Protein 2OST (pdb70)

Nearest PDB structures (foldseek):
  2ost-assembly1_D  TM=1.008E+00  e=1.434E-24  Synechocystis sp. PCC 6803
  2ost-assembly1_C  TM=9.772E-01  e=2.841E-21  Synechocystis sp. PCC 6803
  2ost-assembly1_B  TM=9.773E-01  e=2.243E-18  Synechocystis sp. PCC 6803
  4tkk-assembly1_B  TM=5.038E-01  e=1.534E-02  Saccharolobus solfataricus P2
  2wcz-assembly1_B  TM=5.991E-01  e=6.459E-02  Archaeoglobus fulgidus

Sequence (567 aa):
MGSTKLKGDIAQQAAIMRALKMGWGVLKPLGDRLSYDLVFDVEGILLKVQVKSSWKSEKTGNYVVDNRRTRTNRRNIVRSPYRGNDFDFAVAYVEELELFYVFPVDVFISYGSEIHLVETDKRQRKPRSFGYREAWHLILQKGAAQKEGSTKLKGDIAQQAAIMRALKMGWGVLKPLGDRLSYDLVFDVEGILLKVQVKSSWKSEKTGNYVVDNRRTRTNRRNIVRSPYRGNDFDFAVAYVEELELFYVFPVDVFISYGSEIHLVETDKRQRKPRSFGYREAWHLILQKGAAQKETMGSTKLKGDIAQQAAIMRALKMGWGVLKPLGDRLSYDLVFDVEGILLKVQVKSSWKSEKTGNYVVDNRRTRGNDFDFAVAYVEELELFYVFPVDVFISYGSEIHLVETDKRQRKPRSFGYREAWHLILQKGAAQKETSSTKLKGDIAQQAAIMRALKMGWGVLKPLGDRLSYDLVFDVEGILLKVQVKSSWKSEKTGNYVVDNRGNDFDFAVAYVEELELFYVFPVDVFISYGSEIHLVETDKRQRKPRSFGYREAWHLILQKGAAQKETS

Organism: Synechocystis sp. (strain ATCC 27184 / PCC 6803 / Kazusa) (NCBI:txid1111708)

Radius of gyration: 25.61 Å; Cα contacts (8 Å, |Δi|>4): 1031; chains: 4; bounding box: 62×76×73 Å

Solvent-accessible surface area: 29462 Å² total; per-residue (Å²): 232,70,76,111,83,27,85,34,17,15,0,25,2,8,0,0,45,63,0,3,126,75,58,18,4,1,0,55,30,34,20,71,65,46,27,6,39,0,0,0,12,3,164,34,38,27,4,19,0,14,11,43,21,8,112,126,26,158,194,44,41,8,22,0,1,22,4,67,63,65,96,84,72,116,106,101,65,72,118,30,68,20,148,46,123,19,3,29,3,1,1,2,8,2,60,113,91,121,8,0,5,0,1,27,11,98,27,2,66,61,39,68,37,80,1,53,0,25,65,63,133,106,117,184,203,134,35,132,0,102,58,45,115,59,2,17,99,40,1,91,109,82,5,77,72,106,47,210,85,102,113,85,13,69,31,27,12,1,39,5,8,0,0,29,47,0,10,122,73,48,18,10,4,0,54,28,20,24,81,62,46,43,6,36,0,0,2,17,3,149,30,37,27,3,22,2,13,13,43,22,7,111,113,23,165,177,83,37,11,17,1,1,25,2,80,96,69,122,24,68,173,84,109,59,81,119,57,73,12,179,44,118,26,2,43,5,2,4,2,10,2,60,121,71,139,10,0,1,0,0,29,10,99,27,3,56,66,39,74,38,75,0,60,0,31,51,90,146,37,200,121,214,27,55,129,1,93,65,41,114,59,0,20,96,46,4,100,106,85,7,70,56,83,123,98,178,241,54,81,88,70,35,52,29,20,11,1,59,9,5,0,19,21,52,0,4,111,88,36,8,3,9,0,44,27,20,37,134,84,42,35,6,41,0,0,1,10,3,128,31,29,25,1,35,0,22,14,48,21,1,107,106,41,168,193,57,42,25,13,12,0,44,14,147,144,118,236,67,88,105,20,26,6,0,2,2,13,1,53,106,77,93,13,0,0,0,0,23,38,91,24,7,92,64,31,60,81,91,0,88,0,31,12,68,132,88,211,101,230,36,47,126,0,61,61,44,80,64,2,7,100,47,2,78,95,76,2,62,61,75,109,159,120,141,138,114,39,58,33,33,23,14,0,55,10,6,0,10,10,63,0,1,108,75,42,8,1,2,0,40,25,39,30,141,66,56,63,9,36,0,0,0,11,3,121,29,38,29,5,24,0,30,16,52,40,18,170,66,33,187,105,68,62,21,27,17,1,42,35,250,86,131,51,32,20,5,1,1,1,17,1,56,115,80,130,23,0,1,0,0,24,17,81,21,7,116,61,53,79,67,107,4,90,1,14,43,66,106,44,205,89,104,75,58,138,2,73,58,40,89,56,2,16,97,38,1,78,104,77,3,55,59,67,122,143,117,137

CATH classification: 3.40.1350.10

Foldseek 3Di:
DDDDVVQQVVQLVLVVVVLVVVVWDKDADDDPDALAGIWTQAVNDIFGEHEDEWDQPPVQRWTKDWQWPWDDPPVDTDTHGDDLPSGAWYWYAYPVVSWIFIGGSVVSRPDDTMDTDNPDPDDPDHGPSVVRTVVCVVVVVVNVVVPD/DPDVVQQVVQLVLVVVVLVVVVWDKDADDDPPALAGIWTRQVHDIWTEHEDEWDQDDPPGFTKDWQWDKDQDDPGIDIDGDDQVSTAKYWYAYPVPRWIFIGGSCRRSVDDTMDTDDDDPPPPPGDPSPVGTVVVVVVNVVVVVPVDD/DADPVNQQVVQLVLVVVVLVVVVWDKDADDDDPDPAGIWIHLPNDIFGEHEWEWDDDDPDQWIKTFDDCPVPADGFWYWYADPVVSWIFIGGRVRRVVDDTMDIGHDDDDPDDGDPSPVRTNVVVVVNVVRVVVVVVD/DCVVVQVVQVVLVVVVLVVVPWDKDADDDDPDPAGIWIQQVNDIAGEHTWEWDADDPDRWIKTFDPVPHHQKYWYADPVPGWIFIDGPVRVVPDDTIDIADDDPPVPDGDPSVVRTVPCVVVVVVRVVVVVVD

InterPro domains:
  IPR011856 tRNA endonuclease-like domain superfamily [G3DSA:3.40.1350.10] (1-150)
  IPR021671 PD(D/E)XK endonuclease [PF11645] (1-137)

Secondary structure (DSSP, 8-state):
---THHHHHHHHHHHHHHHHHTT-EEEEESSTTSS-SEEEEETTEEEEEEEEE-EEETTTTEEEEE-SEEE-SSSS-EEE---TTS-SEEEEEETTTTEEEEEEHHHHHTSSSEEEE--SSS-SS--TTGGGBT-THHHHHHHHTT--/-TTHHHHHHHHHHHHHHHHHTT-EEEEESSTTSS-SEEEEETTEEEEEEEEE-EE-TTT-SEEEE-EEEEE-SS-EEEEEPPGGG-SEEEEEETTTTEEEEEEHHHHHTS-SEEEE--S---S---GGGGGBT-HHHHHHHHHHHH--/---HHHHHHHHHHHHHHHHHHTT-EEEEESSS-SS-SEEEEETTEEEEEEEEE-B--SSSS-EEE----------SEEEEEETTTTEEEEEEHHHHHTS-S-EEE--TT--SPPPGGGGGBT-THHHHHHHHHHHH--/-THHHHHHHHHHHHHHHHHTT-EEEEESSS-SS-SEEEEETTEEEEEEEEE-EE-SSSS-EEEE----S--EEEEEETTTTEEEEEEHHHHHSS-SEEEE--S---S---GGGGGBT-THHHHHHHHHHTT--

Structure (mmCIF, N/CA/C/O backbone):
data_2OST
#
_entry.id   2OST
#
_cell.length_a   143.777
_cell.length_b   143.777
_cell.length_c   319.179
_cell.angle_alpha   90.00
_cell.angle_beta   90.00
_cell.angle_gamma   90.00
#
_symmetry.space_group_name_H-M   'I 4 2 2'
#
loop_
_entity.id
_entity.type
_entity.pdbx_description
1 polymer 'Synthetic DNA 29 MER'
2 polymer 'Synthetic DNA 29 MER'
3 polymer 'Putative endonuclease'
4 non-polymer 'CALCIUM ION'
5 water water
#
loop_
_atom_site.group_PDB
_atom_site.id
_atom_site.type_symbol
_atom_site.label_atom_id
_atom_site.label_alt_id
_atom_site.label_comp_id
_atom_site.label_asym_id
_atom_site.label_entity_id
_atom_site.label_seq_id
_atom_site.pdbx_PDB_ins_code
_atom_site.Cartn_x
_atom_site.Cartn_y
_atom_site.Cartn_z
_atom_site.occupancy
_atom_site.B_iso_or_equiv
_atom_site.auth_seq_id
_atom_site.auth_comp_id
_atom_site.auth_asym_id
_atom_site.auth_atom_id
_atom_site.pdbx_PDB_model_num
ATOM 1190 N N . MET C 3 1 ? 45.436 6.902 47.632 1.00 94.14 0 MET A N 1
ATOM 1191 C CA . MET C 3 1 ? 44.448 7.247 48.696 1.00 94.16 0 MET A CA 1
ATOM 1192 C C . MET C 3 1 ? 44.464 8.756 48.973 1.00 93.76 0 MET A C 1
ATOM 1193 O O . MET C 3 1 ? 45.540 9.363 49.067 1.00 93.90 0 MET A O 1
ATOM 1198 N N . GLY C 3 2 ? 43.271 9.349 49.095 1.00 93.13 1 GLY A N 1
ATOM 1199 C CA . GLY C 3 2 ? 43.115 10.787 49.373 1.00 92.22 1 GLY A CA 1
ATOM 1200 C C . GLY C 3 2 ? 43.958 11.258 50.548 1.00 91.51 1 GLY A C 1
ATOM 1201 O O . GLY C 3 2 ? 43.843 10.726 51.656 1.00 91.54 1 GLY A O 1
ATOM 1202 N N . SER C 3 3 ? 44.807 12.254 50.305 1.00 90.67 2 SER A N 1
ATOM 1203 C CA . SER C 3 3 ? 45.830 12.633 51.280 1.00 89.79 2 SER A CA 1
ATOM 1204 C C . SER C 3 3 ? 46.030 14.141 51.466 1.00 89.04 2 SER A C 1
ATOM 1205 O O . SER C 3 3 ? 45.165 14.948 51.118 1.00 88.93 2 SER A O 1
ATOM 1208 N N . THR C 3 4 ? 47.189 14.479 52.032 1.00 88.08 3 THR A N 1
ATOM 1209 C CA . THR C 3 4 ? 47.632 15.839 52.372 1.00 87.14 3 THR A CA 1
ATOM 1210 C C . THR C 3 4 ? 46.590 16.782 53.014 1.00 86.55 3 THR A C 1
ATOM 1211 O O . THR C 3 4 ? 46.409 16.749 54.227 1.00 86.60 3 THR A O 1
ATOM 1215 N N . LYS C 3 5 ? 45.909 17.602 52.216 1.00 85.75 4 LYS A N 1
ATOM 1216 C CA . LYS C 3 5 ? 44.992 18.624 52.736 1.00 84.87 4 LYS A CA 1
ATOM 1217 C C . LYS C 3 5 ? 43.906 18.084 53.664 1.00 84.49 4 LYS A C 1
ATOM 1218 O O . LYS C 3 5 ? 43.456 18.784 54.575 1.00 84.47 4 LYS A O 1
ATOM 1224 N N . LEU C 3 6 ? 43.488 16.845 53.420 1.00 83.88 5 LEU A N 1
ATOM 1225 C CA . LEU C 3 6 ? 42.517 16.168 54.270 1.00 83.17 5 LEU A CA 1
ATOM 1226 C C . LEU C 3 6 ? 43.068 16.057 55.689 1.00 82.81 5 LEU A C 1
ATOM 1227 O O . LEU C 3 6 ? 42.406 16.460 56.644 1.00 82.86 5 LEU A O 1
ATOM 1232 N N . LYS C 3 7 ? 44.287 15.532 55.811 1.00 82.20 6 LYS A N 1
ATOM 1233 C CA . LYS C 3 7 ? 44.962 15.394 57.100 1.00 81.52 6 LYS A CA 1
ATOM 1234 C C . LYS C 3 7 ? 45.086 16.746 57.803 1.00 81.20 6 LYS A C 1
ATOM 1235 O O . LYS C 3 7 ? 44.825 16.855 59.003 1.00 81.33 6 LYS A O 1
ATOM 1241 N N . GLY C 3 8 ? 45.473 17.770 57.047 1.00 80.64 7 GLY A N 1
ATOM 1242 C CA . GLY C 3 8 ? 45.581 19.128 57.570 1.00 80.01 7 GLY A CA 1
ATOM 1243 C C . GLY C 3 8 ? 44.251 19.684 58.046 1.00 79.54 7 GLY A C 1
ATOM 1244 O O . GLY C 3 8 ? 44.193 20.402 59.047 1.00 79.60 7 GLY A O 1
ATOM 1245 N N . ASP C 3 9 ? 43.183 19.350 57.328 1.00 79.01 8 ASP A N 1
ATOM 1246 C CA . ASP C 3 9 ? 41.840 19.801 57.688 1.00 78.44 8 ASP A CA 1
ATOM 1247 C C . ASP C 3 9 ? 41.269 19.063 58.901 1.00 77.67 8 ASP A C 1
ATOM 1248 O O . ASP C 3 9 ? 40.391 19.585 59.582 1.00 77.60 8 ASP A O 1
ATOM 1253 N N . ILE C 3 10 ? 41.768 17.857 59.163 1.00 76.82 9 ILE A N 1
ATOM 1254 C CA . ILE C 3 10 ? 41.372 17.095 60.349 1.00 76.04 9 ILE A CA 1
ATOM 1255 C C . ILE C 3 10 ? 42.030 17.693 61.593 1.00 75.50 9 ILE A C 1
ATOM 1256 O O . ILE C 3 10 ? 41.360 17.944 62.595 1.00 75.52 9 ILE A O 1
ATOM 1261 N N . ALA C 3 11 ? 43.339 17.927 61.514 1.00 74.75 10 ALA A N 1
ATOM 1262 C CA . ALA C 3 11 ? 44.090 18.566 62.594 1.00 73.89 10 ALA A CA 1
ATOM 1263 C C . ALA C 3 11 ? 43.517 19.938 62.923 1.00 73.31 10 ALA A C 1
ATOM 1264 O O . ALA C 3 11 ? 43.402 20.307 64.085 1.00 73.33 10 ALA A O 1
ATOM 1266 N N . GLN C 3 12 ? 43.154 20.685 61.887 1.00 72.65 11 GLN A N 1
ATOM 1267 C CA . GLN C 3 12 ? 42.500 21.976 62.045 1.00 72.05 11 GLN A CA 1
ATOM 1268 C C . GLN C 3 12 ? 41.181 21.805 62.801 1.00 71.28 11 GLN A C 1
ATOM 1269 O O . GLN C 3 12 ? 40.856 22.592 63.687 1.00 71.16 11 GLN A O 1
ATOM 1275 N N . GLN C 3 13 ? 40.443 20.756 62.451 1.00 70.43 12 GLN A N 1
ATOM 1276 C CA . GLN C 3 13 ? 39.147 20.477 63.045 1.00 69.63 12 GLN A CA 1
ATOM 1277 C C . GLN C 3 13 ? 39.285 20.054 64.509 1.00 69.35 12 GLN A C 1
ATOM 1278 O O . GLN C 3 13 ? 38.413 20.348 65.332 1.00 69.36 12 GLN A O 1
ATOM 1284 N N . ALA C 3 14 ? 40.383 19.371 64.826 1.00 68.79 13 ALA A N 1
ATOM 1285 C CA . ALA C 3 14 ? 40.678 18.982 66.199 1.00 68.29 13 ALA A CA 1
ATOM 1286 C C . ALA C 3 14 ? 40.918 20.221 67.059 1.00 68.07 13 ALA A C 1
ATOM 1287 O O . ALA C 3 14 ? 40.378 20.334 68.161 1.00 68.22 13 ALA A O 1
ATOM 1289 N N . ALA C 3 15 ? 41.707 21.154 66.532 1.00 67.66 14 ALA A N 1
ATOM 1290 C CA . ALA C 3 15 ? 41.970 22.427 67.190 1.00 67.25 14 ALA A CA 1
ATOM 1291 C C . ALA C 3 15 ? 40.697 23.241 67.375 1.00 67.13 14 ALA A C 1
ATOM 1292 O O . ALA C 3 15 ? 40.576 23.986 68.346 1.00 67.26 14 ALA A O 1
ATOM 1294 N N . ILE C 3 16 ? 39.756 23.098 66.443 1.00 66.98 15 ILE A N 1
ATOM 1295 C CA . ILE C 3 16 ? 38.464 23.776 66.538 1.00 66.86 15 ILE A CA 1
ATOM 1296 C C . ILE C 3 16 ? 37.761 23.329 67.807 1.00 66.82 15 ILE A C 1
ATOM 1297 O O . ILE C 3 16 ? 37.241 24.153 68.558 1.00 66.82 15 ILE A O 1
ATOM 1302 N N . MET C 3 17 ? 37.759 22.018 68.039 1.00 66.84 16 MET A N 1
ATOM 1303 C CA . MET C 3 17 ? 37.026 21.431 69.158 1.00 67.03 16 MET A CA 1
ATOM 1304 C C . MET C 3 17 ? 37.695 21.686 70.502 1.00 66.76 16 MET A C 1
ATOM 1305 O O . MET C 3 17 ? 37.010 21.951 71.491 1.00 66.88 16 MET A O 1
ATOM 1310 N N . ARG C 3 18 ? 39.024 21.620 70.530 1.00 66.55 17 ARG A N 1
ATOM 1311 C CA . ARG C 3 18 ? 39.790 21.977 71.721 1.00 66.36 17 ARG A CA 1
ATOM 1312 C C . ARG C 3 18 ? 39.433 23.381 72.199 1.00 66.34 17 ARG A C 1
ATOM 1313 O O . ARG C 3 18 ? 39.013 23.570 73.344 1.00 66.37 17 ARG A O 1
ATOM 1321 N N . ALA C 3 19 ? 39.581 24.351 71.300 1.00 66.21 18 ALA A N 1
ATOM 1322 C CA . ALA C 3 19 ? 39.287 25.750 71.586 1.00 66.20 18 ALA A CA 1
ATOM 1323 C C . ALA C 3 19 ? 37.877 25.955 72.131 1.00 66.21 18 ALA A C 1
ATOM 1324 O O . ALA C 3 19 ? 37.684 26.688 73.106 1.00 66.15 18 ALA A O 1
ATOM 1326 N N . LEU C 3 20 ? 36.905 25.303 71.492 1.00 66.20 19 LEU A N 1
ATOM 1327 C CA . LEU C 3 20 ? 35.506 25.378 71.897 1.00 66.17 19 LEU A CA 1
ATOM 1328 C C . LEU C 3 20 ? 35.293 24.800 73.288 1.00 66.31 19 LEU A C 1
ATOM 1329 O O . LEU C 3 20 ? 34.545 25.361 74.089 1.00 66.35 19 LEU A O 1
ATOM 1334 N N . LYS C 3 21 ? 35.963 23.685 73.574 1.00 66.41 20 LYS A N 1
ATOM 1335 C CA . LYS C 3 21 ? 35.810 23.006 74.859 1.00 66.60 20 LYS A CA 1
ATOM 1336 C C . LYS C 3 21 ? 36.515 23.723 76.008 1.00 66.47 20 LYS A C 1
ATOM 1337 O O . LYS C 3 21 ? 36.316 23.384 77.175 1.00 66.48 20 LYS A O 1
ATOM 1343 N N . MET C 3 22 ? 37.323 24.722 75.659 1.00 66.30 21 MET A N 1
ATOM 1344 C CA . MET C 3 22 ? 37.944 25.615 76.631 1.00 65.78 21 MET A CA 1
ATOM 1345 C C . MET C 3 22 ? 37.177 26.932 76.701 1.00 65.94 21 MET A C 1
ATOM 1346 O O . MET C 3 22 ? 37.625 27.890 77.330 1.00 66.05 21 MET A O 1
ATOM 1351 N N . GLY C 3 23 ? 36.021 26.971 76.046 1.00 65.84 22 GLY A N 1
ATOM 1352 C CA . GLY C 3 23 ? 35.135 28.125 76.106 1.00 65.90 22 GLY A CA 1
ATOM 1353 C C . GLY C 3 23 ? 35.587 29.329 75.308 1.00 65.91 22 GLY A C 1
ATOM 1354 O O . GLY C 3 23 ? 35.091 30.434 75.516 1.00 65.93 22 GLY A O 1
ATOM 1355 N N . TRP C 3 24 ? 36.528 29.120 74.391 1.00 65.96 23 TRP A N 1
ATOM 1356 C CA . TRP C 3 24 ? 36.987 30.193 73.518 1.00 65.96 23 TRP A CA 1
ATOM 1357 C C . TRP C 3 24 ? 36.122 30.327 72.273 1.00 66.12 23 TRP A C 1
ATOM 1358 O O . TRP C 3 24 ? 35.421 29.388 71.883 1.00 66.12 23 TRP A O 1
ATOM 1369 N N . GLY C 3 25 ? 36.176 31.507 71.659 1.00 66.25 24 GLY A N 1
ATOM 1370 C CA . GLY C 3 25 ? 35.570 31.737 70.353 1.00 66.33 24 GLY A CA 1
ATOM 1371 C C . GLY C 3 25 ? 36.477 31.213 69.255 1.00 66.37 24 GLY A C 1
ATOM 1372 O O . GLY C 3 25 ? 37.702 31.188 69.411 1.00 66.33 24 GLY A O 1
ATOM 1373 N N . VAL C 3 26 ? 35.874 30.780 68.151 1.00 66.40 25 VAL A N 1
ATOM 1374 C CA . VAL C 3 26 ? 36.622 30.236 67.019 1.00 66.48 25 VAL A CA 1
ATOM 1375 C C . VAL C 3 26 ? 36.224 30.960 65.739 1.00 66.71 25 VAL A C 1
ATOM 1376 O O . VAL C 3 26 ? 35.039 31.034 65.399 1.00 66.85 25 VAL A O 1
ATOM 1380 N N . LEU C 3 27 ? 37.219 31.492 65.036 1.00 66.82 26 LEU A N 1
ATOM 1381 C CA . LEU C 3 27 ? 36.978 32.206 63.787 1.00 66.94 26 LEU A CA 1
ATOM 1382 C C . LEU C 3 27 ? 37.668 31.499 62.624 1.00 67.15 26 LEU A C 1
ATOM 1383 O O . LEU C 3 27 ? 38.874 31.255 62.669 1.00 67.28 26 LEU A O 1
ATOM 1388 N N . LYS C 3 28 ? 36.896 31.160 61.594 1.00 67.42 27 LYS A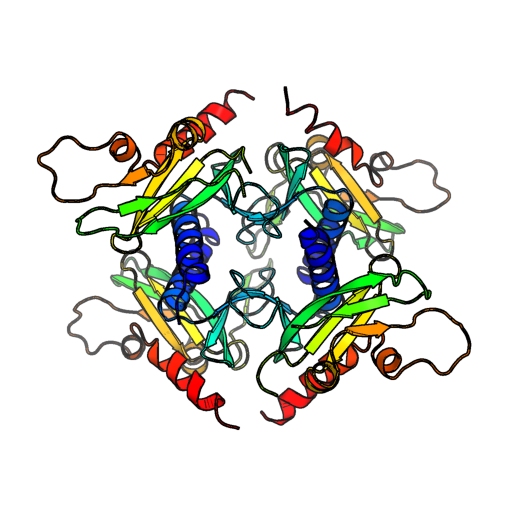 N 1
ATOM 1389 C CA . LYS C 3 28 ? 37.439 30.554 60.374 1.00 67.75 27 LYS A CA 1
ATOM 1390 C C . LYS C 3 28 ? 37.540 31.582 59.249 1.00 67.99 27 LYS A C 1
ATOM 1391 O O . LYS C 3 28 ? 36.612 32.369 59.049 1.00 68.04 27 LYS A O 1
ATOM 1397 N N . PRO C 3 29 ? 38.667 31.579 58.511 1.00 68.24 28 PRO A N 1
ATOM 1398 C CA . PRO C 3 29 ? 38.914 32.548 57.444 1.00 68.57 28 PRO A CA 1
ATOM 1399 C C . PRO C 3 29 ? 38.376 32.176 56.052 1.00 68.94 28 PRO A C 1
ATOM 1400 O O . PRO C 3 29 ? 38.060 31.018 55.786 1.00 68.96 28 PRO A O 1
ATOM 1404 N N . LEU C 3 30 ? 38.270 33.194 55.201 1.00 69.49 29 LEU A N 1
ATOM 1405 C CA . LEU C 3 30 ? 38.060 33.095 53.743 1.00 70.11 29 LEU A CA 1
ATOM 1406 C C . LEU C 3 30 ? 38.440 31.787 53.044 1.00 70.37 29 LEU A C 1
ATOM 1407 O O . LEU C 3 30 ? 37.599 30.912 52.852 1.00 70.55 29 LEU A O 1
ATOM 1412 N N . GLY C 3 31 ? 39.695 31.690 52.627 1.00 70.53 30 GLY A N 1
ATOM 1413 C CA . GLY C 3 31 ? 40.222 30.496 51.988 1.00 71.12 30 GLY A CA 1
ATOM 1414 C C . GLY C 3 31 ? 41.692 30.409 52.310 1.00 71.50 30 GLY A C 1
ATOM 1415 O O . GLY C 3 31 ? 42.185 31.160 53.151 1.00 71.82 30 GLY A O 1
ATOM 1416 N N . ASP C 3 32 ? 42.404 29.516 51.633 1.00 71.72 31 ASP A N 1
ATOM 1417 C CA . ASP C 3 32 ? 43.800 29.246 51.966 1.00 72.16 31 ASP A CA 1
ATOM 1418 C C . ASP C 3 32 ? 44.778 30.279 51.404 1.00 72.11 31 ASP A C 1
ATOM 1419 O O . ASP C 3 32 ? 45.620 29.952 50.568 1.00 72.42 31 ASP A O 1
ATOM 1424 N N . ARG C 3 33 ? 44.688 31.517 51.875 1.00 71.88 32 ARG A N 1
ATOM 1425 C CA . ARG C 3 33 ? 45.621 32.550 51.432 1.00 71.43 32 ARG A CA 1
ATOM 1426 C C . ARG C 3 33 ? 46.283 33.313 52.585 1.00 71.47 32 ARG A C 1
ATOM 1427 O O . ARG C 3 33 ? 47.232 34.067 52.366 1.00 71.59 32 ARG A O 1
ATOM 1435 N N . LEU C 3 34 ? 45.789 33.110 53.805 1.00 71.19 33 LEU A N 1
ATOM 1436 C CA . LEU C 3 34 ? 46.358 33.777 54.980 1.00 70.90 33 LEU A CA 1
ATOM 1437 C C . LEU C 3 34 ? 47.397 32.918 55.696 1.00 70.76 33 LEU A C 1
ATOM 1438 O O . LEU C 3 34 ? 47.411 31.691 55.555 1.00 70.91 33 LEU A O 1
ATOM 1443 N N . SER C 3 35 ? 48.260 33.567 56.470 1.00 70.31 34 SER A N 1
ATOM 1444 C CA . SER C 3 35 ? 49.357 32.875 57.134 1.00 70.02 34 SER A CA 1
ATOM 1445 C C . SER C 3 35 ? 48.936 32.146 58.413 1.00 69.59 34 SER A C 1
ATOM 1446 O O . SER C 3 35 ? 49.783 31.660 59.164 1.00 69.72 34 SER A O 1
ATOM 1449 N N . TYR C 3 36 ? 47.632 32.066 58.654 1.00 68.87 35 TYR A N 1
ATOM 1450 C CA . TYR C 3 36 ? 47.103 31.381 59.829 1.00 68.07 35 TYR A CA 1
ATOM 1451 C C . TYR C 3 36 ? 45.820 30.629 59.490 1.00 68.01 35 TYR A C 1
ATOM 1452 O O . TYR C 3 36 ? 45.070 31.035 58.605 1.00 68.10 35 TYR A O 1
ATOM 1461 N N . ASP C 3 37 ? 45.570 29.536 60.201 1.00 67.85 36 ASP A N 1
ATOM 1462 C CA . ASP C 3 37 ? 44.432 28.668 59.896 1.00 67.61 36 ASP A CA 1
ATOM 1463 C C . ASP C 3 37 ? 43.173 29.007 60.695 1.00 67.58 36 ASP A C 1
ATOM 1464 O O . ASP C 3 37 ? 42.069 28.956 60.158 1.00 67.68 36 ASP A O 1
ATOM 1469 N N . LEU C 3 38 ? 43.351 29.359 61.966 1.00 67.38 37 LEU A N 1
ATOM 1470 C CA . LEU C 3 38 ? 42.249 29.679 62.873 1.00 67.07 37 LEU A CA 1
ATOM 1471 C C . LEU C 3 38 ? 42.575 30.912 63.712 1.00 67.07 37 LEU A C 1
ATOM 1472 O O . LEU C 3 38 ? 43.745 31.260 63.877 1.00 67.17 37 LEU A O 1
ATOM 1477 N N . VAL C 3 39 ? 41.543 31.569 64.239 1.00 67.02 38 VAL A N 1
ATOM 1478 C CA . VAL C 3 39 ? 41.727 32.649 65.215 1.00 67.05 38 VAL A CA 1
ATOM 1479 C C . VAL C 3 39 ? 40.848 32.406 66.433 1.00 67.14 38 VAL A C 1
ATOM 1480 O O . VAL C 3 39 ? 39.622 32.296 66.315 1.00 67.23 38 VAL A O 1
ATOM 1484 N N . PHE C 3 40 ? 41.482 32.316 67.599 1.00 67.09 39 PHE A N 1
ATOM 1485 C CA . PHE C 3 40 ? 40.767 32.090 68.845 1.00 67.01 39 PHE A CA 1
ATOM 1486 C C . PHE C 3 40 ? 40.438 33.413 69.504 1.00 67.28 39 PHE A C 1
ATOM 1487 O O . PHE C 3 40 ? 41.317 34.251 69.686 1.00 67.43 39 PHE A O 1
ATOM 1495 N N . ASP C 3 41 ? 39.172 33.603 69.856 1.00 67.65 40 ASP A N 1
ATOM 1496 C CA . ASP C 3 41 ? 38.787 34.704 70.727 1.00 67.98 40 ASP A CA 1
ATOM 1497 C C . ASP C 3 41 ? 38.955 34.231 72.163 1.00 68.37 40 ASP A C 1
ATOM 1498 O O . ASP C 3 41 ? 38.173 33.414 72.655 1.00 68.48 40 ASP A O 1
ATOM 1503 N N . VAL C 3 42 ? 39.987 34.744 72.823 1.00 68.78 41 VAL A N 1
ATOM 1504 C CA . VAL C 3 42 ? 40.286 34.386 74.202 1.00 69.20 41 VAL A CA 1
ATOM 1505 C C . VAL C 3 42 ? 39.986 35.582 75.095 1.00 69.65 41 VAL A C 1
ATOM 1506 O O . VAL C 3 42 ? 40.671 36.605 75.020 1.00 69.79 41 VAL A O 1
ATOM 1510 N N . GLU C 3 43 ? 38.958 35.449 75.933 1.00 70.18 42 GLU A N 1
ATOM 1511 C CA . GLU C 3 43 ? 38.516 36.531 76.819 1.00 70.74 42 GLU A CA 1
ATOM 1512 C C . GLU C 3 43 ? 38.456 37.890 76.103 1.00 70.57 42 GLU A C 1
ATOM 1513 O O . GLU C 3 43 ? 38.925 38.905 76.633 1.00 70.66 42 GLU A O 1
ATOM 1519 N N . GLY C 3 44 ? 37.891 37.896 74.896 1.00 70.33 43 GLY A N 1
ATOM 1520 C CA . GLY C 3 44 ? 37.712 39.128 74.125 1.00 70.21 43 GLY A CA 1
ATOM 1521 C C . GLY C 3 44 ? 38.838 39.485 73.166 1.00 70.08 43 GLY A C 1
ATOM 1522 O O . GLY C 3 44 ? 38.627 40.228 72.203 1.00 70.07 43 GLY A O 1
ATOM 1523 N N . ILE C 3 45 ? 40.034 38.966 73.431 1.00 69.88 44 ILE A N 1
ATOM 1524 C CA . ILE C 3 45 ? 41.206 39.236 72.600 1.00 69.62 44 ILE A CA 1
ATOM 1525 C C . ILE C 3 45 ? 41.345 38.153 71.526 1.00 69.76 44 ILE A C 1
ATOM 1526 O O . ILE C 3 45 ? 41.156 36.966 71.812 1.00 69.86 44 ILE A O 1
ATOM 1531 N N . LEU C 3 46 ? 41.646 38.568 70.293 1.00 69.69 45 LEU A N 1
ATOM 1532 C CA . LEU C 3 46 ? 41.777 37.639 69.170 1.00 69.54 45 LEU A CA 1
ATOM 1533 C C . LEU C 3 46 ? 43.233 37.255 68.943 1.00 69.61 45 LEU A C 1
ATOM 1534 O O . LEU C 3 46 ? 44.091 38.120 68.787 1.00 69.72 45 LEU A O 1
ATOM 1539 N N . LEU C 3 47 ? 43.507 35.955 68.927 1.00 69.72 46 LEU A N 1
ATOM 1540 C CA . LEU C 3 47 ? 44.854 35.459 68.663 1.00 69.89 46 LEU A CA 1
ATOM 1541 C C . LEU C 3 47 ? 44.868 34.466 67.509 1.00 70.03 46 LEU A C 1
ATOM 1542 O O . LEU C 3 47 ? 43.957 33.650 67.372 1.00 70.07 46 LEU A O 1
ATOM 1547 N N . LYS C 3 48 ? 45.915 34.537 66.694 1.00 70.22 47 LYS A N 1
ATOM 1548 C CA . LYS C 3 48 ? 46.012 33.759 65.463 1.00 70.49 47 LYS A CA 1
ATOM 1549 C C . LYS C 3 48 ? 46.779 32.468 65.679 1.00 70.86 47 LYS A C 1
ATOM 1550 O O . LYS C 3 48 ? 47.876 32.476 66.229 1.00 70.84 47 LYS A O 1
ATOM 1556 N N . VAL C 3 49 ? 46.209 31.357 65.232 1.00 71.39 48 VAL A N 1
ATOM 1557 C CA . VAL C 3 49 ? 46.899 30.080 65.342 1.00 72.01 48 VAL A CA 1
ATOM 1558 C C . VAL C 3 49 ? 47.179 29.422 63.992 1.00 72.47 48 VAL A C 1
ATOM 1559 O O . VAL C 3 49 ? 46.364 29.477 63.073 1.00 72.48 48 VAL A O 1
ATOM 1563 N N . GLN C 3 50 ? 48.355 28.815 63.892 1.00 73.11 49 GLN A N 1
ATOM 1564 C CA . GLN C 3 50 ? 48.781 28.106 62.703 1.00 73.82 49 GLN A CA 1
ATOM 1565 C C . GLN C 3 50 ? 48.804 26.623 63.027 1.00 74.56 49 GLN A C 1
ATOM 1566 O O . GLN C 3 50 ? 49.602 26.179 63.850 1.00 74.77 49 GLN A O 1
ATOM 1572 N N . VAL C 3 51 ? 47.925 25.864 62.380 1.00 75.40 50 VAL A N 1
ATOM 1573 C CA . VAL C 3 51 ? 47.765 24.441 62.666 1.00 76.20 50 VAL A CA 1
ATOM 1574 C C . VAL C 3 51 ? 48.644 23.594 61.755 1.00 77.13 50 VAL A C 1
ATOM 1575 O O . VAL C 3 51 ? 48.695 23.823 60.548 1.00 77.44 50 VAL A O 1
ATOM 1579 N N . LYS C 3 52 ? 49.334 22.617 62.336 1.00 78.22 51 LYS A N 1
ATOM 1580 C CA . LYS C 3 52 ? 50.131 21.664 61.566 1.00 79.27 51 LYS A CA 1
ATOM 1581 C C . LYS C 3 52 ? 49.993 20.243 62.107 1.00 80.12 51 LYS A C 1
ATOM 1582 O O . LYS C 3 52 ? 50.136 20.012 63.304 1.00 80.08 51 LYS A O 1
ATOM 1588 N N . SER C 3 53 ? 49.706 19.301 61.211 1.00 81.33 52 SER A N 1
ATOM 1589 C CA . SER C 3 53 ? 49.547 17.897 61.575 1.00 82.54 52 SER A CA 1
ATOM 1590 C C . SER C 3 53 ? 50.853 17.153 61.364 1.00 83.47 52 SER A C 1
ATOM 1591 O O . SER C 3 53 ? 51.431 17.195 60.279 1.00 83.67 52 SER A O 1
ATOM 1594 N N . SER C 3 54 ? 51.307 16.471 62.409 1.00 84.68 53 SER A N 1
ATOM 1595 C CA . SER C 3 54 ? 52.601 15.797 62.404 1.00 85.86 53 SER A CA 1
ATOM 1596 C C . SER C 3 54 ? 52.552 14.423 61.745 1.00 86.75 53 SER A C 1
ATOM 1597 O O . SER C 3 54 ? 51.475 13.900 61.460 1.00 86.92 53 SER A O 1
ATOM 1600 N N . TRP C 3 55 ? 53.729 13.850 61.507 1.00 87.82 54 TRP A N 1
ATOM 1601 C CA . TRP C 3 55 ? 53.836 12.505 60.958 1.00 88.94 54 TRP A CA 1
ATOM 1602 C C . TRP C 3 55 ? 54.811 11.640 61.745 1.00 90.01 54 TRP A C 1
ATOM 1603 O O . TRP C 3 55 ? 55.814 12.131 62.261 1.00 90.18 54 TRP A O 1
ATOM 1614 N N . LYS C 3 56 ? 54.501 10.349 61.831 1.00 91.37 55 LYS A N 1
ATOM 1615 C CA . LYS C 3 56 ? 55.345 9.386 62.528 1.00 92.60 55 LYS A CA 1
ATOM 1616 C C . LYS C 3 56 ? 56.618 9.141 61.723 1.00 93.36 55 LYS A C 1
ATOM 1617 O O . LYS C 3 56 ? 56.594 8.500 60.670 1.00 93.47 55 LYS A O 1
ATOM 1623 N N . SER C 3 57 ? 57.724 9.677 62.223 1.00 94.33 56 SER A N 1
ATOM 1624 C CA . SER C 3 57 ? 59.021 9.512 61.594 1.00 95.31 56 SER A CA 1
ATOM 1625 C C . SER C 3 57 ? 59.569 8.126 61.924 1.00 96.09 56 SER A C 1
ATOM 1626 O O . SER C 3 57 ? 60.143 7.907 62.993 1.00 96.17 56 SER A O 1
ATOM 1629 N N . GLU C 3 58 ? 59.384 7.201 60.983 1.00 97.05 57 GLU A N 1
ATOM 1630 C CA . GLU C 3 58 ? 59.626 5.768 61.191 1.00 97.89 57 GLU A CA 1
ATOM 1631 C C . GLU C 3 58 ? 61.039 5.414 61.669 1.00 98.33 57 GLU A C 1
ATOM 1632 O O . GLU C 3 58 ? 61.204 4.528 62.509 1.00 98.43 57 GLU A O 1
ATOM 1638 N N . LYS C 3 59 ? 62.045 6.107 61.140 1.00 98.87 58 LYS A N 1
ATOM 1639 C CA . LYS C 3 59 ? 63.437 5.867 61.523 1.00 99.40 58 LYS A CA 1
ATOM 1640 C C . LYS C 3 59 ? 63.698 6.260 62.983 1.00 99.66 58 LYS A C 1
ATOM 1641 O O . LYS C 3 59 ? 64.295 5.487 63.735 1.00 99.77 58 LYS A O 1
ATOM 1647 N N . THR C 3 60 ? 63.233 7.448 63.376 1.00 99.94 59 THR A N 1
ATOM 1648 C CA . THR C 3 60 ? 63.520 8.012 64.706 1.00 100.13 59 THR A CA 1
ATOM 1649 C C . THR C 3 60 ? 62.471 7.710 65.792 1.00 100.23 59 THR A C 1
ATOM 1650 O O . THR C 3 60 ? 62.743 7.878 66.982 1.00 100.20 59 THR A O 1
ATOM 1654 N N . GLY C 3 61 ? 61.284 7.270 65.377 1.00 100.38 60 GLY A N 1
ATOM 1655 C CA . GLY C 3 61 ? 60.203 6.938 66.308 1.00 100.51 60 GLY A CA 1
ATOM 1656 C C . GLY C 3 61 ? 59.566 8.152 66.956 1.00 100.56 60 GLY A C 1
ATOM 1657 O O . GLY C 3 61 ? 58.970 8.053 68.029 1.00 100.59 60 GLY A O 1
ATOM 1658 N N . ASN C 3 62 ? 59.697 9.300 66.298 1.00 100.59 61 ASN A N 1
ATOM 1659 C CA . ASN C 3 62 ? 59.144 10.555 66.790 1.00 100.62 61 ASN A CA 1
ATOM 1660 C C . ASN C 3 62 ? 58.054 11.080 65.873 1.00 100.61 61 ASN A C 1
ATOM 1661 O O . ASN C 3 62 ? 57.892 10.604 64.751 1.00 100.72 61 ASN A O 1
ATOM 1666 N N . TYR C 3 63 ? 57.302 12.058 66.365 1.00 100.54 62 TYR A N 1
ATOM 1667 C CA . TYR C 3 63 ? 56.346 12.786 65.548 1.00 100.47 62 TYR A CA 1
ATOM 1668 C C . TYR C 3 63 ? 56.949 14.146 65.241 1.00 100.47 62 TYR A C 1
ATOM 1669 O O . TYR C 3 63 ? 57.462 14.816 66.140 1.00 100.47 62 TYR A O 1
ATOM 1678 N N . VAL C 3 64 ? 56.909 14.546 63.973 1.00 100.43 63 VAL A N 1
ATOM 1679 C CA . VAL C 3 64 ? 57.647 15.733 63.537 1.00 100.33 63 VAL A CA 1
ATOM 1680 C C . VAL C 3 64 ? 56.831 16.680 62.650 1.00 100.31 63 VAL A C 1
ATOM 1681 O O . VAL C 3 64 ? 55.896 16.258 61.970 1.00 100.31 63 VAL A O 1
ATOM 1685 N N . VAL C 3 65 ? 57.188 17.962 62.688 1.00 100.30 64 VAL A N 1
ATOM 1686 C CA . VAL C 3 65 ? 56.620 18.971 61.789 1.00 100.30 64 VAL A CA 1
ATOM 1687 C C . VAL C 3 65 ? 57.701 19.905 61.246 1.00 100.40 64 VAL A C 1
ATOM 1688 O O . VAL C 3 65 ? 58.729 20.120 61.891 1.00 100.46 64 VAL A O 1
ATOM 1692 N N . ASP C 3 66 ? 57.456 20.451 60.058 1.00 100.45 65 ASP A N 1
ATOM 1693 C CA . ASP C 3 66 ? 58.365 21.404 59.430 1.00 100.43 65 ASP A CA 1
ATOM 1694 C C . ASP C 3 66 ? 57.848 22.812 59.704 1.00 100.40 65 ASP A C 1
ATOM 1695 O O . ASP C 3 66 ? 56.647 23.060 59.597 1.00 100.44 65 ASP A O 1
ATOM 1700 N N . ASN C 3 67 ? 58.749 23.725 60.062 1.00 100.27 66 ASN A N 1
ATOM 1701 C CA . ASN C 3 67 ? 58.355 25.072 60.486 1.00 100.13 66 ASN A CA 1
ATOM 1702 C C . ASN C 3 67 ? 58.492 26.123 59.394 1.00 100.08 66 ASN A C 1
ATOM 1703 O O . ASN C 3 67 ? 58.421 27.323 59.656 1.00 100.25 66 ASN A O 1
ATOM 1708 N N . ARG C 3 68 ? 58.678 25.658 58.168 1.00 99.86 67 ARG A N 1
ATOM 1709 C CA . ARG C 3 68 ? 58.949 26.526 57.037 1.00 99.43 67 ARG A CA 1
ATOM 1710 C C . ARG C 3 68 ? 57.946 26.236 55.939 1.00 99.33 67 ARG A C 1
ATOM 1711 O O . ARG C 3 68 ? 57.829 25.092 55.494 1.00 99.47 67 ARG A O 1
ATOM 1719 N N . ARG C 3 69 ? 57.205 27.260 55.516 1.00 98.78 68 ARG A N 1
ATOM 1720 C CA . ARG C 3 69 ? 56.274 27.080 54.407 1.00 98.28 68 ARG A CA 1
ATOM 1721 C C . ARG C 3 69 ? 57.075 26.839 53.127 1.00 98.14 68 ARG A C 1
ATOM 1722 O O . ARG C 3 69 ? 57.581 27.768 52.497 1.00 98.13 68 ARG A O 1
ATOM 1730 N N . THR C 3 70 ? 57.235 25.562 52.797 1.00 97.98 69 THR A N 1
ATOM 1731 C CA . THR C 3 70 ? 57.948 25.144 51.600 1.00 97.82 69 THR A CA 1
ATOM 1732 C C . THR C 3 70 ? 56.979 25.154 50.425 1.00 97.66 69 THR A C 1
ATOM 1733 O O . THR C 3 70 ? 55.990 24.420 50.410 1.00 97.71 69 THR A O 1
ATOM 1737 N N . ARG C 3 71 ? 57.266 26.009 49.452 1.00 97.47 70 ARG A N 1
ATOM 1738 C CA . ARG C 3 71 ? 56.334 26.283 48.363 1.00 97.32 70 ARG A CA 1
ATOM 1739 C C . ARG C 3 71 ? 56.842 25.752 47.022 1.00 97.16 70 ARG A C 1
ATOM 1740 O O . ARG C 3 71 ? 57.868 26.205 46.502 1.00 97.14 70 ARG A O 1
ATOM 1748 N N . THR C 3 72 ? 56.113 24.777 46.480 1.00 96.92 71 THR A N 1
ATOM 1749 C CA . THR C 3 72 ? 56.465 24.138 45.213 1.00 96.70 71 THR A CA 1
ATOM 1750 C C . THR C 3 72 ? 55.351 24.300 44.178 1.00 96.48 71 THR A C 1
ATOM 1751 O O . THR C 3 72 ? 54.452 25.124 44.360 1.00 96.48 71 THR A O 1
ATOM 1755 N N . ASN C 3 73 ? 55.405 23.492 43.117 1.00 96.17 72 ASN A N 1
ATOM 1756 C CA . ASN C 3 73 ? 54.652 23.739 41.885 1.00 95.88 72 ASN A CA 1
ATOM 1757 C C . ASN C 3 73 ? 55.211 25.010 41.224 1.00 95.68 72 ASN A C 1
ATOM 1758 O O . ASN C 3 73 ? 54.480 25.971 40.959 1.00 95.65 72 ASN A O 1
ATOM 1763 N N . ARG C 3 74 ? 56.521 24.996 40.968 1.00 95.31 73 ARG A N 1
ATOM 1764 C CA . ARG C 3 74 ? 57.261 26.193 40.561 1.00 95.05 73 ARG A CA 1
ATOM 1765 C C . ARG C 3 74 ? 58.540 25.856 39.774 1.00 94.52 73 ARG A C 1
ATOM 1766 O O . ARG C 3 74 ? 59.172 26.743 39.189 1.00 94.47 73 ARG A O 1
ATOM 1774 N N . ARG C 3 75 ? 58.920 24.577 39.770 1.00 93.93 74 ARG A N 1
ATOM 1775 C CA . ARG C 3 75 ? 60.141 24.101 39.097 1.00 93.36 74 ARG A CA 1
ATOM 1776 C C . ARG C 3 75 ? 61.406 24.683 39.734 1.00 92.69 74 ARG A C 1
ATOM 1777 O O . ARG C 3 75 ? 62.521 24.430 39.272 1.00 92.74 74 ARG A O 1
ATOM 1785 N N . ASN C 3 76 ? 61.207 25.471 40.789 1.00 91.86 75 ASN A N 1
ATOM 1786 C CA . ASN C 3 76 ? 62.277 25.991 41.637 1.00 91.03 75 ASN A CA 1
ATOM 1787 C C . ASN C 3 76 ? 61.819 26.056 43.091 1.00 90.40 75 ASN A C 1
ATOM 1788 O O . ASN C 3 76 ? 60.896 26.811 43.429 1.00 90.35 75 ASN A O 1
ATOM 1793 N N . ILE C 3 77 ? 62.463 25.259 43.942 1.00 89.49 76 ILE A N 1
ATOM 1794 C CA . ILE C 3 77 ? 62.112 25.191 45.365 1.00 88.48 76 ILE A CA 1
ATOM 1795 C C . ILE C 3 77 ? 62.571 26.425 46.146 1.00 87.66 76 ILE A C 1
ATOM 1796 O O . ILE C 3 77 ? 63.771 26.697 46.262 1.00 87.59 76 ILE A O 1
ATOM 1801 N N . VAL C 3 78 ? 61.604 27.175 46.665 1.00 86.55 77 VAL A N 1
ATOM 1802 C CA . VAL C 3 78 ? 61.907 28.280 47.572 1.00 85.59 77 VAL A CA 1
ATOM 1803 C C . VAL C 3 78 ? 61.344 28.014 48.966 1.00 84.87 77 VAL A C 1
ATOM 1804 O O . VAL C 3 78 ? 60.183 27.626 49.121 1.00 84.78 77 VAL A O 1
ATOM 1808 N N . ARG C 3 79 ? 62.190 28.202 49.972 1.00 83.86 78 ARG A N 1
ATOM 1809 C CA . ARG C 3 79 ? 61.827 27.902 51.345 1.00 82.87 78 ARG A CA 1
ATOM 1810 C C . ARG C 3 79 ? 61.695 29.196 52.128 1.00 82.28 78 ARG A C 1
ATOM 1811 O O . ARG C 3 79 ? 62.694 29.786 52.547 1.00 82.33 78 ARG A O 1
ATOM 1819 N N . SER C 3 80 ? 60.458 29.645 52.305 1.00 81.34 79 SER A N 1
ATOM 1820 C CA . SER C 3 80 ? 60.189 30.840 53.096 1.00 80.45 79 SER A CA 1
ATOM 1821 C C . SER C 3 80 ? 59.718 30.464 54.501 1.00 79.77 79 SER A C 1
ATOM 1822 O O . SER C 3 80 ? 58.696 29.795 54.658 1.00 79.83 79 SER A O 1
ATOM 1825 N N . PRO C 3 81 ? 60.479 30.870 55.532 1.00 78.91 80 PRO A N 1
ATOM 1826 C CA . PRO C 3 81 ? 60.048 30.640 56.908 1.00 78.17 80 PRO A CA 1
ATOM 1827 C C . PRO C 3 81 ? 58.859 31.536 57.269 1.00 77.37 80 PRO A C 1
ATOM 1828 O O . PRO C 3 81 ? 58.300 32.196 56.390 1.00 77.31 80 PRO A O 1
ATOM 1832 N N . TYR C 3 82 ? 58.474 31.549 58.542 1.00 76.37 81 TYR A N 1
ATOM 1833 C CA . TYR C 3 82 ? 57.411 32.430 59.005 1.00 75.53 81 TYR A CA 1
ATOM 1834 C C . TYR C 3 82 ? 57.983 33.667 59.680 1.00 75.57 81 TYR A C 1
ATOM 1835 O O . TYR C 3 82 ? 59.071 33.625 60.246 1.00 75.43 81 TYR A O 1
ATOM 1844 N N . ARG C 3 83 ? 57.239 34.767 59.606 1.00 75.78 82 ARG A N 1
ATOM 1845 C CA . ARG C 3 83 ? 57.577 36.006 60.301 1.00 75.99 82 ARG A CA 1
ATOM 1846 C C . ARG C 3 83 ? 57.022 35.929 61.720 1.00 75.98 82 ARG A C 1
ATOM 1847 O O . ARG C 3 83 ? 56.152 35.105 62.015 1.00 75.95 82 ARG A O 1
ATOM 1855 N N . GLY C 3 84 ? 57.514 36.800 62.596 1.00 75.92 83 GLY A N 1
ATOM 1856 C CA . GLY C 3 84 ? 57.015 36.871 63.961 1.00 75.82 83 GLY A CA 1
ATOM 1857 C C . GLY C 3 84 ? 55.583 37.366 64.017 1.00 75.87 83 GLY A C 1
ATOM 1858 O O . GLY C 3 84 ? 54.877 37.127 64.995 1.00 76.05 83 GLY A O 1
ATOM 1859 N N . ASN C 3 85 ? 55.152 38.051 62.962 1.00 75.87 84 ASN A N 1
ATOM 1860 C CA . ASN C 3 85 ? 53.822 38.654 62.918 1.00 75.91 84 ASN A CA 1
ATOM 1861 C C . ASN C 3 85 ? 52.843 37.945 61.981 1.00 75.84 84 ASN A C 1
ATOM 1862 O O . ASN C 3 85 ? 51.760 38.462 61.701 1.00 75.83 84 ASN A O 1
ATOM 1867 N N . ASP C 3 86 ? 53.223 36.762 61.505 1.00 75.91 85 ASP A N 1
ATOM 1868 C CA . ASP C 3 86 ? 52.350 35.957 60.648 1.00 76.02 85 ASP A CA 1
ATOM 1869 C C . ASP C 3 86 ? 51.222 35.315 61.450 1.00 76.11 85 ASP A C 1
ATOM 1870 O O . ASP C 3 86 ? 50.109 35.158 60.950 1.00 76.07 85 ASP A O 1
ATOM 1875 N N . PHE C 3 87 ? 51.531 34.940 62.689 1.00 76.32 86 PHE A N 1
ATOM 1876 C CA . PHE C 3 87 ? 50.540 34.438 63.640 1.00 76.53 86 PHE A CA 1
ATOM 1877 C C . PHE C 3 87 ? 51.018 34.622 65.084 1.00 76.96 86 PHE A C 1
ATOM 1878 O O . PHE C 3 87 ? 52.046 35.258 65.322 1.00 76.98 86 PHE A O 1
ATOM 1886 N N . ASP C 3 88 ? 50.263 34.078 66.038 1.00 77.63 87 ASP A N 1
ATOM 1887 C CA . ASP C 3 88 ? 50.603 34.176 67.457 1.00 77.73 87 ASP A CA 1
ATOM 1888 C C . ASP C 3 88 ? 51.058 32.837 68.031 1.00 77.96 87 ASP A C 1
ATOM 1889 O O . ASP C 3 88 ? 51.995 32.791 68.827 1.00 78.23 87 ASP A O 1
ATOM 1894 N N . PHE C 3 89 ? 50.389 31.754 67.632 1.00 77.93 88 PHE A N 1
ATOM 1895 C CA . PHE C 3 89 ? 50.698 30.412 68.132 1.00 77.74 88 PHE A CA 1
ATOM 1896 C C . PHE C 3 89 ? 50.598 29.344 67.058 1.00 77.84 88 PHE A C 1
ATOM 1897 O O . PHE C 3 89 ? 49.642 29.317 66.292 1.00 78.03 88 PHE A O 1
ATOM 1905 N N . ALA C 3 90 ? 51.587 28.459 67.013 1.00 77.77 89 ALA A N 1
ATOM 1906 C CA . ALA C 3 90 ? 51.549 27.320 66.111 1.00 77.72 89 ALA A CA 1
ATOM 1907 C C . ALA C 3 90 ? 51.208 26.074 66.898 1.00 77.73 89 ALA A C 1
ATOM 1908 O O . ALA C 3 90 ? 51.887 25.747 67.872 1.00 77.86 89 ALA A O 1
ATOM 1910 N N . VAL C 3 91 ? 50.155 25.382 66.480 1.00 77.63 90 VAL A N 1
ATOM 1911 C CA . VAL C 3 91 ? 49.706 24.190 67.192 1.00 77.53 90 VAL A CA 1
ATOM 1912 C C . VAL C 3 91 ? 49.964 22.911 66.410 1.00 77.55 90 VAL A C 1
ATOM 1913 O O . VAL C 3 91 ? 49.271 22.609 65.443 1.00 77.56 90 VAL A O 1
ATOM 1917 N N . ALA C 3 92 ? 50.980 22.170 66.841 1.00 77.65 91 ALA A N 1
ATOM 1918 C CA . ALA C 3 92 ? 51.299 20.868 66.267 1.00 77.74 91 ALA A CA 1
ATOM 1919 C C . ALA C 3 92 ? 50.362 19.810 66.826 1.00 77.87 91 ALA A C 1
ATOM 1920 O O . ALA C 3 92 ? 50.033 19.826 68.010 1.00 77.94 91 ALA A O 1
ATOM 1922 N N . TYR C 3 93 ? 49.940 18.891 65.967 1.00 78.08 92 TYR A N 1
ATOM 1923 C CA . TYR C 3 93 ? 48.944 17.897 66.332 1.00 78.15 92 TYR A CA 1
ATOM 1924 C C . TYR C 3 93 ? 49.436 16.480 66.101 1.00 78.34 92 TYR A C 1
ATOM 1925 O O . TYR C 3 93 ? 50.043 16.181 65.073 1.00 78.37 92 TYR A O 1
ATOM 1934 N N . VAL C 3 94 ? 49.177 15.618 67.077 1.00 78.57 93 VAL A N 1
ATOM 1935 C CA . VAL C 3 94 ? 49.367 14.186 66.914 1.00 78.72 93 VAL A CA 1
ATOM 1936 C C . VAL C 3 94 ? 48.000 13.511 66.981 1.00 79.11 93 VAL A C 1
ATOM 1937 O O . VAL C 3 94 ? 47.473 13.268 68.066 1.00 79.17 93 VAL A O 1
ATOM 1941 N N . GLU C 3 95 ? 47.418 13.245 65.814 1.00 79.53 94 GLU A N 1
ATOM 1942 C CA . GLU C 3 95 ? 46.255 12.374 65.707 1.00 79.98 94 GLU A CA 1
ATOM 1943 C C . GLU C 3 95 ? 46.724 10.988 66.125 1.00 80.20 94 GLU A C 1
ATOM 1944 O O . GLU C 3 95 ? 47.926 10.721 66.110 1.00 80.40 94 GLU A O 1
ATOM 1950 N N . GLU C 3 96 ? 45.799 10.109 66.504 1.00 80.37 95 GLU A N 1
ATOM 1951 C CA . GLU C 3 96 ? 46.163 8.774 67.010 1.00 80.59 95 GLU A CA 1
ATOM 1952 C C . GLU C 3 96 ? 46.467 8.814 68.512 1.00 80.57 95 GLU A C 1
ATOM 1953 O O . GLU C 3 96 ? 46.151 7.869 69.242 1.00 80.70 95 GLU A O 1
ATOM 1959 N N . LEU C 3 97 ? 47.075 9.909 68.961 1.00 80.41 96 LEU A N 1
ATOM 1960 C CA . LEU C 3 97 ? 47.233 10.178 70.384 1.00 80.27 96 LEU A CA 1
ATOM 1961 C C . LEU C 3 97 ? 46.393 11.379 70.820 1.00 80.22 96 LEU A C 1
ATOM 1962 O O . LEU C 3 97 ? 46.452 11.792 71.975 1.00 80.37 96 LEU A O 1
ATOM 1967 N N . GLU C 3 98 ? 45.609 11.928 69.893 1.00 80.15 97 GLU A N 1
ATOM 1968 C CA . GLU C 3 98 ? 44.790 13.129 70.131 1.00 80.19 97 GLU A CA 1
ATOM 1969 C C . GLU C 3 98 ? 45.546 14.216 70.903 1.00 79.89 97 GLU A C 1
ATOM 1970 O O . GLU C 3 98 ? 44.979 14.911 71.747 1.00 79.90 97 GLU A O 1
ATOM 1976 N N . LEU C 3 99 ? 46.827 14.362 70.573 1.00 79.63 98 LEU A N 1
ATOM 1977 C CA . LEU C 3 99 ? 47.768 15.178 71.332 1.00 79.33 98 LEU A CA 1
ATOM 1978 C C . LEU C 3 99 ? 48.017 16.523 70.658 1.00 79.25 98 LEU A C 1
ATOM 1979 O O . LEU C 3 99 ? 48.209 16.588 69.446 1.00 79.36 98 LEU A O 1
ATOM 1984 N N . PHE C 3 100 ? 48.030 17.591 71.446 1.00 79.03 99 PHE A N 1
ATOM 1985 C CA . PHE C 3 100 ? 48.392 18.903 70.935 1.00 78.86 99 PHE A CA 1
ATOM 1986 C C . PHE C 3 100 ? 49.611 19.464 71.639 1.00 78.85 99 PHE A C 1
ATOM 1987 O O . PHE C 3 100 ? 49.729 19.374 72.854 1.00 79.03 99 PHE A O 1
ATOM 1995 N N . TYR C 3 101 ? 50.523 20.025 70.856 1.00 78.82 100 TYR A N 1
ATOM 1996 C CA . TYR C 3 101 ? 51.585 20.872 71.371 1.00 78.81 100 TYR A CA 1
ATOM 1997 C C . TYR C 3 101 ? 51.255 22.297 70.960 1.00 78.85 100 TYR A C 1
ATOM 1998 O O . TYR C 3 101 ? 50.861 22.533 69.819 1.00 78.98 100 TYR A O 1
ATOM 2007 N N . VAL C 3 102 ? 51.395 23.249 71.873 1.00 78.79 101 VAL A N 1
ATOM 2008 C CA . VAL C 3 102 ? 51.200 24.640 71.489 1.00 78.76 101 VAL A CA 1
ATOM 2009 C C . VAL C 3 102 ? 52.513 25.403 71.620 1.00 78.94 101 VAL A C 1
ATOM 2010 O O . VAL C 3 102 ? 53.113 25.452 72.694 1.00 79.03 101 VAL A O 1
ATOM 2014 N N . PHE C 3 103 ? 52.969 25.956 70.501 1.00 79.09 102 PHE A N 1
ATOM 2015 C CA . PHE C 3 103 ? 54.178 26.763 70.464 1.00 79.13 102 PHE A CA 1
ATOM 2016 C C . PHE C 3 103 ? 53.823 28.208 70.175 1.00 79.54 102 PHE A C 1
ATOM 2017 O O . PHE C 3 103 ? 52.990 28.474 69.309 1.00 79.64 102 PHE A O 1
ATOM 2025 N N . PRO C 3 104 ? 54.437 29.150 70.911 1.00 79.86 103 PRO A N 1
ATOM 2026 C CA . PRO C 3 104 ? 54.413 30.554 70.512 1.00 80.17 103 PRO A CA 1
ATOM 2027 C C . PRO C 3 104 ? 55.239 30.779 69.245 1.00 80.49 103 PRO A C 1
ATOM 2028 O O . PRO C 3 104 ? 56.171 30.016 68.975 1.00 80.44 103 PRO A O 1
ATOM 2032 N N . VAL C 3 105 ? 54.891 31.813 68.479 1.00 80.91 104 VAL A N 1
ATOM 2033 C CA . VAL C 3 105 ? 55.593 32.145 67.233 1.00 81.36 104 VAL A CA 1
ATOM 2034 C C . VAL C 3 105 ? 57.104 32.136 67.373 1.00 81.84 104 VAL A C 1
ATOM 2035 O O . VAL C 3 105 ? 57.791 31.419 66.648 1.00 81.97 104 VAL A O 1
ATOM 2039 N N . ASP C 3 106 ? 57.607 32.929 68.316 1.00 82.36 105 ASP A N 1
ATOM 2040 C CA . ASP C 3 106 ? 59.035 33.204 68.442 1.00 82.87 105 ASP A CA 1
ATOM 2041 C C . ASP C 3 106 ? 59.851 31.936 68.643 1.00 83.03 105 ASP A C 1
ATOM 2042 O O . ASP C 3 106 ? 60.943 31.807 68.092 1.00 83.13 105 ASP A O 1
ATOM 2047 N N . VAL C 3 107 ? 59.308 31.003 69.421 1.00 83.25 106 VAL A N 1
ATOM 2048 C CA . VAL C 3 107 ? 59.949 29.709 69.648 1.00 83.42 106 VAL A CA 1
ATOM 2049 C C . VAL C 3 107 ? 59.719 28.742 68.479 1.00 83.77 106 VAL A C 1
ATOM 2050 O O . VAL C 3 107 ? 60.541 27.862 68.228 1.00 83.80 106 VAL A O 1
ATOM 2054 N N . PHE C 3 108 ? 58.618 28.927 67.753 1.00 84.19 107 PHE A N 1
ATOM 2055 C CA . PHE C 3 108 ? 58.331 28.118 66.565 1.00 84.54 107 PHE A CA 1
ATOM 2056 C C . PHE C 3 108 ? 59.262 28.458 65.395 1.00 84.94 107 PHE A C 1
ATOM 2057 O O . PHE C 3 108 ? 59.814 27.561 64.757 1.00 85.01 107 PHE A O 1
ATOM 2065 N N . ILE C 3 109 ? 59.434 29.752 65.127 1.00 85.39 108 ILE A N 1
ATOM 2066 C CA . ILE C 3 109 ? 60.281 30.220 64.024 1.00 85.84 108 ILE A CA 1
ATOM 2067 C C . ILE C 3 109 ? 61.776 30.023 64.293 1.00 86.23 108 ILE A C 1
ATOM 2068 O O . ILE C 3 109 ? 62.578 29.995 63.360 1.00 86.36 108 ILE A O 1
ATOM 2073 N N . SER C 3 110 ? 62.135 29.886 65.569 1.00 86.76 109 SER A N 1
ATOM 2074 C CA . SER C 3 110 ? 63.531 29.806 66.008 1.00 87.13 109 SER A CA 1
ATOM 2075 C C . SER C 3 110 ? 64.207 28.493 65.630 1.00 87.47 109 SER A C 1
ATOM 2076 O O . SER C 3 110 ? 65.430 28.379 65.696 1.00 87.52 109 SER A O 1
ATOM 2079 N N . TYR C 3 111 ? 63.405 27.505 65.251 1.00 87.92 110 TYR A N 1
ATOM 2080 C CA . TYR C 3 111 ? 63.918 26.234 64.767 1.00 88.34 110 TYR A CA 1
ATOM 2081 C C . TYR C 3 111 ? 64.421 26.368 63.339 1.00 88.83 110 TYR A C 1
ATOM 2082 O O . TYR C 3 111 ? 63.848 27.101 62.532 1.00 88.96 110 TYR A O 1
ATOM 2091 N N . GLY C 3 112 ? 65.494 25.653 63.031 1.00 89.33 111 GLY A N 1
ATOM 2092 C CA . GLY C 3 112 ? 65.885 25.444 61.651 1.00 90.02 111 GLY A CA 1
ATOM 2093 C C . GLY C 3 112 ? 65.132 24.220 61.177 1.00 90.52 111 GLY A C 1
ATOM 2094 O O . GLY C 3 112 ? 65.375 23.117 61.667 1.00 90.73 111 GLY A O 1
ATOM 2095 N N . SER C 3 113 ? 64.195 24.422 60.252 1.00 90.84 112 SER A N 1
ATOM 2096 C CA . SER C 3 113 ? 63.397 23.337 59.648 1.00 91.19 112 SER A CA 1
ATOM 2097 C C . SER C 3 113 ? 62.571 22.487 60.628 1.00 91.37 112 SER A C 1
ATOM 2098 O O . SER C 3 113 ? 61.631 22.986 61.244 1.00 91.37 112 SER A O 1
ATOM 2101 N N . GLU C 3 114 ? 62.924 21.209 60.753 1.00 91.67 113 GLU A N 1
ATOM 2102 C CA . GLU C 3 114 ? 62.146 20.239 61.522 1.00 92.01 113 GLU A CA 1
ATOM 2103 C C . GLU C 3 114 ? 62.165 20.475 63.023 1.00 92.40 113 GLU A C 1
ATOM 2104 O O . GLU C 3 114 ? 63.196 20.842 63.592 1.00 92.55 113 GLU A O 1
ATOM 2110 N N . ILE C 3 115 ? 61.008 20.264 63.649 1.00 92.79 114 ILE A N 1
ATOM 2111 C CA . ILE C 3 115 ? 60.880 20.247 65.107 1.00 93.04 114 ILE A CA 1
ATOM 2112 C C . ILE C 3 115 ? 60.322 18.877 65.516 1.00 93.42 114 ILE A C 1
ATOM 2113 O O . ILE C 3 115 ? 59.315 18.421 64.965 1.00 93.54 114 ILE A O 1
ATOM 2118 N N . HIS C 3 116 ? 60.978 18.224 66.472 1.00 93.80 115 HIS A N 1
ATOM 2119 C CA . HIS C 3 116 ? 60.603 16.866 66.868 1.00 94.11 115 HIS A CA 1
ATOM 2120 C C . HIS C 3 116 ? 59.855 16.790 68.190 1.00 94.54 115 HIS A C 1
ATOM 2121 O O . HIS C 3 116 ? 60.132 17.549 69.120 1.00 94.59 115 HIS A O 1
ATOM 2128 N N . LEU C 3 117 ? 58.905 15.859 68.252 1.00 95.05 116 LEU A N 1
ATOM 2129 C CA . LEU C 3 117 ? 58.163 15.554 69.470 1.00 95.52 116 LEU A CA 1
ATOM 2130 C C . LEU C 3 117 ? 58.453 14.105 69.855 1.00 96.01 116 LEU A C 1
ATOM 2131 O O . LEU C 3 117 ? 58.064 13.177 69.144 1.00 96.07 116 LEU A O 1
ATOM 2136 N N . VAL C 3 118 ? 59.148 13.924 70.977 1.00 96.63 117 VAL A N 1
ATOM 2137 C CA . VAL C 3 118 ? 59.635 12.605 71.400 1.00 97.15 117 VAL A CA 1
ATOM 2138 C C . VAL C 3 118 ? 58.508 11.640 71.792 1.00 97.54 117 VAL A C 1
ATOM 2139 O O . VAL C 3 118 ? 58.378 10.570 71.195 1.00 97.62 117 VAL A O 1
ATOM 2143 N N . GLU C 3 119 ? 57.707 12.025 72.786 1.00 97.99 118 GLU A N 1
ATOM 2144 C CA . GLU C 3 119 ? 56.510 11.275 73.208 1.00 98.44 118 GLU A CA 1
ATOM 2145 C C . GLU C 3 119 ? 56.709 9.767 73.450 1.00 98.84 118 GLU A C 1
ATOM 2146 O O . GLU C 3 119 ? 55.743 8.998 73.475 1.00 98.90 118 GLU A O 1
ATOM 2152 N N . THR C 3 120 ? 57.958 9.353 73.638 1.00 99.34 119 THR A N 1
ATOM 2153 C CA . THR C 3 120 ? 58.270 7.960 73.952 1.00 99.80 119 THR A CA 1
ATOM 2154 C C . THR C 3 120 ? 58.981 7.831 75.303 1.00 100.15 119 THR A C 1
ATOM 2155 O O . THR C 3 120 ? 59.519 8.809 75.832 1.00 100.21 119 THR A O 1
ATOM 2159 N N . ASP C 3 121 ? 58.967 6.622 75.855 1.00 100.60 120 ASP A N 1
ATOM 2160 C CA . ASP C 3 121 ? 59.581 6.353 77.153 1.00 100.96 120 ASP A CA 1
ATOM 2161 C C . ASP C 3 121 ? 61.098 6.213 77.033 1.00 101.03 120 ASP A C 1
ATOM 2162 O O . ASP C 3 121 ? 61.617 5.956 75.947 1.00 101.03 120 ASP A O 1
ATOM 2167 N N . LYS C 3 122 ? 61.789 6.403 78.155 1.00 101.15 121 LYS A N 1
ATOM 2168 C CA . LYS C 3 122 ? 63.235 6.157 78.292 1.00 101.24 121 LYS A CA 1
ATOM 2169 C C . LYS C 3 122 ? 64.122 6.756 77.196 1.00 101.25 121 LYS A C 1
ATOM 2170 O O . LYS C 3 122 ? 64.483 6.083 76.228 1.00 101.29 121 LYS A O 1
ATOM 2172 N N . ARG C 3 123 ? 64.474 8.026 77.366 1.00 101.22 122 ARG A N 1
ATOM 2173 C CA . ARG C 3 123 ? 65.400 8.704 76.464 1.00 101.12 122 ARG A CA 1
ATOM 2174 C C . ARG C 3 123 ? 66.421 9.507 77.261 1.00 101.03 122 ARG A C 1
ATOM 2175 O O . ARG C 3 123 ? 66.125 9.965 78.365 1.00 101.11 122 ARG A O 1
ATOM 2183 N N . GLN C 3 124 ? 67.618 9.674 76.697 1.00 100.81 123 GLN A N 1
ATOM 2184 C CA . GLN C 3 124 ? 68.698 10.414 77.361 1.00 100.56 123 GLN A CA 1
ATOM 2185 C C . GLN C 3 124 ? 68.294 11.843 77.721 1.00 100.23 123 GLN A C 1
ATOM 2186 O O . GLN C 3 124 ? 68.391 12.250 78.881 1.00 100.36 123 GLN A O 1
ATOM 2192 N N . ARG C 3 125 ? 67.842 12.597 76.724 1.00 99.67 124 ARG A N 1
ATOM 2193 C CA . ARG C 3 125 ? 67.421 13.976 76.936 1.00 99.14 124 ARG A CA 1
ATOM 2194 C C . ARG C 3 125 ? 65.976 14.164 76.500 1.00 98.71 124 ARG A C 1
ATOM 2195 O O . ARG C 3 125 ? 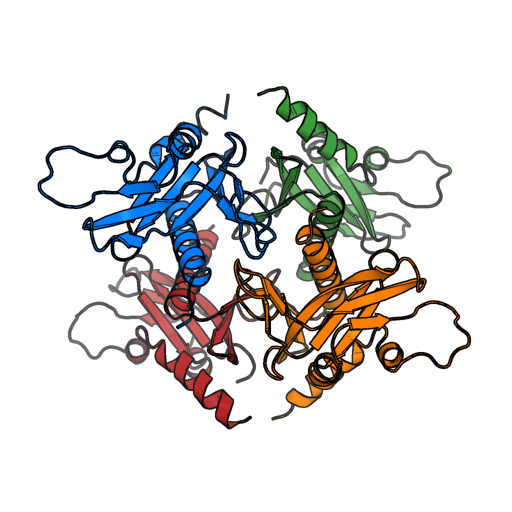65.396 13.303 75.834 1.00 98.74 124 ARG A O 1
ATOM 2203 N N . LYS C 3 126 ? 65.400 15.294 76.889 1.00 98.08 125 LYS A N 1
ATOM 2204 C CA . LYS C 3 126 ? 64.107 15.724 76.374 1.00 97.49 125 LYS A CA 1
ATOM 2205 C C . LYS C 3 126 ? 64.318 16.827 75.333 1.00 96.93 125 LYS A C 1
ATOM 2206 O O . LYS C 3 126 ? 65.214 17.659 75.493 1.00 96.92 125 LYS A O 1
ATOM 2212 N N . PRO C 3 127 ? 63.504 16.832 74.258 1.00 96.33 126 PRO A N 1
ATOM 2213 C CA . PRO C 3 127 ? 63.671 17.820 73.195 1.00 95.80 126 PRO A CA 1
ATOM 2214 C C . PRO C 3 127 ? 63.240 19.200 73.660 1.00 95.23 126 PRO A C 1
ATOM 2215 O O . PRO C 3 127 ? 62.408 19.312 74.555 1.00 95.25 126 PRO A O 1
ATOM 2219 N N . ARG C 3 128 ? 63.794 20.238 73.044 1.00 94.57 127 ARG A N 1
ATOM 2220 C CA . ARG C 3 128 ? 63.476 21.618 73.404 1.00 93.87 127 ARG A CA 1
ATOM 2221 C C . ARG C 3 128 ? 61.976 21.901 73.285 1.00 93.36 127 ARG A C 1
ATOM 2222 O O . ARG C 3 128 ? 61.495 22.942 73.732 1.00 93.35 127 ARG A O 1
ATOM 2230 N N . SER C 3 129 ? 61.250 20.951 72.701 1.00 92.73 128 SER A N 1
ATOM 2231 C CA . SER C 3 129 ? 59.803 21.048 72.530 1.00 92.09 128 SER A CA 1
ATOM 2232 C C . SER C 3 129 ? 59.035 20.525 73.740 1.00 91.59 128 SER A C 1
ATOM 2233 O O . SER C 3 129 ? 57.848 20.811 73.890 1.00 91.56 128 SER A O 1
ATOM 2236 N N . PHE C 3 130 ? 59.723 19.768 74.594 1.00 90.99 129 PHE A N 1
ATOM 2237 C CA . PHE C 3 130 ? 59.111 19.049 75.720 1.00 90.39 129 PHE A CA 1
ATOM 2238 C C . PHE C 3 130 ? 58.149 19.873 76.573 1.00 89.86 129 PHE A C 1
ATOM 2239 O O . PHE C 3 130 ? 57.019 19.451 76.820 1.00 89.87 129 PHE A O 1
ATOM 2247 N N . GLY C 3 131 ? 58.602 21.041 77.020 1.00 89.18 130 GLY A N 1
ATOM 2248 C CA . GLY C 3 131 ? 57.806 21.884 77.910 1.00 88.32 130 GLY A CA 1
ATOM 2249 C C . GLY C 3 131 ? 56.652 22.604 77.238 1.00 87.70 130 GLY A C 1
ATOM 2250 O O . GLY C 3 131 ? 56.146 23.595 77.764 1.00 87.64 130 GLY A O 1
ATOM 2251 N N . TYR C 3 132 ? 56.231 22.102 76.078 1.00 87.08 131 TYR A N 1
ATOM 2252 C CA . TYR C 3 132 ? 55.174 22.733 75.295 1.00 86.35 131 TYR A CA 1
ATOM 2253 C C . TYR C 3 132 ? 53.993 21.804 75.048 1.00 86.11 131 TYR A C 1
ATOM 2254 O O . TYR C 3 132 ? 53.004 22.208 74.437 1.00 86.21 131 TYR A O 1
ATOM 2263 N N . ARG C 3 133 ? 54.102 20.566 75.524 1.00 85.68 132 ARG A N 1
ATOM 2264 C CA . ARG C 3 133 ? 52.981 19.632 75.514 1.00 85.20 132 ARG A CA 1
ATOM 2265 C C . ARG C 3 133 ? 51.741 20.282 76.114 1.00 84.97 132 ARG A C 1
ATOM 2266 O O . ARG C 3 133 ? 51.762 20.735 77.259 1.00 84.99 132 ARG A O 1
ATOM 2274 N N . GLU C 3 134 ? 50.679 20.350 75.315 1.00 84.57 133 GLU A N 1
ATOM 2275 C CA . GLU C 3 134 ? 49.367 20.841 75.749 1.00 84.16 133 GLU A CA 1
ATOM 2276 C C . GLU C 3 134 ? 49.434 22.170 76.513 1.00 83.84 133 GLU A C 1
ATOM 2277 O O . GLU C 3 134 ? 48.648 22.420 77.431 1.00 83.83 133 GLU A O 1
ATOM 2283 N N . ALA C 3 135 ? 50.370 23.024 76.104 1.00 83.34 134 ALA A N 1
ATOM 2284 C CA . ALA C 3 135 ? 50.677 24.262 76.809 1.00 82.82 134 ALA A CA 1
ATOM 2285 C C . ALA C 3 135 ? 49.693 25.398 76.517 1.00 82.50 134 ALA A C 1
ATOM 2286 O O . ALA C 3 135 ? 50.100 26.533 76.287 1.00 82.43 134 ALA A O 1
ATOM 2288 N N . TRP C 3 136 ? 48.400 25.093 76.563 1.00 82.20 135 TRP A N 1
ATOM 2289 C CA . TRP C 3 136 ? 47.347 26.064 76.245 1.00 82.02 135 TRP A CA 1
ATOM 2290 C C . TRP C 3 136 ? 47.356 27.308 77.124 1.00 82.03 135 TRP A C 1
ATOM 2291 O O . TRP C 3 136 ? 46.791 28.338 76.752 1.00 81.97 135 TRP A O 1
ATOM 2302 N N . HIS C 3 137 ? 47.994 27.203 78.288 1.00 82.10 136 HIS A N 1
ATOM 2303 C CA . HIS C 3 137 ? 48.094 28.316 79.230 1.00 81.98 136 HIS A CA 1
ATOM 2304 C C . HIS C 3 137 ? 48.908 29.475 78.673 1.00 82.25 136 HIS A C 1
ATOM 2305 O O . HIS C 3 137 ? 48.662 30.631 79.017 1.00 82.21 136 HIS A O 1
ATOM 2312 N N . LEU C 3 138 ? 49.865 29.152 77.805 1.00 82.53 137 LEU A N 1
ATOM 2313 C CA . LEU C 3 138 ? 50.717 30.146 77.160 1.00 82.66 137 LEU A CA 1
ATOM 2314 C C . LEU C 3 138 ? 49.909 31.091 76.281 1.00 83.00 137 LEU A C 1
ATOM 2315 O O . LEU C 3 138 ? 50.303 32.241 76.075 1.00 83.13 137 LEU A O 1
ATOM 2320 N N . ILE C 3 139 ? 48.781 30.610 75.768 1.00 83.31 138 ILE A N 1
ATOM 2321 C CA . ILE C 3 139 ? 47.916 31.455 74.956 1.00 83.68 138 ILE A CA 1
ATOM 2322 C C . ILE C 3 139 ? 46.884 32.189 75.814 1.00 84.00 138 ILE A C 1
ATOM 2323 O O . ILE C 3 139 ? 46.263 33.150 75.364 1.00 83.97 138 ILE A O 1
ATOM 2328 N N . LEU C 3 140 ? 46.714 31.732 77.051 1.00 84.53 139 LEU A N 1
ATOM 2329 C CA . LEU C 3 140 ? 45.939 32.473 78.042 1.00 84.93 139 LEU A CA 1
ATOM 2330 C C . LEU C 3 140 ? 46.742 33.667 78.528 1.00 85.37 139 LEU A C 1
ATOM 2331 O O . LEU C 3 140 ? 46.198 34.758 78.696 1.00 85.43 139 LEU A O 1
ATOM 2336 N N . GLN C 3 141 ? 48.036 33.441 78.756 1.00 85.88 140 GLN A N 1
ATOM 2337 C CA . GLN C 3 141 ? 48.946 34.470 79.248 1.00 86.34 140 GLN A CA 1
ATOM 2338 C C . GLN C 3 141 ? 48.991 35.650 78.286 1.00 86.94 140 GLN A C 1
ATOM 2339 O O . GLN C 3 141 ? 48.577 36.754 78.643 1.00 87.06 140 GLN A O 1
ATOM 2345 N N . LYS C 3 142 ? 49.479 35.413 77.069 1.00 87.62 141 LYS A N 1
ATOM 2346 C CA . LYS C 3 142 ? 49.350 36.391 75.998 1.00 88.23 141 LYS A CA 1
ATOM 2347 C C . LYS C 3 142 ? 47.873 36.481 75.668 1.00 88.77 141 LYS A C 1
ATOM 2348 O O . LYS C 3 142 ? 47.298 35.544 75.132 1.00 88.95 141 LYS A O 1
ATOM 2354 N N . GLY C 3 143 ? 47.261 37.607 76.002 1.00 89.34 142 GLY A N 1
ATOM 2355 C CA . GLY C 3 143 ? 45.816 37.743 75.912 1.00 90.22 142 GLY A CA 1
ATOM 2356 C C . GLY C 3 143 ? 45.364 38.435 77.171 1.00 90.95 142 GLY A C 1
ATOM 2357 O O . GLY C 3 143 ? 44.635 39.425 77.124 1.00 91.04 142 GLY A O 1
ATOM 2358 N N . ALA C 3 144 ? 45.807 37.904 78.306 1.00 91.68 143 ALA A N 1
ATOM 2359 C CA . ALA C 3 144 ? 45.737 38.633 79.558 1.00 92.42 143 ALA A CA 1
ATOM 2360 C C . ALA C 3 144 ? 46.767 39.747 79.469 1.00 92.95 143 ALA A C 1
ATOM 2361 O O . ALA C 3 144 ? 46.545 40.851 79.959 1.00 93.03 143 ALA A O 1
ATOM 2363 N N . ALA C 3 145 ? 47.891 39.438 78.823 1.00 93.61 144 ALA A N 1
ATOM 2364 C CA . ALA C 3 145 ? 48.943 40.410 78.554 1.00 94.29 144 ALA A CA 1
ATOM 2365 C C . ALA C 3 145 ? 48.481 41.470 77.562 1.00 94.87 144 ALA A C 1
ATOM 2366 O O . ALA C 3 145 ? 48.841 42.638 77.693 1.00 94.98 144 ALA A O 1
ATOM 2368 N N . GLN C 3 146 ? 47.683 41.058 76.578 1.00 95.63 145 GLN A N 1
ATOM 2369 C CA . GLN C 3 146 ? 47.186 41.970 75.547 1.00 96.39 145 GLN A CA 1
ATOM 2370 C C . GLN C 3 146 ? 46.251 43.029 76.133 1.00 96.91 145 GLN A C 1
ATOM 2371 O O . GLN C 3 146 ? 46.492 44.226 75.972 1.00 97.00 145 GLN A O 1
ATOM 2377 N N . LYS C 3 147 ? 45.189 42.586 76.805 1.00 97.56 146 LYS A N 1
ATOM 2378 C CA . LYS C 3 147 ? 44.322 43.495 77.550 1.00 98.19 146 LYS A CA 1
ATOM 2379 C C . LYS C 3 147 ? 45.189 44.189 78.594 1.00 98.64 146 LYS A C 1
ATOM 2380 O O . LYS C 3 147 ? 45.917 43.527 79.337 1.00 98.85 146 LYS A O 1
ATOM 2382 N N . GLU C 3 148 ? 45.120 45.521 78.631 1.00 98.99 147 GLU A N 1
ATOM 2383 C CA . GLU C 3 148 ? 46.058 46.353 79.404 1.00 99.31 147 GLU A CA 1
ATOM 2384 C C . GLU C 3 148 ? 47.485 46.192 78.863 1.00 99.31 147 GLU A C 1
ATOM 2385 O O . GLU C 3 148 ? 48.323 45.483 79.426 1.00 99.28 147 GLU A O 1
ATOM 2391 N N . GLY D 3 2 ? 45.216 41.638 44.175 1.00 87.17 1 GLY B N 1
ATOM 2392 C CA . GLY D 3 2 ? 46.296 40.998 44.988 1.00 87.24 1 GLY B CA 1
ATOM 2393 C C . GLY D 3 2 ? 46.598 39.571 44.564 1.00 87.24 1 GLY B C 1
ATOM 2394 O O . GLY D 3 2 ? 45.930 39.020 43.677 1.00 87.33 1 GLY B O 1
ATOM 2395 N N . SER D 3 3 ? 47.595 38.972 45.215 1.00 87.04 2 SER B N 1
ATOM 2396 C CA . SER D 3 3 ? 48.113 37.651 44.842 1.00 86.89 2 SER B CA 1
ATOM 2397 C C . SER D 3 3 ? 47.051 36.580 44.571 1.00 86.72 2 SER B C 1
ATOM 2398 O O . SER D 3 3 ? 46.384 36.093 45.489 1.00 86.68 2 SER B O 1
ATOM 2401 N N . THR D 3 4 ? 46.913 36.265 43.282 1.00 86.50 3 THR B N 1
ATOM 2402 C CA . THR D 3 4 ? 46.158 35.123 42.723 1.00 86.07 3 THR B CA 1
ATOM 2403 C C . THR D 3 4 ? 44.893 34.624 43.451 1.00 85.66 3 THR B C 1
ATOM 2404 O O . THR D 3 4 ? 43.783 34.826 42.960 1.00 85.76 3 THR B O 1
ATOM 2408 N N . LYS D 3 5 ? 45.062 33.964 44.595 1.00 85.09 4 LYS B N 1
ATOM 2409 C CA . LYS D 3 5 ? 43.941 33.388 45.346 1.00 84.23 4 LYS B CA 1
ATOM 2410 C C . LYS D 3 5 ? 42.930 34.425 45.817 1.00 83.85 4 LYS B C 1
ATOM 2411 O O . LYS D 3 5 ? 41.745 34.123 45.926 1.00 83.83 4 LYS B O 1
ATOM 2417 N N . LEU D 3 6 ? 43.403 35.637 46.103 1.00 83.27 5 LEU B N 1
ATOM 2418 C CA . LEU D 3 6 ? 42.518 36.742 46.464 1.00 82.63 5 LEU B CA 1
ATOM 2419 C C . LEU D 3 6 ? 41.564 37.057 45.321 1.00 82.33 5 LEU B C 1
ATOM 2420 O O . LEU D 3 6 ? 40.370 37.246 45.546 1.00 82.44 5 LEU B O 1
ATOM 2425 N N . LYS D 3 7 ? 42.094 37.098 44.100 1.00 81.77 6 LYS B N 1
ATOM 2426 C CA . LYS D 3 7 ? 41.287 37.385 42.919 1.00 81.12 6 LYS B CA 1
ATOM 2427 C C . LYS D 3 7 ? 40.201 36.333 42.748 1.00 80.59 6 LYS B C 1
ATOM 2428 O O . LYS D 3 7 ? 39.040 36.662 42.505 1.00 80.59 6 LYS B O 1
ATOM 2434 N N . GLY D 3 8 ? 40.587 35.071 42.895 1.00 79.97 7 GLY B N 1
ATOM 2435 C CA . GLY D 3 8 ? 39.646 33.965 42.812 1.00 79.43 7 GLY B CA 1
ATOM 2436 C C . GLY D 3 8 ? 38.514 34.096 43.808 1.00 78.96 7 GLY B C 1
ATOM 2437 O O . GLY D 3 8 ? 37.345 33.920 43.458 1.00 78.98 7 GLY B O 1
ATOM 2438 N N . ASP D 3 9 ? 38.876 34.423 45.048 1.00 78.46 8 ASP B N 1
ATOM 2439 C CA . ASP D 3 9 ? 37.927 34.564 46.147 1.00 77.79 8 ASP B CA 1
ATOM 2440 C C . ASP D 3 9 ? 36.911 35.672 45.905 1.00 77.17 8 ASP B C 1
ATOM 2441 O O . ASP D 3 9 ? 35.762 35.562 46.324 1.00 77.14 8 ASP B O 1
ATOM 2446 N N . ILE D 3 10 ? 37.338 36.727 45.216 1.00 76.48 9 ILE B N 1
ATOM 2447 C CA . ILE D 3 10 ? 36.439 37.811 44.819 1.00 75.80 9 ILE B CA 1
ATOM 2448 C C . ILE D 3 10 ? 35.389 37.294 43.829 1.00 75.39 9 ILE B C 1
ATOM 2449 O O . ILE D 3 10 ? 34.188 37.479 44.037 1.00 75.45 9 ILE B O 1
ATOM 2454 N N . ALA D 3 11 ? 35.850 36.633 42.769 1.00 74.75 10 ALA B N 1
ATOM 2455 C CA . ALA D 3 11 ? 34.960 36.018 41.786 1.00 74.06 10 ALA B CA 1
ATOM 2456 C C . ALA D 3 11 ? 33.986 35.060 42.461 1.00 73.54 10 ALA B C 1
ATOM 2457 O O . ALA D 3 11 ? 32.784 35.092 42.197 1.00 73.49 10 ALA B O 1
ATOM 2459 N N . GLN D 3 12 ? 34.520 34.222 43.345 1.00 72.86 11 GLN B N 1
ATOM 2460 C CA . GLN D 3 12 ? 33.729 33.256 44.096 1.00 72.18 11 GLN B CA 1
ATOM 2461 C C . GLN D 3 12 ? 32.655 33.956 44.918 1.00 71.60 11 GLN B C 1
ATOM 2462 O O . GLN D 3 12 ? 31.513 33.495 44.984 1.00 71.53 11 GLN B O 1
ATOM 2468 N N . GLN D 3 13 ? 33.033 35.073 45.532 1.00 70.89 12 GLN B N 1
ATOM 2469 C CA . GLN D 3 13 ? 32.121 35.859 46.347 1.00 70.15 12 GLN B CA 1
ATOM 2470 C C . GLN D 3 13 ? 31.035 36.468 45.478 1.00 69.71 12 GLN B C 1
ATOM 2471 O O . GLN D 3 13 ? 29.869 36.495 45.872 1.00 69.74 12 GLN B O 1
ATOM 2477 N N . ALA D 3 14 ? 31.429 36.941 44.295 1.00 69.07 13 ALA B N 1
ATOM 2478 C CA . ALA D 3 14 ? 30.501 37.531 43.335 1.00 68.52 13 ALA B CA 1
ATOM 2479 C C . ALA D 3 14 ? 29.441 36.524 42.920 1.00 68.23 13 ALA B C 1
ATOM 2480 O O . ALA D 3 14 ? 28.249 36.844 42.885 1.00 68.28 13 ALA B O 1
ATOM 2482 N N . ALA D 3 15 ? 29.888 35.307 42.622 1.00 67.71 14 ALA B N 1
ATOM 2483 C CA . ALA D 3 15 ? 28.995 34.209 42.309 1.00 67.35 14 ALA B CA 1
ATOM 2484 C C . ALA D 3 15 ? 27.972 34.026 43.419 1.00 67.25 14 ALA B C 1
ATOM 2485 O O . ALA D 3 15 ? 26.772 33.931 43.150 1.00 67.39 14 ALA B O 1
ATOM 2487 N N . ILE D 3 16 ? 28.450 34.001 44.664 1.00 67.01 15 ILE B N 1
ATOM 2488 C CA . ILE D 3 16 ? 27.588 33.783 45.823 1.00 66.77 15 ILE B CA 1
ATOM 2489 C C . ILE D 3 16 ? 26.443 34.787 45.855 1.00 66.81 15 ILE B C 1
ATOM 2490 O O . ILE D 3 16 ? 25.282 34.407 46.052 1.00 66.85 15 ILE B O 1
ATOM 2495 N N . MET D 3 17 ? 26.772 36.059 45.646 1.00 66.76 16 MET B N 1
ATOM 2496 C CA . MET D 3 17 ? 25.771 37.115 45.692 1.00 66.95 16 MET B CA 1
ATOM 2497 C C . MET D 3 17 ? 24.694 36.920 44.636 1.00 66.89 16 MET B C 1
ATOM 2498 O O . MET D 3 17 ? 23.513 37.131 44.907 1.00 66.94 16 MET B O 1
ATOM 2503 N N . ARG D 3 18 ? 25.106 36.491 43.446 1.00 66.91 17 ARG B N 1
ATOM 2504 C CA . ARG D 3 18 ? 24.172 36.234 42.353 1.00 66.90 17 ARG B CA 1
ATOM 2505 C C . ARG D 3 18 ? 23.143 35.166 42.728 1.00 66.77 17 ARG B C 1
ATOM 2506 O O . ARG D 3 18 ? 21.944 35.334 42.479 1.00 66.74 17 ARG B O 1
ATOM 2514 N N . ALA D 3 19 ? 23.619 34.079 43.334 1.00 66.57 18 ALA B N 1
ATOM 2515 C CA . ALA D 3 19 ? 22.750 32.981 43.746 1.00 66.67 18 ALA B CA 1
ATOM 2516 C C . ALA D 3 19 ? 21.766 33.413 44.834 1.00 66.80 18 ALA B C 1
ATOM 2517 O O . ALA D 3 19 ? 20.602 32.990 44.843 1.00 66.76 18 ALA B O 1
ATOM 2519 N N . LEU D 3 20 ? 22.234 34.263 45.744 1.00 66.93 19 LEU B N 1
ATOM 2520 C CA . LEU D 3 20 ? 21.385 34.755 46.819 1.00 67.16 19 LEU B CA 1
ATOM 2521 C C . LEU D 3 20 ? 20.275 35.661 46.286 1.00 67.30 19 LEU B C 1
ATOM 2522 O O . LEU D 3 20 ? 19.137 35.596 46.758 1.00 67.34 19 LEU B O 1
ATOM 2527 N N . LYS D 3 21 ? 20.606 36.488 45.295 1.00 67.48 20 LYS B N 1
ATOM 2528 C CA . LYS D 3 21 ? 19.633 37.394 44.684 1.00 67.79 20 LYS B CA 1
ATOM 2529 C C . LYS D 3 21 ? 18.563 36.635 43.902 1.00 67.82 20 LYS B C 1
ATOM 2530 O O . LYS D 3 21 ? 17.444 37.132 43.730 1.00 67.86 20 LYS B O 1
ATOM 2536 N N . MET D 3 22 ? 18.912 35.435 43.440 1.00 67.82 21 MET B N 1
ATOM 2537 C CA . MET D 3 22 ? 17.967 34.556 42.753 1.00 68.03 21 MET B CA 1
ATOM 2538 C C . MET D 3 22 ? 17.348 33.536 43.712 1.00 67.76 21 MET B C 1
ATOM 2539 O O . MET D 3 22 ? 16.786 32.526 43.281 1.00 67.83 21 MET B O 1
ATOM 2544 N N . GLY D 3 23 ? 17.467 33.800 45.011 1.00 67.56 22 GLY B N 1
ATOM 2545 C CA . GLY D 3 23 ? 16.801 33.000 46.038 1.00 67.37 22 GLY B CA 1
ATOM 2546 C C . GLY D 3 23 ? 17.284 31.568 46.188 1.00 67.32 22 GLY B C 1
ATOM 2547 O O . GLY D 3 23 ? 16.632 30.758 46.848 1.00 67.26 22 GLY B O 1
ATOM 2548 N N . TRP D 3 24 ? 18.422 31.246 45.578 1.00 67.37 23 TRP B N 1
ATOM 2549 C CA . TRP D 3 24 ? 19.005 29.912 45.726 1.00 67.48 23 TRP B CA 1
ATOM 2550 C C . TRP D 3 24 ? 19.790 29.810 47.036 1.00 67.25 23 TRP B C 1
ATOM 2551 O O . TRP D 3 24 ? 20.304 30.810 47.541 1.00 67.16 23 TRP B O 1
ATOM 2562 N N . GLY D 3 25 ? 19.872 28.601 47.585 1.00 67.03 24 GLY B N 1
ATOM 2563 C CA . GLY D 3 25 ? 20.716 28.347 48.747 1.00 66.97 24 GLY B CA 1
ATOM 2564 C C . GLY D 3 25 ? 22.172 28.274 48.326 1.00 66.97 24 GLY B C 1
ATOM 2565 O O . GLY D 3 25 ? 22.474 27.896 47.196 1.00 66.94 24 GLY B O 1
ATOM 2566 N N . VAL D 3 26 ? 23.078 28.648 49.227 1.00 67.02 25 VAL B N 1
ATOM 2567 C CA . VAL D 3 26 ? 24.513 28.602 48.933 1.00 67.07 25 VAL B CA 1
ATOM 2568 C C . VAL D 3 26 ? 25.253 27.763 49.968 1.00 67.13 25 VAL B C 1
ATOM 2569 O O . VAL D 3 26 ? 25.122 27.977 51.168 1.00 67.10 25 VAL B O 1
ATOM 2573 N N . LEU D 3 27 ? 26.025 26.800 49.484 1.00 67.32 26 LEU B N 1
ATOM 2574 C CA . LEU D 3 27 ? 26.832 25.959 50.345 1.00 67.60 26 LEU B CA 1
ATOM 2575 C C . LEU D 3 27 ? 28.301 26.217 50.038 1.00 67.70 26 LEU B C 1
ATOM 2576 O O . LEU D 3 27 ? 28.719 26.144 48.883 1.00 67.79 26 LEU B O 1
ATOM 2581 N N . LYS D 3 28 ? 29.071 26.543 51.070 1.00 67.83 27 LYS B N 1
ATOM 2582 C CA . LYS D 3 28 ? 30.513 26.655 50.948 1.00 68.04 27 LYS B CA 1
ATOM 2583 C C . LYS D 3 28 ? 31.136 25.353 51.420 1.00 68.34 27 LYS B C 1
ATOM 2584 O O . LYS D 3 28 ? 30.814 24.883 52.514 1.00 68.35 27 LYS B O 1
ATOM 2590 N N . PRO D 3 29 ? 32.022 24.756 50.598 1.00 68.67 28 PRO B N 1
ATOM 2591 C CA . PRO D 3 29 ? 32.781 23.583 51.028 1.00 69.03 28 PRO B CA 1
ATOM 2592 C C . PRO D 3 29 ? 33.855 23.991 52.034 1.00 69.54 28 PRO B C 1
ATOM 2593 O O . PRO D 3 29 ? 34.154 25.179 52.167 1.00 69.75 28 PRO B O 1
ATOM 2597 N N . LEU D 3 30 ? 34.429 23.020 52.734 1.00 70.02 29 LEU B N 1
ATOM 2598 C CA . LEU D 3 30 ? 35.417 23.319 53.761 1.00 70.51 29 LEU B CA 1
ATOM 2599 C C . LEU D 3 30 ? 36.838 22.944 53.323 1.00 70.76 29 LEU B C 1
ATOM 2600 O O . LEU D 3 30 ? 37.254 21.788 53.425 1.00 70.94 29 LEU B O 1
ATOM 2605 N N . GLY D 3 31 ? 37.574 23.935 52.831 1.00 71.08 30 GLY B N 1
ATOM 2606 C CA . GLY D 3 31 ? 38.964 23.736 52.426 1.00 71.65 30 GLY B CA 1
ATOM 2607 C C . GLY D 3 31 ? 39.119 23.500 50.938 1.00 72.07 30 GLY B C 1
ATOM 2608 O O . GLY D 3 31 ? 38.330 22.768 50.334 1.00 72.29 30 GLY B O 1
ATOM 2609 N N . ASP D 3 32 ? 40.136 24.122 50.345 1.00 72.34 31 ASP B N 1
ATOM 2610 C CA . ASP D 3 32 ? 40.420 23.966 48.919 1.00 72.69 31 ASP B CA 1
ATOM 2611 C C . ASP D 3 32 ? 40.950 22.557 48.621 1.00 72.67 31 ASP B C 1
ATOM 2612 O O . ASP D 3 32 ? 42.147 22.357 48.405 1.00 72.82 31 ASP B O 1
ATOM 2617 N N . ARG D 3 33 ? 40.041 21.585 48.611 1.00 72.52 32 ARG B N 1
ATOM 2618 C CA . ARG D 3 33 ? 40.395 20.178 48.451 1.00 72.36 32 ARG B CA 1
ATOM 2619 C C . ARG D 3 33 ? 39.471 19.502 47.440 1.00 72.12 32 ARG B C 1
ATOM 2620 O O . ARG D 3 33 ? 39.875 18.568 46.745 1.00 72.11 32 ARG B O 1
ATOM 2628 N N . LEU D 3 34 ? 38.233 19.983 47.361 1.00 71.82 33 LEU B N 1
ATOM 2629 C CA . LEU D 3 34 ? 37.248 19.439 46.429 1.00 71.40 33 LEU B CA 1
ATOM 2630 C C . LEU D 3 34 ? 37.290 20.140 45.072 1.00 71.23 33 LEU B C 1
ATOM 2631 O O . LEU D 3 34 ? 37.732 21.289 44.959 1.00 71.20 33 LEU B O 1
ATOM 2636 N N . SER D 3 35 ? 36.815 19.434 44.048 1.00 70.89 34 SER B N 1
ATOM 2637 C CA . SER D 3 35 ? 36.889 19.895 42.662 1.00 70.43 34 SER B CA 1
ATOM 2638 C C . SER D 3 35 ? 35.781 20.887 42.271 1.00 69.99 34 SER B C 1
ATOM 2639 O O . SER D 3 35 ? 35.501 21.086 41.088 1.00 70.00 34 SER B O 1
ATOM 2642 N N . TYR D 3 36 ? 35.155 21.502 43.270 1.00 69.34 35 TYR B N 1
ATOM 2643 C CA . TYR D 3 36 ? 34.181 22.566 43.040 1.00 68.71 35 TYR B CA 1
ATOM 2644 C C . TYR D 3 36 ? 34.257 23.617 44.139 1.00 68.55 35 TYR B C 1
ATOM 2645 O O . TYR D 3 36 ? 34.647 23.324 45.268 1.00 68.60 35 TYR B O 1
ATOM 2654 N N . ASP D 3 37 ? 33.882 24.842 43.793 1.00 68.26 36 ASP B N 1
ATOM 2655 C CA . ASP D 3 37 ? 34.029 25.977 44.687 1.00 68.07 36 ASP B CA 1
ATOM 2656 C C . ASP D 3 37 ? 32.758 26.263 45.469 1.00 67.89 36 ASP B C 1
ATOM 2657 O O . ASP D 3 37 ? 32.810 26.786 46.581 1.00 67.94 36 ASP B O 1
ATOM 2662 N N . LEU D 3 38 ? 31.619 25.923 44.881 1.00 67.55 37 LEU B N 1
ATOM 2663 C CA . LEU D 3 38 ? 30.328 26.201 45.483 1.00 67.37 37 LEU B CA 1
ATOM 2664 C C . LEU D 3 38 ? 29.346 25.122 45.079 1.00 67.38 37 LEU B C 1
ATOM 2665 O O . LEU D 3 38 ? 29.623 24.352 44.159 1.00 67.58 37 LEU B O 1
ATOM 2670 N N . VAL D 3 39 ? 28.217 25.046 45.784 1.00 67.30 38 VAL B N 1
ATOM 2671 C CA . VAL D 3 39 ? 27.039 24.326 45.286 1.00 67.35 38 VAL B CA 1
ATOM 2672 C C . VAL D 3 39 ? 25.777 25.101 45.649 1.00 67.53 38 VAL B C 1
ATOM 2673 O O . VAL D 3 39 ? 25.673 25.671 46.745 1.00 67.44 38 VAL B O 1
ATOM 2677 N N . PHE D 3 40 ? 24.829 25.127 44.716 1.00 67.72 39 PHE B N 1
ATOM 2678 C CA . PHE D 3 40 ? 23.599 25.884 44.903 1.00 67.89 39 PHE B CA 1
ATOM 2679 C C . PHE D 3 40 ? 22.402 24.979 45.135 1.00 68.18 39 PHE B C 1
ATOM 2680 O O . PHE D 3 40 ? 22.139 24.058 44.356 1.00 68.22 39 PHE B O 1
ATOM 2688 N N . ASP D 3 41 ? 21.694 25.239 46.231 1.00 68.56 40 ASP B N 1
ATOM 2689 C CA . ASP D 3 41 ? 20.435 24.577 46.504 1.00 68.96 40 ASP B CA 1
ATOM 2690 C C . ASP D 3 41 ? 19.378 25.283 45.671 1.00 69.30 40 ASP B C 1
ATOM 2691 O O . ASP D 3 41 ? 18.802 26.293 46.096 1.00 69.31 40 ASP B O 1
ATOM 2696 N N . VAL D 3 42 ? 19.158 24.759 44.467 1.00 69.69 41 VAL B N 1
ATOM 2697 C CA . VAL D 3 42 ? 18.100 25.251 43.591 1.00 70.09 41 VAL B CA 1
ATOM 2698 C C . VAL D 3 42 ? 16.793 24.501 43.851 1.00 70.36 41 VAL B C 1
ATOM 2699 O O . VAL D 3 42 ? 16.684 23.293 43.592 1.00 70.24 41 VAL B O 1
ATOM 2703 N N . GLU D 3 43 ? 15.826 25.239 44.403 1.00 70.77 42 GLU B N 1
ATOM 2704 C CA . GLU D 3 43 ? 14.475 24.751 44.702 1.00 71.16 42 GLU B CA 1
ATOM 2705 C C . GLU D 3 43 ? 14.443 23.265 45.088 1.00 71.00 42 GLU B C 1
ATOM 2706 O O . GLU D 3 43 ? 13.574 22.510 44.643 1.00 71.18 42 GLU B O 1
ATOM 2712 N N . GLY D 3 44 ? 15.405 22.853 45.911 1.00 70.87 43 GLY B N 1
ATOM 2713 C CA . GLY D 3 44 ? 15.450 21.485 46.417 1.00 70.68 43 GLY B CA 1
ATOM 2714 C C . GLY D 3 44 ? 16.700 20.707 46.059 1.00 70.61 43 GLY B C 1
ATOM 2715 O O . GLY D 3 44 ? 17.312 20.080 46.927 1.00 70.63 43 GLY B O 1
ATOM 2716 N N . ILE D 3 45 ? 17.079 20.727 44.783 1.00 70.53 44 ILE B N 1
ATOM 2717 C CA . ILE D 3 45 ? 18.240 19.952 44.339 1.00 70.55 44 ILE B CA 1
ATOM 2718 C C . ILE D 3 45 ? 19.536 20.770 44.389 1.00 70.45 44 ILE B C 1
ATOM 2719 O O . ILE D 3 45 ? 19.513 22.002 44.318 1.00 70.40 44 ILE B O 1
ATOM 2724 N N . LEU D 3 46 ? 20.660 20.071 44.513 1.00 70.34 45 LEU B N 1
ATOM 2725 C CA . LEU D 3 46 ? 21.960 20.715 44.660 1.00 70.41 45 LEU B CA 1
ATOM 2726 C C . LEU D 3 46 ? 22.782 20.571 43.390 1.00 70.50 45 LEU B C 1
ATOM 2727 O O . LEU D 3 46 ? 22.867 19.480 42.823 1.00 70.70 45 LEU B O 1
ATOM 2732 N N . LEU D 3 47 ? 23.388 21.667 42.942 1.00 70.55 46 LEU B N 1
ATOM 2733 C CA . LEU D 3 47 ? 24.234 21.628 41.749 1.00 70.67 46 LEU B CA 1
ATOM 2734 C C . LEU D 3 47 ? 25.601 22.266 41.978 1.00 70.73 46 LEU B C 1
ATOM 2735 O O . LEU D 3 47 ? 25.703 23.466 42.238 1.00 70.75 46 LEU B O 1
ATOM 2740 N N . LYS D 3 48 ? 26.643 21.445 41.879 1.00 70.87 47 LYS B N 1
ATOM 2741 C CA . LYS D 3 48 ? 28.021 21.880 42.095 1.00 71.20 47 LYS B CA 1
ATOM 2742 C C . LYS D 3 48 ? 28.454 22.912 41.056 1.00 71.63 47 LYS B C 1
ATOM 2743 O O . LYS D 3 48 ? 28.104 22.805 39.880 1.00 71.75 47 LYS B O 1
ATOM 2749 N N . VAL D 3 49 ? 29.219 23.908 41.495 1.00 72.09 48 VAL B N 1
ATOM 2750 C CA . VAL D 3 49 ? 29.641 25.003 40.625 1.00 72.64 48 VAL B CA 1
ATOM 2751 C C . VAL D 3 49 ? 31.131 25.286 40.776 1.00 73.14 48 VAL B C 1
ATOM 2752 O O . VAL D 3 49 ? 31.631 25.432 41.890 1.00 73.25 48 VAL B O 1
ATOM 2756 N N . GLN D 3 50 ? 31.831 25.349 39.649 1.00 73.84 49 GLN B N 1
ATOM 2757 C CA . GLN D 3 50 ? 33.239 25.718 39.626 1.00 74.64 49 GLN B CA 1
ATOM 2758 C C . GLN D 3 50 ? 33.361 27.176 39.199 1.00 75.29 49 GLN B C 1
ATOM 2759 O O . GLN D 3 50 ? 32.774 27.584 38.197 1.00 75.34 49 GLN B O 1
ATOM 2765 N N . VAL D 3 51 ? 34.114 27.961 39.966 1.00 76.14 50 VAL B N 1
ATOM 2766 C CA . VAL D 3 51 ? 34.239 29.394 39.698 1.00 76.97 50 VAL B CA 1
ATOM 2767 C C . VAL D 3 51 ? 35.642 29.711 39.210 1.00 77.67 50 VAL B C 1
ATOM 2768 O O . VAL D 3 51 ? 36.625 29.264 39.800 1.00 77.75 50 VAL B O 1
ATOM 2772 N N . LYS D 3 52 ? 35.725 30.472 38.122 1.00 78.63 51 LYS B N 1
ATOM 2773 C CA . LYS D 3 52 ? 37.007 30.911 37.573 1.00 79.65 51 LYS B CA 1
ATOM 2774 C C . LYS D 3 52 ? 36.991 32.402 37.245 1.00 80.58 51 LYS B C 1
ATOM 2775 O O . LYS D 3 52 ? 36.020 32.916 36.685 1.00 80.60 51 LYS B O 1
ATOM 2781 N N . SER D 3 53 ? 38.069 33.093 37.604 1.00 81.77 52 SER B N 1
ATOM 2782 C CA . SER D 3 53 ? 38.204 34.508 37.293 1.00 82.91 52 SER B CA 1
ATOM 2783 C C . SER D 3 53 ? 39.007 34.658 36.014 1.00 83.84 52 SER B C 1
ATOM 2784 O O . SER D 3 53 ? 40.044 34.013 35.848 1.00 84.00 52 SER B O 1
ATOM 2787 N N . SER D 3 54 ? 38.515 35.508 35.117 1.00 85.02 53 SER B N 1
ATOM 2788 C CA . SER D 3 54 ? 39.138 35.733 33.817 1.00 86.14 53 SER B CA 1
ATOM 2789 C C . SER D 3 54 ? 40.121 36.898 33.845 1.00 87.19 53 SER B C 1
ATOM 2790 O O . SER D 3 54 ? 40.058 37.757 34.724 1.00 87.41 53 SER B O 1
ATOM 2793 N N . TRP D 3 55 ? 41.024 36.918 32.871 1.00 88.49 54 TRP B N 1
ATOM 2794 C CA . TRP D 3 55 ? 41.962 38.019 32.702 1.00 89.76 54 TRP B CA 1
ATOM 2795 C C . TRP D 3 55 ? 41.875 38.586 31.292 1.00 90.73 54 TRP B C 1
ATOM 2796 O O . TRP D 3 55 ? 41.760 37.832 30.324 1.00 90.89 54 TRP B O 1
ATOM 2807 N N . LYS D 3 56 ? 41.925 39.913 31.186 1.00 91.93 55 LYS B N 1
ATOM 2808 C CA . LYS D 3 56 ? 41.945 40.586 29.891 1.00 93.05 55 LYS B CA 1
ATOM 2809 C C . LYS D 3 56 ? 43.298 40.369 29.216 1.00 93.76 55 LYS B C 1
ATOM 2810 O O . LYS D 3 56 ? 44.344 40.632 29.813 1.00 93.79 55 LYS B O 1
ATOM 2816 N N . SER D 3 57 ? 43.268 39.875 27.980 1.00 94.74 56 SER B N 1
ATOM 2817 C CA . SER D 3 57 ? 44.488 39.659 27.207 1.00 95.70 56 SER B CA 1
ATOM 2818 C C . SER D 3 57 ? 44.975 40.971 26.598 1.00 96.42 56 SER B C 1
ATOM 2819 O O . SER D 3 57 ? 44.192 41.718 26.003 1.00 96.47 56 SER B O 1
ATOM 2822 N N . GLU D 3 58 ? 46.272 41.235 26.758 1.00 97.31 57 GLU B N 1
ATOM 2823 C CA . GLU D 3 58 ? 46.893 42.484 26.310 1.00 98.20 57 GLU B CA 1
ATOM 2824 C C . GLU D 3 58 ? 46.670 42.769 24.821 1.00 98.56 57 GLU B C 1
ATOM 2825 O O . GLU D 3 58 ? 46.170 43.836 24.457 1.00 98.64 57 GLU B O 1
ATOM 2831 N N . LYS D 3 59 ? 47.035 41.810 23.974 1.00 99.08 58 LYS B N 1
ATOM 2832 C CA . LYS D 3 59 ? 46.982 42.001 22.524 1.00 99.56 58 LYS B CA 1
ATOM 2833 C C . LYS D 3 59 ? 45.566 41.918 21.942 1.00 99.80 58 LYS B C 1
ATOM 2834 O O . LYS D 3 59 ? 45.129 42.830 21.236 1.00 99.93 58 LYS B O 1
ATOM 2840 N N . THR D 3 60 ? 44.853 40.837 22.260 1.00 100.00 59 THR B N 1
ATOM 2841 C CA . THR D 3 60 ? 43.559 40.540 21.638 1.00 100.16 59 THR B CA 1
ATOM 2842 C C . THR D 3 60 ? 42.433 41.478 22.087 1.00 100.33 59 THR B C 1
ATOM 2843 O O . THR D 3 60 ? 41.476 41.697 21.346 1.00 100.39 59 THR B O 1
ATOM 2847 N N . GLY D 3 61 ? 42.554 42.023 23.296 1.00 100.52 60 GLY B N 1
ATOM 2848 C CA . GLY D 3 61 ? 41.565 42.959 23.831 1.00 100.69 60 GLY B CA 1
ATOM 2849 C C . GLY D 3 61 ? 40.286 42.304 24.323 1.00 100.83 60 GLY B C 1
ATOM 2850 O O . GLY D 3 61 ? 39.209 42.900 24.251 1.00 100.87 60 GLY B O 1
ATOM 2851 N N . ASN D 3 62 ? 40.407 41.074 24.819 1.00 100.91 61 ASN B N 1
ATOM 2852 C CA . ASN D 3 62 ? 39.276 40.349 25.401 1.00 101.00 61 ASN B CA 1
ATOM 2853 C C . ASN D 3 62 ? 39.685 39.426 26.554 1.00 100.94 61 ASN B C 1
ATOM 2854 O O . ASN D 3 62 ? 40.867 39.123 26.731 1.00 100.90 61 ASN B O 1
ATOM 2859 N N . TYR D 3 63 ? 38.693 38.992 27.329 1.00 100.88 62 TYR B N 1
ATOM 2860 C CA . TYR D 3 63 ? 38.910 38.238 28.564 1.00 100.79 62 TYR B CA 1
ATOM 2861 C C . TYR D 3 63 ? 38.908 36.732 28.325 1.00 100.78 62 TYR B C 1
ATOM 2862 O O . TYR D 3 63 ? 38.115 36.230 27.528 1.00 100.89 62 TYR B O 1
ATOM 2871 N N . VAL D 3 64 ? 39.779 36.013 29.031 1.00 100.68 63 VAL B N 1
ATOM 2872 C CA . VAL D 3 64 ? 39.954 34.576 28.800 1.00 100.66 63 VAL B CA 1
ATOM 2873 C C . VAL D 3 64 ? 40.188 33.760 30.084 1.00 100.64 63 VAL B C 1
ATOM 2874 O O . VAL D 3 64 ? 40.900 34.195 30.986 1.00 100.63 63 VAL B O 1
ATOM 2878 N N . VAL D 3 65 ? 39.561 32.585 30.149 1.00 100.61 64 VAL B N 1
ATOM 2879 C CA . VAL D 3 65 ? 39.775 31.613 31.227 1.00 100.60 64 VAL B CA 1
ATOM 2880 C C . VAL D 3 65 ? 40.389 30.325 30.671 1.00 100.69 64 VAL B C 1
ATOM 2881 O O . VAL D 3 65 ? 40.425 30.129 29.460 1.00 100.79 64 VAL B O 1
ATOM 2885 N N . ASP D 3 66 ? 40.868 29.455 31.556 1.00 100.80 65 ASP B N 1
ATOM 2886 C CA . ASP D 3 66 ? 41.439 28.168 31.156 1.00 100.85 65 ASP B CA 1
ATOM 2887 C C . ASP D 3 66 ? 40.731 27.029 31.888 1.00 100.89 65 ASP B C 1
ATOM 2888 O O . ASP D 3 66 ? 40.261 27.213 33.009 1.00 101.04 65 ASP B O 1
ATOM 2893 N N . ASN D 3 67 ? 40.655 25.860 31.255 1.00 100.83 66 ASN B N 1
ATOM 2894 C CA . ASN D 3 67 ? 39.965 24.708 31.843 1.00 100.73 66 ASN B CA 1
ATOM 2895 C C . ASN D 3 67 ? 40.889 23.546 32.229 1.00 100.71 66 ASN B C 1
ATOM 2896 O O . ASN D 3 67 ? 40.449 22.401 32.343 1.00 100.71 66 ASN B O 1
ATOM 2901 N N . ARG D 3 68 ? 42.164 23.856 32.447 1.00 100.70 67 ARG B N 1
ATOM 2902 C CA . ARG D 3 68 ? 43.151 22.852 32.851 1.00 100.67 67 ARG B CA 1
ATOM 2903 C C . ARG D 3 68 ? 43.737 23.154 34.228 1.00 100.80 67 ARG B C 1
ATOM 2904 O O . ARG D 3 68 ? 43.913 24.314 34.598 1.00 100.82 67 ARG B O 1
ATOM 2912 N N . ARG D 3 69 ? 44.047 22.101 34.975 1.00 100.83 68 ARG B N 1
ATOM 2913 C CA . ARG D 3 69 ? 44.730 22.235 36.255 1.00 100.89 68 ARG B CA 1
ATOM 2914 C C . ARG D 3 69 ? 46.175 21.783 36.084 1.00 101.04 68 ARG B C 1
ATOM 2915 O O . ARG D 3 69 ? 46.448 20.839 35.344 1.00 101.06 68 ARG B O 1
ATOM 2923 N N . THR D 3 70 ? 47.093 22.455 36.774 1.00 101.25 69 THR B N 1
ATOM 2924 C CA . THR D 3 70 ? 48.520 22.307 36.492 1.00 101.48 69 THR B CA 1
ATOM 2925 C C . THR D 3 70 ? 49.360 21.869 37.696 1.00 101.64 69 THR B C 1
ATOM 2926 O O . THR D 3 70 ? 49.032 22.174 38.841 1.00 101.64 69 THR B O 1
ATOM 2930 N N . ARG D 3 71 ? 50.443 21.146 37.415 1.00 101.90 70 ARG B N 1
ATOM 2931 C CA . ARG D 3 71 ? 51.489 20.867 38.402 1.00 102.13 70 ARG B CA 1
ATOM 2932 C C . ARG D 3 71 ? 52.877 20.874 37.749 1.00 102.35 70 ARG B C 1
ATOM 2933 O O . ARG D 3 71 ? 53.139 20.120 36.805 1.00 102.33 70 ARG B O 1
ATOM 2941 N N . THR D 3 72 ? 53.756 21.728 38.270 1.00 102.55 71 THR B N 1
ATOM 2942 C CA . THR D 3 72 ? 55.094 21.914 37.714 1.00 102.76 71 THR B CA 1
ATOM 2943 C C . THR D 3 72 ? 56.177 21.631 38.758 1.00 102.96 71 THR B C 1
ATOM 2944 O O . THR D 3 72 ? 56.555 22.512 39.538 1.00 103.01 71 THR B O 1
ATOM 2948 N N . ASN D 3 73 ? 56.668 20.396 38.770 1.00 103.16 72 ASN B N 1
ATOM 2949 C CA . ASN D 3 73 ? 57.765 20.021 39.655 1.00 103.30 72 ASN B CA 1
ATOM 2950 C C . ASN D 3 73 ? 59.110 20.051 38.937 1.00 103.40 72 ASN B C 1
ATOM 2951 O O . ASN D 3 73 ? 59.174 20.353 37.744 1.00 103.40 72 ASN B O 1
ATOM 2956 N N . ARG D 3 74 ? 60.173 19.743 39.680 1.00 103.63 73 ARG B N 1
ATOM 2957 C CA . ARG D 3 74 ? 61.565 19.884 39.221 1.00 103.83 73 ARG B CA 1
ATOM 2958 C C . ARG D 3 74 ? 61.833 19.417 37.782 1.00 103.75 73 ARG B C 1
ATOM 2959 O O . ARG D 3 74 ? 62.306 20.198 36.946 1.00 103.70 73 ARG B O 1
ATOM 2967 N N . ARG D 3 75 ? 61.523 18.149 37.508 1.00 103.56 74 ARG B N 1
ATOM 2968 C CA . ARG D 3 75 ? 61.765 17.545 36.199 1.00 103.30 74 ARG B CA 1
ATOM 2969 C C . ARG D 3 75 ? 60.735 17.990 35.160 1.00 103.11 74 ARG B C 1
ATOM 2970 O O . ARG D 3 75 ? 61.064 18.749 34.245 1.00 103.14 74 ARG B O 1
ATOM 2972 N N . ASN D 3 76 ? 59.494 17.526 35.304 1.00 102.80 75 ASN B N 1
ATOM 2973 C CA . ASN D 3 76 ? 58.457 17.818 34.311 1.00 102.47 75 ASN B CA 1
ATOM 2974 C C . ASN D 3 76 ? 57.127 18.363 34.852 1.00 102.08 75 ASN B C 1
ATOM 2975 O O . ASN D 3 76 ? 56.898 18.418 36.067 1.00 102.08 75 ASN B O 1
ATOM 2980 N N . ILE D 3 77 ? 56.264 18.759 33.917 1.00 101.49 76 ILE B N 1
ATOM 2981 C CA . ILE D 3 77 ? 54.963 19.365 34.205 1.00 100.88 76 ILE B CA 1
ATOM 2982 C C . ILE D 3 77 ? 53.821 18.521 33.620 1.00 100.32 76 ILE B C 1
ATOM 2983 O O . ILE D 3 77 ? 53.893 18.081 32.469 1.00 100.29 76 ILE B O 1
ATOM 2988 N N . VAL D 3 78 ? 52.779 18.292 34.422 1.00 99.62 77 VAL B N 1
ATOM 2989 C CA . VAL D 3 78 ? 51.617 17.495 33.992 1.00 98.88 77 VAL B CA 1
ATOM 2990 C C . VAL D 3 78 ? 50.270 18.154 34.314 1.00 98.25 77 VAL B C 1
ATOM 2991 O O . VAL D 3 78 ? 50.144 18.903 35.288 1.00 98.12 77 VAL B O 1
ATOM 2995 N N . ARG D 3 79 ? 49.268 17.853 33.490 1.00 97.46 78 ARG B N 1
ATOM 2996 C CA . ARG D 3 79 ? 47.975 18.530 33.556 1.00 96.75 78 ARG B CA 1
ATOM 2997 C C . ARG D 3 79 ? 46.804 17.603 33.856 1.00 96.33 78 ARG B C 1
ATOM 2998 O O . ARG D 3 79 ? 46.793 16.442 33.445 1.00 96.36 78 ARG B O 1
ATOM 3006 N N . SER D 3 80 ? 45.821 18.135 34.578 1.00 95.69 79 SER B N 1
ATOM 3007 C CA . SER D 3 80 ? 44.623 17.385 34.932 1.00 95.11 79 SER B CA 1
ATOM 3008 C C . SER D 3 80 ? 43.362 18.166 34.570 1.00 94.58 79 SER B C 1
ATOM 3009 O O . SER D 3 80 ? 42.956 19.061 35.311 1.00 94.65 79 SER B O 1
ATOM 3012 N N . PRO D 3 81 ? 42.748 17.842 33.415 1.00 93.98 80 PRO B N 1
ATOM 3013 C CA . PRO D 3 81 ? 41.456 18.427 33.064 1.00 93.43 80 PRO B CA 1
ATOM 3014 C C . PRO D 3 81 ? 40.329 17.857 33.927 1.00 92.84 80 PRO B C 1
ATOM 3015 O O . PRO D 3 81 ? 40.510 16.829 34.586 1.00 92.73 80 PRO B O 1
ATOM 3019 N N . TYR D 3 82 ? 39.183 18.531 33.920 1.00 92.18 81 TYR B N 1
ATOM 3020 C CA . TYR D 3 82 ? 38.041 18.119 34.727 1.00 91.56 81 TYR B CA 1
ATOM 3021 C C . TYR D 3 82 ? 37.258 16.996 34.054 1.00 91.11 81 TYR B C 1
ATO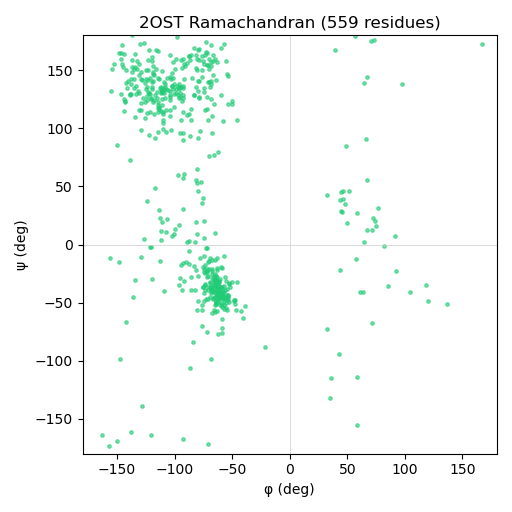M 3022 O O . TYR D 3 82 ? 37.000 17.043 32.850 1.00 91.12 81 TYR B O 1
ATOM 3031 N N . ARG D 3 83 ? 36.885 15.989 34.839 1.00 90.48 82 ARG B N 1
ATOM 3032 C CA . ARG D 3 83 ? 35.971 14.945 34.381 1.00 89.84 82 ARG B CA 1
ATOM 3033 C C . ARG D 3 83 ? 34.536 15.471 34.433 1.00 89.22 82 ARG B C 1
ATOM 3034 O O . ARG D 3 83 ? 34.277 16.523 35.015 1.00 89.19 82 ARG B O 1
ATOM 3042 N N . GLY D 3 84 ? 33.609 14.739 33.824 1.00 88.55 83 GLY B N 1
ATOM 3043 C CA . GLY D 3 84 ? 32.229 15.201 33.678 1.00 87.56 83 GLY B CA 1
ATOM 3044 C C . GLY D 3 84 ? 31.484 15.345 34.987 1.00 86.86 83 GLY B C 1
ATOM 3045 O O . GLY D 3 84 ? 30.647 16.232 35.138 1.00 86.75 83 GLY B O 1
ATOM 3046 N N . ASN D 3 85 ? 31.800 14.469 35.934 1.00 86.26 84 ASN B N 1
ATOM 3047 C CA . ASN D 3 85 ? 31.130 14.440 37.231 1.00 85.68 84 ASN B CA 1
ATOM 3048 C C . ASN D 3 85 ? 31.784 15.332 38.298 1.00 85.21 84 ASN B C 1
ATOM 3049 O O . ASN D 3 85 ? 31.328 15.368 39.444 1.00 85.15 84 ASN B O 1
ATOM 3054 N N . ASP D 3 86 ? 32.840 16.052 37.911 1.00 84.56 85 ASP B N 1
ATOM 3055 C CA . ASP D 3 86 ? 33.586 16.935 38.819 1.00 83.78 85 ASP B CA 1
ATOM 3056 C C . ASP D 3 86 ? 32.764 18.121 39.324 1.00 83.30 85 ASP B C 1
ATOM 3057 O O . ASP D 3 86 ? 33.039 18.652 40.401 1.00 83.26 85 ASP B O 1
ATOM 3062 N N . PHE D 3 87 ? 31.780 18.540 38.530 1.00 82.58 86 PHE B N 1
ATOM 3063 C CA . PHE D 3 87 ? 30.766 19.506 38.959 1.00 82.00 86 PHE B CA 1
ATOM 3064 C C . PHE D 3 87 ? 29.553 19.479 38.031 1.00 81.74 86 PHE B C 1
ATOM 3065 O O . PHE D 3 87 ? 29.374 18.523 37.276 1.00 81.79 86 PHE B O 1
ATOM 3073 N N . ASP D 3 88 ? 28.718 20.514 38.100 1.00 81.24 87 ASP B N 1
ATOM 3074 C CA . ASP D 3 88 ? 27.528 20.606 37.256 1.00 80.82 87 ASP B CA 1
ATOM 3075 C C . ASP D 3 88 ? 27.535 21.838 36.356 1.00 80.42 87 ASP B C 1
ATOM 3076 O O . ASP D 3 88 ? 26.969 21.815 35.264 1.00 80.45 87 ASP B O 1
ATOM 3081 N N . PHE D 3 89 ? 28.173 22.911 36.813 1.00 79.96 88 PHE B N 1
ATOM 3082 C CA . PHE D 3 89 ? 28.314 24.125 36.011 1.00 79.53 88 PHE B CA 1
ATOM 3083 C C . PHE D 3 89 ? 29.639 24.834 36.272 1.00 79.21 88 PHE B C 1
ATOM 3084 O O . PHE D 3 89 ? 30.243 24.675 37.332 1.00 79.19 88 PHE B O 1
ATOM 3092 N N . ALA D 3 90 ? 30.081 25.612 35.292 1.00 78.82 89 ALA B N 1
ATOM 3093 C CA . ALA D 3 90 ? 31.265 26.444 35.436 1.00 78.65 89 ALA B CA 1
ATOM 3094 C C . ALA D 3 90 ? 30.915 27.899 35.132 1.00 78.51 89 ALA B C 1
ATOM 3095 O O . ALA D 3 90 ? 30.392 28.206 34.064 1.00 78.59 89 ALA B O 1
ATOM 3097 N N . VAL D 3 91 ? 31.193 28.790 36.077 1.00 78.37 90 VAL B N 1
ATOM 3098 C CA . VAL D 3 91 ? 30.909 30.210 35.887 1.00 78.27 90 VAL B CA 1
ATOM 3099 C C . VAL D 3 91 ? 32.189 31.029 35.767 1.00 78.27 90 VAL B C 1
ATOM 3100 O O . VAL D 3 91 ? 33.060 30.967 36.638 1.00 78.28 90 VAL B O 1
ATOM 3104 N N . ALA D 3 92 ? 32.297 31.780 34.674 1.00 78.28 91 ALA B N 1
ATOM 3105 C CA . ALA D 3 92 ? 33.428 32.678 34.458 1.00 78.35 91 ALA B CA 1
ATOM 3106 C C . ALA D 3 92 ? 33.044 34.115 34.778 1.00 78.47 91 ALA B C 1
ATOM 3107 O O . ALA D 3 92 ? 31.991 34.599 34.357 1.00 78.49 91 ALA B O 1
ATOM 3109 N N . TYR D 3 93 ? 33.915 34.785 35.524 1.00 78.64 92 TYR B N 1
ATOM 3110 C CA . TYR D 3 93 ? 33.675 36.142 35.992 1.00 78.69 92 TYR B CA 1
ATOM 3111 C C . TYR D 3 93 ? 34.612 37.122 35.302 1.00 78.80 92 TYR B C 1
ATOM 3112 O O . TYR D 3 93 ? 35.818 36.888 35.220 1.00 78.86 92 TYR B O 1
ATOM 3121 N N . VAL D 3 94 ? 34.049 38.204 34.782 1.00 79.01 93 VAL B N 1
ATOM 3122 C CA . VAL D 3 94 ? 34.849 39.348 34.368 1.00 79.40 93 VAL B CA 1
ATOM 3123 C C . VAL D 3 94 ? 34.652 40.397 35.457 1.00 79.70 93 VAL B C 1
ATOM 3124 O O . VAL D 3 94 ? 33.517 40.721 35.809 1.00 79.77 93 VAL B O 1
ATOM 3128 N N . GLU D 3 95 ? 35.748 40.903 36.016 1.00 80.03 94 GLU B N 1
ATOM 3129 C CA . GLU D 3 95 ? 35.635 41.782 37.173 1.00 80.37 94 GLU B CA 1
ATOM 3130 C C . GLU D 3 95 ? 35.177 43.195 36.814 1.00 80.50 94 GLU B C 1
ATOM 3131 O O . GLU D 3 95 ? 34.157 43.651 37.331 1.00 80.47 94 GLU B O 1
ATOM 3137 N N . GLU D 3 96 ? 35.904 43.872 35.920 1.00 80.73 95 GLU B N 1
ATOM 3138 C CA . GLU D 3 96 ? 35.615 45.284 35.593 1.00 80.96 95 GLU B CA 1
ATOM 3139 C C . GLU D 3 96 ? 34.200 45.525 35.058 1.00 80.77 95 GLU B C 1
ATOM 3140 O O . GLU D 3 96 ? 33.586 46.550 35.352 1.00 80.74 95 GLU B O 1
ATOM 3146 N N . LEU D 3 97 ? 33.697 44.577 34.278 1.00 80.71 96 LEU B N 1
ATOM 3147 C CA . LEU D 3 97 ? 32.286 44.542 33.923 1.00 80.67 96 LEU B CA 1
ATOM 3148 C C . LEU D 3 97 ? 31.715 43.439 34.784 1.00 80.64 96 LEU B C 1
ATOM 3149 O O . LEU D 3 97 ? 32.110 42.288 34.632 1.00 80.82 96 LEU B O 1
ATOM 3154 N N . GLU D 3 98 ? 30.806 43.777 35.695 1.00 80.49 97 GLU B N 1
ATOM 3155 C CA . GLU D 3 98 ? 30.274 42.799 36.652 1.00 80.39 97 GLU B CA 1
ATOM 3156 C C . GLU D 3 98 ? 29.463 41.717 35.941 1.00 80.20 97 GLU B C 1
ATOM 3157 O O . GLU D 3 98 ? 28.233 41.712 35.986 1.00 80.29 97 GLU B O 1
ATOM 3163 N N . LEU D 3 99 ? 30.175 40.786 35.310 1.00 79.93 98 LEU B N 1
ATOM 3164 C CA . LEU D 3 99 ? 29.600 39.942 34.271 1.00 79.78 98 LEU B CA 1
ATOM 3165 C C . LEU D 3 99 ? 29.962 38.471 34.402 1.00 79.72 98 LEU B C 1
ATOM 3166 O O . LEU D 3 99 ? 31.126 38.119 34.608 1.00 79.64 98 LEU B O 1
ATOM 3171 N N . PHE D 3 100 ? 28.950 37.624 34.243 1.00 79.71 99 PHE B N 1
ATOM 3172 C CA . PHE D 3 100 ? 29.102 36.184 34.363 1.00 79.80 99 PHE B CA 1
ATOM 3173 C C . PHE D 3 100 ? 28.664 35.432 33.113 1.00 79.83 99 PHE B C 1
ATOM 3174 O O . PHE D 3 100 ? 27.579 35.673 32.584 1.00 79.91 99 PHE B O 1
ATOM 3182 N N . TYR D 3 101 ? 29.516 34.519 32.652 1.00 79.86 100 TYR B N 1
ATOM 3183 C CA . TYR D 3 101 ? 29.112 33.481 31.711 1.00 79.94 100 TYR B CA 1
ATOM 3184 C C . TYR D 3 101 ? 28.901 32.209 32.517 1.00 79.87 100 TYR B C 1
ATOM 3185 O O . TYR D 3 101 ? 29.697 31.909 33.407 1.00 79.93 100 TYR B O 1
ATOM 3194 N N . VAL D 3 102 ? 27.841 31.462 32.223 1.00 79.80 101 VAL B N 1
ATOM 3195 C CA . VAL D 3 102 ? 27.639 30.172 32.887 1.00 79.82 101 VAL B CA 1
ATOM 3196 C C . VAL D 3 102 ? 27.635 29.030 31.871 1.00 79.91 101 VAL B C 1
ATOM 3197 O O . VAL D 3 102 ? 26.843 29.028 30.927 1.00 80.05 101 VAL B O 1
ATOM 3201 N N . PHE D 3 103 ? 28.541 28.076 32.065 1.00 80.05 102 PHE B N 1
ATOM 3202 C CA . PHE D 3 103 ? 28.676 26.927 31.174 1.00 80.31 102 PHE B CA 1
ATOM 3203 C C . PHE D 3 103 ? 28.293 25.645 31.902 1.00 80.51 102 PHE B C 1
ATOM 3204 O O . PHE D 3 103 ? 28.586 25.506 33.086 1.00 80.65 102 PHE B O 1
ATOM 3212 N N . PRO D 3 104 ? 27.622 24.707 31.206 1.00 80.76 103 PRO B N 1
ATOM 3213 C CA . PRO D 3 104 ? 27.562 23.322 31.694 1.00 80.89 103 PRO B CA 1
ATOM 3214 C C . PRO D 3 104 ? 28.947 22.676 31.657 1.00 81.10 103 PRO B C 1
ATOM 3215 O O . PRO D 3 104 ? 29.846 23.191 30.984 1.00 81.02 103 PRO B O 1
ATOM 3219 N N . VAL D 3 105 ? 29.118 21.567 32.374 1.00 81.44 104 VAL B N 1
ATOM 3220 C CA . VAL D 3 105 ? 30.427 20.904 32.475 1.00 81.89 104 VAL B CA 1
ATOM 3221 C C . VAL D 3 105 ? 30.969 20.535 31.102 1.00 82.28 104 VAL B C 1
ATOM 3222 O O . VAL D 3 105 ? 32.100 20.882 30.760 1.00 82.27 104 VAL B O 1
ATOM 3226 N N . ASP D 3 106 ? 30.138 19.835 30.331 1.00 82.80 105 ASP B N 1
ATOM 3227 C CA . ASP D 3 106 ? 30.486 19.330 29.005 1.00 83.26 105 ASP B CA 1
ATOM 3228 C C . ASP D 3 106 ? 30.921 20.453 28.070 1.00 83.46 105 ASP B C 1
ATOM 3229 O O . ASP D 3 106 ? 31.963 20.361 27.421 1.00 83.43 105 ASP B O 1
ATOM 3234 N N . VAL D 3 107 ? 30.126 21.519 28.028 1.00 83.75 106 VAL B N 1
ATOM 3235 C CA . VAL D 3 107 ? 30.445 22.698 27.231 1.00 84.09 106 VAL B CA 1
ATOM 3236 C C . VAL D 3 107 ? 31.768 23.310 27.685 1.00 84.42 106 VAL B C 1
ATOM 3237 O O . VAL D 3 107 ? 32.493 23.895 26.883 1.00 84.48 106 VAL B O 1
ATOM 3241 N N . PHE D 3 108 ? 32.082 23.155 28.968 1.00 84.93 107 PHE B N 1
ATOM 3242 C CA . PHE D 3 108 ? 33.313 23.701 29.531 1.00 85.43 107 PHE B CA 1
ATOM 3243 C C . PHE D 3 108 ? 34.536 22.828 29.226 1.00 85.77 107 PHE B C 1
ATOM 3244 O O . PHE D 3 108 ? 35.562 23.343 28.773 1.00 85.82 107 PHE B O 1
ATOM 3252 N N . ILE D 3 109 ? 34.426 21.521 29.466 1.00 86.21 108 ILE B N 1
ATOM 3253 C CA . ILE D 3 109 ? 35.529 20.586 29.192 1.00 86.70 108 ILE B CA 1
ATOM 3254 C C . ILE D 3 109 ? 35.749 20.367 27.685 1.00 87.06 108 ILE B C 1
ATOM 3255 O O . ILE D 3 109 ? 36.851 20.001 27.258 1.00 87.07 108 ILE B O 1
ATOM 3260 N N . SER D 3 110 ? 34.709 20.620 26.889 1.00 87.51 109 SER B N 1
ATOM 3261 C CA . SER D 3 110 ? 34.772 20.459 25.430 1.00 87.82 109 SER B CA 1
ATOM 3262 C C . SER D 3 110 ? 35.777 21.389 24.749 1.00 88.05 109 SER B C 1
ATOM 3263 O O . SER D 3 110 ? 36.195 21.123 23.623 1.00 88.15 109 SER B O 1
ATOM 3266 N N . TYR D 3 111 ? 36.148 22.477 25.427 1.00 88.35 110 TYR B N 1
ATOM 3267 C CA . TYR D 3 111 ? 37.219 23.367 24.962 1.00 88.64 110 TYR B CA 1
ATOM 3268 C C . TYR D 3 111 ? 38.596 22.702 25.065 1.00 88.98 110 TYR B C 1
ATOM 3269 O O . TYR D 3 111 ? 38.780 21.740 25.814 1.00 88.98 110 TYR B O 1
ATOM 3278 N N . GLY D 3 112 ? 39.556 23.219 24.308 1.00 89.40 111 GLY B N 1
ATOM 3279 C CA . GLY D 3 112 ? 40.890 22.630 24.250 1.00 90.11 111 GLY B CA 1
ATOM 3280 C C . GLY D 3 112 ? 41.746 23.036 25.428 1.00 90.58 111 GLY B C 1
ATOM 3281 O O . GLY D 3 112 ? 42.269 22.186 26.150 1.00 90.72 111 GLY B O 1
ATOM 3282 N N . SER D 3 113 ? 41.903 24.345 25.603 1.00 90.95 112 SER B N 1
ATOM 3283 C CA . SER D 3 113 ? 42.558 24.904 26.775 1.00 91.26 112 SER B CA 1
ATOM 3284 C C . SER D 3 113 ? 41.911 26.248 27.090 1.00 91.60 112 SER B C 1
ATOM 3285 O O . SER D 3 113 ? 40.836 26.289 27.695 1.00 91.68 112 SER B O 1
ATOM 3288 N N . GLU D 3 114 ? 42.546 27.338 26.665 1.00 91.99 113 GLU B N 1
ATOM 3289 C CA . GLU D 3 114 ? 41.977 28.672 26.820 1.00 92.45 113 GLU B CA 1
ATOM 3290 C C . GLU D 3 114 ? 40.581 28.730 26.219 1.00 92.62 113 GLU B C 1
ATOM 3291 O O . GLU D 3 114 ? 40.289 28.043 25.245 1.00 92.88 113 GLU B O 1
ATOM 3297 N N . ILE D 3 115 ? 39.716 29.532 26.824 1.00 92.84 114 ILE B N 1
ATOM 3298 C CA . ILE D 3 115 ? 38.386 29.780 26.288 1.00 93.15 114 ILE B CA 1
ATOM 3299 C C . ILE D 3 115 ? 38.111 31.275 26.357 1.00 93.50 114 ILE B C 1
ATOM 3300 O O . ILE D 3 115 ? 37.955 31.846 27.436 1.00 93.67 114 ILE B O 1
ATOM 3305 N N . HIS D 3 116 ? 38.083 31.905 25.189 1.00 93.90 115 HIS B N 1
ATOM 3306 C CA . HIS D 3 116 ? 37.969 33.352 25.099 1.00 94.19 115 HIS B CA 1
ATOM 3307 C C . HIS D 3 116 ? 36.526 33.833 25.150 1.00 94.63 115 HIS B C 1
ATOM 3308 O O . HIS D 3 116 ? 35.619 33.190 24.619 1.00 94.64 115 HIS B O 1
ATOM 3315 N N . LEU D 3 117 ? 36.340 34.968 25.815 1.00 95.21 116 LEU B N 1
ATOM 3316 C CA . LEU D 3 117 ? 35.064 35.666 25.873 1.00 95.81 116 LEU B CA 1
ATOM 3317 C C . LEU D 3 117 ? 35.284 37.055 25.291 1.00 96.26 116 LEU B C 1
ATOM 3318 O O . LEU D 3 117 ? 36.168 37.785 25.746 1.00 96.32 116 LEU B O 1
ATOM 3323 N N . VAL D 3 118 ? 34.494 37.417 24.283 1.00 96.82 117 VAL B N 1
ATOM 3324 C CA . VAL D 3 118 ? 34.606 38.739 23.659 1.00 97.29 117 VAL B CA 1
ATOM 3325 C C . VAL D 3 118 ? 33.410 39.623 24.001 1.00 97.63 117 VAL B C 1
ATOM 3326 O O . VAL D 3 118 ? 32.259 39.189 23.916 1.00 97.69 117 VAL B O 1
ATOM 3330 N N . GLU D 3 119 ? 33.693 40.860 24.399 1.00 98.07 118 GLU B N 1
ATOM 3331 C CA . GLU D 3 119 ? 32.644 41.799 24.789 1.00 98.54 118 GLU B CA 1
ATOM 3332 C C . GLU D 3 119 ? 32.664 43.050 23.916 1.00 98.97 118 GLU B C 1
ATOM 3333 O O . GLU D 3 119 ? 31.826 43.941 24.071 1.00 99.03 118 GLU B O 1
ATOM 3339 N N . THR D 3 120 ? 33.631 43.102 23.001 1.00 99.51 119 THR B N 1
ATOM 3340 C CA . THR D 3 120 ? 33.732 44.163 22.000 1.00 100.06 119 THR B CA 1
ATOM 3341 C C . THR D 3 120 ? 32.605 44.016 20.974 1.00 100.41 119 THR B C 1
ATOM 3342 O O . THR D 3 120 ? 32.126 42.902 20.727 1.00 100.47 119 THR B O 1
ATOM 3346 N N . ASP D 3 121 ? 32.186 45.142 20.387 1.00 100.86 120 ASP B N 1
ATOM 3347 C CA . ASP D 3 121 ? 31.204 45.151 19.294 1.00 101.22 120 ASP B CA 1
ATOM 3348 C C . ASP D 3 121 ? 31.631 44.202 18.176 1.00 101.32 120 ASP B C 1
ATOM 3349 O O . ASP D 3 121 ? 30.790 43.554 17.552 1.00 101.33 120 ASP B O 1
ATOM 3354 N N . LYS D 3 122 ? 32.944 44.150 17.934 1.00 101.45 121 LYS B N 1
ATOM 3355 C CA . LYS D 3 122 ? 33.615 43.093 17.157 1.00 101.59 121 LYS B CA 1
ATOM 3356 C C . LYS D 3 122 ? 33.232 42.969 15.683 1.00 101.72 121 LYS B C 1
ATOM 3357 O O . LYS D 3 122 ? 34.107 42.734 14.845 1.00 101.79 121 LYS B O 1
ATOM 3359 N N . ARG D 3 123 ? 31.937 43.111 15.385 1.00 101.74 122 ARG B N 1
ATOM 3360 C CA . ARG D 3 123 ? 31.338 42.886 14.046 1.00 101.73 122 ARG B CA 1
ATOM 3361 C C . ARG D 3 123 ? 31.549 41.478 13.428 1.00 101.55 122 ARG B C 1
ATOM 3362 O O . ARG D 3 123 ? 30.890 41.123 12.444 1.00 101.56 122 ARG B O 1
ATOM 3370 N N . GLN D 3 124 ? 32.456 40.694 14.016 1.00 101.27 123 GLN B N 1
ATOM 3371 C CA . GLN D 3 124 ? 32.613 39.266 13.718 1.00 100.92 123 GLN B CA 1
ATOM 3372 C C . GLN D 3 124 ? 31.384 38.508 14.241 1.00 100.62 123 GLN B C 1
ATOM 3373 O O . GLN D 3 124 ? 30.553 39.082 14.952 1.00 100.67 123 GLN B O 1
ATOM 3379 N N . ARG D 3 125 ? 31.264 37.225 13.907 1.00 100.11 124 ARG B N 1
ATOM 3380 C CA . ARG D 3 125 ? 30.094 36.457 14.341 1.00 99.67 124 ARG B CA 1
ATOM 3381 C C . ARG D 3 125 ? 30.175 35.905 15.776 1.00 99.22 124 ARG B C 1
ATOM 3382 O O . ARG D 3 125 ? 29.250 35.223 16.225 1.00 99.28 124 ARG B O 1
ATOM 3390 N N . LYS D 3 126 ? 31.263 36.218 16.485 1.00 98.56 125 LYS B N 1
ATOM 3391 C CA . LYS D 3 126 ? 31.477 35.806 17.889 1.00 97.86 125 LYS B CA 1
ATOM 3392 C C . LYS D 3 126 ? 31.607 34.285 18.079 1.00 97.29 125 LYS B C 1
ATOM 3393 O O . LYS D 3 126 ? 30.874 33.513 17.454 1.00 97.34 125 LYS B O 1
ATOM 3395 N N . PRO D 3 127 ? 32.544 33.843 18.945 1.00 96.62 126 PRO B N 1
ATOM 3396 C CA . PRO D 3 127 ? 32.723 32.403 19.137 1.00 96.03 126 PRO B CA 1
ATOM 3397 C C . PRO D 3 127 ? 31.571 31.791 19.927 1.00 95.42 126 PRO B C 1
ATOM 3398 O O . PRO D 3 127 ? 30.694 32.516 20.401 1.00 95.29 126 PRO B O 1
ATOM 3402 N N . ARG D 3 128 ? 31.580 30.468 20.064 1.00 94.78 127 ARG B N 1
ATOM 3403 C CA . ARG D 3 128 ? 30.462 29.750 20.675 1.00 94.12 127 ARG B CA 1
ATOM 3404 C C . ARG D 3 128 ? 30.239 30.080 22.155 1.00 93.71 127 ARG B C 1
ATOM 3405 O O . ARG D 3 128 ? 29.190 29.750 22.716 1.00 93.75 127 ARG B O 1
ATOM 3413 N N . SER D 3 129 ? 31.222 30.736 22.770 1.00 93.04 128 SER B N 1
ATOM 3414 C CA . SER D 3 129 ? 31.139 31.152 24.168 1.00 92.33 128 SER B CA 1
ATOM 3415 C C . SER D 3 129 ? 30.011 32.158 24.423 1.00 91.91 128 SER B C 1
ATOM 3416 O O . SER D 3 129 ? 29.330 32.080 25.451 1.00 91.84 128 SER B O 1
ATOM 3419 N N . PHE D 3 130 ? 29.808 33.079 23.476 1.00 91.26 129 PHE B N 1
ATOM 3420 C CA . PHE D 3 130 ? 28.848 34.180 23.628 1.00 90.64 129 PHE B CA 1
ATOM 3421 C C . PHE D 3 130 ? 27.449 33.723 24.024 1.00 90.16 129 PHE B C 1
ATOM 3422 O O . PHE D 3 130 ? 26.754 34.424 24.757 1.00 90.17 129 PHE B O 1
ATOM 3430 N N . GLY D 3 131 ? 27.045 32.550 23.544 1.00 89.60 130 GLY B N 1
ATOM 3431 C CA . GLY D 3 131 ? 25.712 32.018 23.819 1.00 88.90 130 GLY B CA 1
ATOM 3432 C C . GLY D 3 131 ? 25.440 31.697 25.278 1.00 88.42 130 GLY B C 1
ATOM 3433 O O . GLY D 3 131 ? 24.413 31.095 25.600 1.00 88.43 130 GLY B O 1
ATOM 3434 N N . TYR D 3 132 ? 26.348 32.114 26.161 1.00 87.91 131 TYR B N 1
ATOM 3435 C CA . TYR D 3 132 ? 26.264 31.781 27.585 1.00 87.32 131 TYR B CA 1
ATOM 3436 C C . TYR D 3 132 ? 26.333 32.974 28.542 1.00 86.82 131 TYR B C 1
ATOM 3437 O O . TYR D 3 132 ? 26.361 32.789 29.760 1.00 86.76 131 TYR B O 1
ATOM 3446 N N . ARG D 3 133 ? 26.362 34.189 27.993 1.00 86.25 132 ARG B N 1
ATOM 3447 C CA . ARG D 3 133 ? 26.298 35.408 28.802 1.00 85.75 132 ARG B CA 1
ATOM 3448 C C . ARG D 3 133 ? 25.077 35.383 29.716 1.00 85.60 132 ARG B C 1
ATOM 3449 O O . ARG D 3 133 ? 23.945 35.278 29.236 1.00 85.74 132 ARG B O 1
ATOM 3457 N N . GLU D 3 134 ? 25.319 35.473 31.025 1.00 85.18 133 GLU B N 1
ATOM 3458 C CA . GLU D 3 134 ? 24.268 35.394 32.046 1.00 84.83 133 GLU B CA 1
ATOM 3459 C C . GLU D 3 134 ? 23.297 34.237 31.814 1.00 84.48 133 GLU B C 1
ATOM 3460 O O . GLU D 3 134 ? 22.079 34.398 31.918 1.00 84.39 133 GLU B O 1
ATOM 3466 N N . ALA D 3 135 ? 23.853 33.066 31.517 1.00 84.15 134 ALA B N 1
ATOM 3467 C CA . ALA D 3 135 ? 23.064 31.871 31.227 1.00 83.89 134 ALA B CA 1
ATOM 3468 C C . ALA D 3 135 ? 22.477 31.221 32.481 1.00 83.69 134 ALA B C 1
ATOM 3469 O O . ALA D 3 135 ? 22.360 29.997 32.557 1.00 83.59 134 ALA B O 1
ATOM 3471 N N . TRP D 3 136 ? 22.084 32.047 33.448 1.00 83.60 135 TRP B N 1
ATOM 3472 C CA . TRP D 3 136 ? 21.563 31.566 34.734 1.00 83.60 135 TRP B CA 1
ATOM 3473 C C . TRP D 3 136 ? 20.310 30.689 34.595 1.00 83.58 135 TRP B C 1
ATOM 3474 O O . TRP D 3 136 ? 19.974 29.924 35.506 1.00 83.48 135 TRP B O 1
ATOM 3485 N N . HIS D 3 137 ? 19.634 30.800 33.453 1.00 83.57 136 HIS B N 1
ATOM 3486 C CA . HIS D 3 137 ? 18.487 29.950 33.142 1.00 83.63 136 HIS B CA 1
ATOM 3487 C C . HIS D 3 137 ? 18.889 28.480 32.999 1.00 83.60 136 HIS B C 1
ATOM 3488 O O . HIS D 3 137 ? 18.127 27.594 33.386 1.00 83.49 136 HIS B O 1
ATOM 3495 N N . LEU D 3 138 ? 20.085 28.234 32.460 1.00 83.71 137 LEU B N 1
ATOM 3496 C CA . LEU D 3 138 ? 20.599 26.872 32.255 1.00 83.97 137 LEU B CA 1
ATOM 3497 C C . LEU D 3 138 ? 20.738 26.084 33.550 1.00 84.22 137 LEU B C 1
ATOM 3498 O O . LEU D 3 138 ? 20.500 24.876 33.577 1.00 84.26 137 LEU B O 1
ATOM 3503 N N . ILE D 3 139 ? 21.135 26.774 34.615 1.00 84.60 138 ILE B N 1
ATOM 3504 C CA . ILE D 3 139 ? 21.215 26.169 35.942 1.00 84.90 138 ILE B CA 1
ATOM 3505 C C . ILE D 3 139 ? 19.816 26.001 36.549 1.00 85.10 138 ILE B C 1
ATOM 3506 O O . ILE D 3 139 ? 19.540 24.998 37.211 1.00 85.11 138 ILE B O 1
ATOM 3511 N N . LEU D 3 140 ? 18.932 26.962 36.289 1.00 85.53 139 LEU B N 1
ATOM 3512 C CA . LEU D 3 140 ? 17.535 26.866 36.722 1.00 86.06 139 LEU B CA 1
ATOM 3513 C C . LEU D 3 140 ? 16.797 25.706 36.033 1.00 86.49 139 LEU B C 1
ATOM 3514 O O . LEU D 3 140 ? 16.026 24.982 36.676 1.00 86.43 139 LEU B O 1
ATOM 3519 N N . GLN D 3 141 ? 17.054 25.534 34.734 1.00 87.04 140 GLN B N 1
ATOM 3520 C CA . GLN D 3 141 ? 16.442 24.474 33.925 1.00 87.59 140 GLN B CA 1
ATOM 3521 C C . GLN D 3 141 ? 16.905 23.077 34.331 1.00 87.91 140 GLN B C 1
ATOM 3522 O O . GLN D 3 141 ? 16.109 22.134 34.352 1.00 87.96 140 GLN B O 1
ATOM 3528 N N . LYS D 3 142 ? 18.194 22.953 34.643 1.00 88.33 141 LYS B N 1
ATOM 3529 C CA . LYS D 3 142 ? 18.763 21.691 35.101 1.00 88.87 141 LYS B CA 1
ATOM 3530 C C . LYS D 3 142 ? 18.145 21.327 36.445 1.00 89.39 141 LYS B C 1
ATOM 3531 O O . LYS D 3 142 ? 18.070 20.150 36.813 1.00 89.39 141 LYS B O 1
ATOM 3537 N N . GLY D 3 143 ? 17.696 22.356 37.163 1.00 90.00 142 GLY B N 1
ATOM 3538 C CA . GLY D 3 143 ? 17.047 22.195 38.459 1.00 90.85 142 GLY B CA 1
ATOM 3539 C C . GLY D 3 143 ? 15.737 21.444 38.366 1.00 91.46 142 GLY B C 1
ATOM 3540 O O . GLY D 3 143 ? 15.523 20.475 39.095 1.00 91.49 142 GLY B O 1
ATOM 3541 N N . ALA D 3 144 ? 14.866 21.894 37.461 1.00 92.15 143 ALA B N 1
ATOM 3542 C CA . ALA D 3 144 ? 13.562 21.259 37.238 1.00 92.85 143 ALA B CA 1
ATOM 3543 C C . ALA D 3 144 ? 13.696 19.910 36.530 1.00 93.35 143 ALA B C 1
ATOM 3544 O O . ALA D 3 144 ? 12.820 19.049 36.651 1.00 93.37 143 ALA B O 1
ATOM 3546 N N . ALA D 3 145 ? 14.802 19.739 35.805 1.00 94.04 144 ALA B N 1
ATOM 3547 C CA . ALA D 3 145 ? 15.109 18.495 35.100 1.00 94.76 144 ALA B CA 1
ATOM 3548 C C . ALA D 3 145 ? 15.336 17.317 36.050 1.00 95.28 144 ALA B C 1
ATOM 3549 O O . ALA D 3 145 ? 15.059 16.173 35.693 1.00 95.35 144 ALA B O 1
ATOM 3551 N N . GLN D 3 146 ? 15.847 17.601 37.248 1.00 95.99 145 GLN B N 1
ATOM 3552 C CA . GLN D 3 146 ? 16.017 16.582 38.289 1.00 96.67 145 GLN B CA 1
ATOM 3553 C C . GLN D 3 146 ? 14.847 16.530 39.266 1.00 97.15 145 GLN B C 1
ATOM 3554 O O . GLN D 3 146 ? 14.681 15.544 39.987 1.00 97.17 145 GLN B O 1
ATOM 3560 N N . LYS D 3 147 ? 14.046 17.594 39.282 1.00 97.85 146 LYS B N 1
ATOM 3561 C CA . LYS D 3 147 ? 12.973 17.770 40.262 1.00 98.57 146 LYS B CA 1
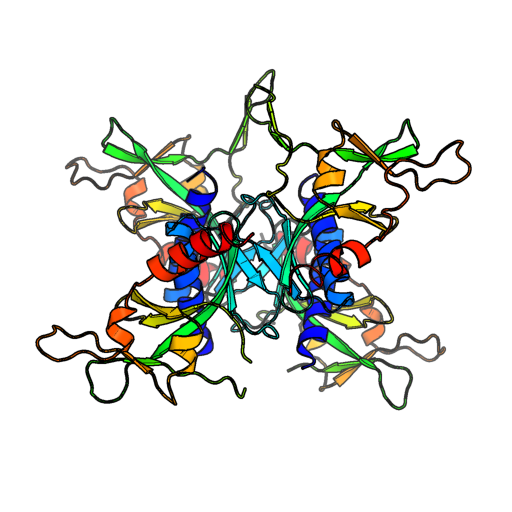ATOM 3562 C C . LYS D 3 147 ? 11.982 16.604 40.311 1.00 99.05 146 LYS B C 1
ATOM 3563 O O . LYS D 3 147 ? 11.688 16.088 41.393 1.00 99.18 146 LYS B O 1
ATOM 3569 N N . GLU D 3 148 ? 11.475 16.194 39.148 1.00 99.54 147 GLU B N 1
ATOM 3570 C CA . GLU D 3 148 ? 10.560 15.048 39.063 1.00 99.99 147 GLU B CA 1
ATOM 3571 C C . GLU D 3 148 ? 11.277 13.745 39.441 1.00 100.17 147 GLU B C 1
ATOM 3572 O O . GLU D 3 148 ? 12.510 13.669 39.370 1.00 100.18 147 GLU B O 1
ATOM 3578 N N . THR D 3 149 ? 10.496 12.741 39.848 1.00 100.37 148 THR B N 1
ATOM 3579 C CA . THR D 3 149 ? 11.002 11.420 40.271 1.00 100.54 148 THR B CA 1
ATOM 3580 C C . THR D 3 149 ? 12.483 11.138 39.933 1.00 100.59 148 THR B C 1
ATOM 3581 O O . THR D 3 149 ? 12.902 11.080 38.773 1.00 100.60 148 THR B O 1
ATOM 3585 N N . MET E 3 1 ? 9.969 33.042 50.558 1.00 95.10 0 MET C N 1
ATOM 3586 C CA . MET E 3 1 ? 10.742 33.491 49.361 1.00 95.12 0 MET C CA 1
ATOM 3587 C C . MET E 3 1 ? 12.045 34.207 49.745 1.00 94.78 0 MET C C 1
ATOM 3588 O O . MET E 3 1 ? 13.138 33.670 49.535 1.00 94.81 0 MET C O 1
ATOM 3593 N N . GLY E 3 2 ? 11.923 35.411 50.306 1.00 94.32 1 GLY C N 1
ATOM 3594 C CA . GLY E 3 2 ? 13.080 36.201 50.735 1.00 93.63 1 GLY C CA 1
ATOM 3595 C C . GLY E 3 2 ? 12.760 37.104 51.914 1.00 93.13 1 GLY C C 1
ATOM 3596 O O . GLY E 3 2 ? 12.436 38.282 51.733 1.00 93.23 1 GLY C O 1
ATOM 3597 N N . SER E 3 3 ? 12.859 36.550 53.122 1.00 92.43 2 SER C N 1
ATOM 3598 C CA . SER E 3 3 ? 12.495 37.266 54.348 1.00 91.65 2 SER C CA 1
ATOM 3599 C C . SER E 3 3 ? 13.686 37.994 54.998 1.00 90.91 2 SER C C 1
ATOM 3600 O O . SER E 3 3 ? 14.744 38.151 54.377 1.00 90.89 2 SER C O 1
ATOM 3603 N N . THR E 3 4 ? 13.493 38.434 56.244 1.00 89.74 3 THR C N 1
ATOM 3604 C CA . THR E 3 4 ? 14.497 39.180 57.014 1.00 88.78 3 THR C CA 1
ATOM 3605 C C . THR E 3 4 ? 15.781 38.375 57.263 1.00 87.97 3 THR C C 1
ATOM 3606 O O . THR E 3 4 ? 16.878 38.945 57.295 1.00 87.81 3 THR C O 1
ATOM 3610 N N . LYS E 3 5 ? 15.636 37.058 57.437 1.00 87.02 4 LYS C N 1
ATOM 3611 C CA . LYS E 3 5 ? 16.779 36.158 57.613 1.00 86.15 4 LYS C CA 1
ATOM 3612 C C . LYS E 3 5 ? 17.659 36.139 56.363 1.00 85.63 4 LYS C C 1
ATOM 3613 O O . LYS E 3 5 ? 18.867 35.897 56.451 1.00 85.61 4 LYS C O 1
ATOM 3615 N N . LEU E 3 6 ? 17.045 36.412 55.210 1.00 84.89 5 LEU C N 1
ATOM 3616 C CA . LEU E 3 6 ? 17.748 36.444 53.925 1.00 84.23 5 LEU C CA 1
ATOM 3617 C C . LEU E 3 6 ? 18.273 37.836 53.545 1.00 83.65 5 LEU C C 1
ATOM 3618 O O . LEU E 3 6 ? 19.300 37.945 52.876 1.00 83.63 5 LEU C O 1
ATOM 3623 N N . LYS E 3 7 ? 17.570 38.889 53.960 1.00 82.94 6 LYS C N 1
ATOM 3624 C CA . LYS E 3 7 ? 18.029 40.265 53.725 1.00 82.33 6 LYS C CA 1
ATOM 3625 C C . LYS E 3 7 ? 19.350 40.542 54.453 1.00 81.72 6 LYS C C 1
ATOM 3626 O O . LYS E 3 7 ? 20.259 41.160 53.892 1.00 81.60 6 LYS C O 1
ATOM 3632 N N . GLY E 3 8 ? 19.444 40.071 55.696 1.00 81.03 7 GLY C N 1
ATOM 3633 C CA . GLY E 3 8 ? 20.675 40.157 56.479 1.00 80.24 7 GLY C CA 1
ATOM 3634 C C . GLY E 3 8 ? 21.801 39.318 55.898 1.00 79.69 7 GLY C C 1
ATOM 3635 O O . GLY E 3 8 ? 22.978 39.674 56.024 1.00 79.62 7 GLY C O 1
ATOM 3636 N N . ASP E 3 9 ? 21.439 38.204 55.262 1.00 79.05 8 ASP C N 1
ATOM 3637 C CA . ASP E 3 9 ? 22.409 37.340 54.587 1.00 78.52 8 ASP C CA 1
ATOM 3638 C C . ASP E 3 9 ? 23.126 38.038 53.427 1.00 77.85 8 ASP C C 1
ATOM 3639 O O . ASP E 3 9 ? 24.347 37.916 53.290 1.00 77.77 8 ASP C O 1
ATOM 3644 N N . ILE E 3 10 ? 22.370 38.762 52.600 1.00 76.98 9 ILE C N 1
ATOM 3645 C CA . ILE E 3 10 ? 22.950 39.519 51.489 1.00 76.30 9 ILE C CA 1
ATOM 3646 C C . ILE E 3 10 ? 23.880 40.596 52.039 1.00 75.72 9 ILE C C 1
ATOM 3647 O O . ILE E 3 10 ? 25.011 40.755 51.573 1.00 75.61 9 ILE C O 1
ATOM 3652 N N . ALA E 3 11 ? 23.390 41.317 53.044 1.00 75.02 10 ALA C N 1
ATOM 3653 C CA . ALA E 3 11 ? 24.156 42.369 53.700 1.00 74.25 10 ALA C CA 1
ATOM 3654 C C . ALA E 3 11 ? 25.511 41.862 54.182 1.00 73.67 10 ALA C C 1
ATOM 3655 O O . ALA E 3 11 ? 26.526 42.538 54.008 1.00 73.73 10 ALA C O 1
ATOM 3657 N N . GLN E 3 12 ? 25.521 40.669 54.774 1.00 72.81 11 GLN C N 1
ATOM 3658 C CA . GLN E 3 12 ? 26.754 40.060 55.258 1.00 72.00 11 GLN C CA 1
ATOM 3659 C C . GLN E 3 12 ? 27.712 39.804 54.105 1.00 71.41 11 GLN C C 1
ATOM 3660 O O . GLN E 3 12 ? 28.883 40.175 54.169 1.00 71.32 11 GLN C O 1
ATOM 3666 N N . GLN E 3 13 ? 27.190 39.185 53.050 1.00 70.77 12 GLN C N 1
ATOM 3667 C CA . GLN E 3 13 ? 27.961 38.858 51.853 1.00 70.10 12 GLN C CA 1
ATOM 3668 C C . GLN E 3 13 ? 28.477 40.090 51.113 1.00 69.67 12 GLN C C 1
ATOM 3669 O O . GLN E 3 13 ? 29.580 40.076 50.566 1.00 69.61 12 GLN C O 1
ATOM 3675 N N . ALA E 3 14 ? 27.679 41.152 51.105 1.00 69.10 13 ALA C N 1
ATOM 3676 C CA . ALA E 3 14 ? 28.084 42.407 50.493 1.00 68.68 13 ALA C CA 1
ATOM 3677 C C . ALA E 3 14 ? 29.324 42.959 51.189 1.00 68.40 13 ALA C C 1
ATOM 3678 O O . ALA E 3 14 ? 30.290 43.349 50.531 1.00 68.54 13 ALA C O 1
ATOM 3680 N N . ALA E 3 15 ? 29.292 42.960 52.522 1.00 67.99 14 ALA C N 1
ATOM 3681 C CA . ALA E 3 15 ? 30.396 43.446 53.346 1.00 67.46 14 ALA C CA 1
ATOM 3682 C C . ALA E 3 15 ? 31.664 42.644 53.092 1.00 67.21 14 ALA C C 1
ATOM 3683 O O . ALA E 3 15 ? 32.748 43.215 52.951 1.00 67.26 14 ALA C O 1
ATOM 3685 N N . ILE E 3 16 ? 31.515 41.322 53.027 1.00 66.74 15 ILE C N 1
ATOM 3686 C CA . ILE E 3 16 ? 32.619 40.427 52.705 1.00 66.28 15 ILE C CA 1
ATOM 3687 C C . ILE E 3 16 ? 33.228 40.818 51.364 1.00 66.18 15 ILE C C 1
ATOM 3688 O O . ILE E 3 16 ? 34.449 40.910 51.241 1.00 66.21 15 ILE C O 1
ATOM 3693 N N . MET E 3 17 ? 32.374 41.072 50.373 1.00 65.96 16 MET C N 1
ATOM 3694 C CA . MET E 3 17 ? 32.843 41.444 49.044 1.00 65.81 16 MET C CA 1
ATOM 3695 C C . MET E 3 17 ? 33.681 42.712 49.102 1.00 65.90 16 MET C C 1
ATOM 3696 O O . MET E 3 17 ? 34.801 42.747 48.588 1.00 66.00 16 MET C O 1
ATOM 3701 N N . ARG E 3 18 ? 33.139 43.739 49.748 1.00 65.92 17 ARG C N 1
ATOM 3702 C CA . ARG E 3 18 ? 33.838 45.009 49.911 1.00 65.96 17 ARG C CA 1
ATOM 3703 C C . ARG E 3 18 ? 35.205 44.837 50.568 1.00 65.99 17 ARG C C 1
ATOM 3704 O O . ARG E 3 18 ? 36.188 45.410 50.112 1.00 66.04 17 ARG C O 1
ATOM 3712 N N . ALA E 3 19 ? 35.258 44.035 51.628 1.00 65.99 18 ALA C N 1
ATOM 3713 C CA . ALA E 3 19 ? 36.505 43.759 52.328 1.00 66.04 18 ALA C CA 1
ATOM 3714 C C . ALA E 3 19 ? 37.507 43.051 51.426 1.00 66.14 18 ALA C C 1
ATOM 3715 O O . ALA E 3 19 ? 38.713 43.297 51.516 1.00 66.20 18 ALA C O 1
ATOM 3717 N N . LEU E 3 20 ? 37.003 42.170 50.563 1.00 66.18 19 LEU C N 1
ATOM 3718 C CA . LEU E 3 20 ? 37.850 41.419 49.642 1.00 66.23 19 LEU C CA 1
ATOM 3719 C C . LEU E 3 20 ? 38.402 42.334 48.559 1.00 66.44 19 LEU C C 1
ATOM 3720 O O . LEU E 3 20 ? 39.566 42.221 48.166 1.00 66.53 19 LEU C O 1
ATOM 3725 N N . LYS E 3 21 ? 37.558 43.248 48.090 1.00 66.60 20 LYS C N 1
ATOM 3726 C CA . LYS E 3 21 ? 37.961 44.244 47.114 1.00 66.78 20 LYS C CA 1
ATOM 3727 C C . LYS E 3 21 ? 39.074 45.114 47.692 1.00 66.73 20 LYS C C 1
ATOM 3728 O O . LYS E 3 21 ? 40.006 45.498 46.985 1.00 66.85 20 LYS C O 1
ATOM 3734 N N . MET E 3 22 ? 38.978 45.389 48.992 1.00 66.68 21 MET C N 1
ATOM 3735 C CA . MET E 3 22 ? 39.974 46.170 49.722 1.00 66.36 21 MET C CA 1
ATOM 3736 C C . MET E 3 22 ? 41.266 45.385 49.949 1.00 66.33 21 MET C C 1
ATOM 3737 O O . MET E 3 22 ? 42.230 45.914 50.499 1.00 66.42 21 MET C O 1
ATOM 3742 N N . GLY E 3 23 ? 41.282 44.123 49.527 1.00 66.25 22 GLY C N 1
ATOM 3743 C CA . GLY E 3 23 ? 42.472 43.279 49.641 1.00 66.08 22 GLY C CA 1
ATOM 3744 C C . GLY E 3 23 ? 42.644 42.663 51.014 1.00 65.97 22 GLY C C 1
ATOM 3745 O O . GLY E 3 23 ? 43.585 41.898 51.243 1.00 65.99 22 GLY C O 1
ATOM 3746 N N . TRP E 3 24 ? 41.723 42.992 51.920 1.00 65.77 23 TRP C N 1
ATOM 3747 C CA . TRP E 3 24 ? 41.762 42.517 53.300 1.00 65.40 23 TRP C CA 1
ATOM 3748 C C . TRP E 3 24 ? 41.368 41.045 53.417 1.00 65.66 23 TRP C C 1
ATOM 3749 O O . TRP E 3 24 ? 40.778 40.472 52.497 1.00 65.72 23 TRP C O 1
ATOM 3760 N N . GLY E 3 25 ? 41.710 40.446 54.556 1.00 65.81 24 GLY C N 1
ATOM 3761 C CA . GLY E 3 25 ? 41.254 39.108 54.902 1.00 65.95 24 GLY C CA 1
ATOM 3762 C C . GLY E 3 25 ? 39.919 39.215 55.605 1.00 66.08 24 GLY C C 1
ATOM 3763 O O . GLY E 3 25 ? 39.554 40.294 56.069 1.00 66.13 24 GLY C O 1
ATOM 3764 N N . VAL E 3 26 ? 39.186 38.106 55.676 1.00 66.19 25 VAL C N 1
ATOM 3765 C CA . VAL E 3 26 ? 37.895 38.080 56.367 1.00 66.44 25 VAL C CA 1
ATOM 3766 C C . VAL E 3 26 ? 37.670 36.754 57.097 1.00 66.77 25 VAL C C 1
ATOM 3767 O O . VAL E 3 26 ? 37.729 35.682 56.489 1.00 66.91 25 VAL C O 1
ATOM 3771 N N . LEU E 3 27 ? 37.427 36.854 58.406 1.00 67.01 26 LEU C N 1
ATOM 3772 C CA . LEU E 3 27 ? 37.222 35.704 59.286 1.00 67.20 26 LEU C CA 1
ATOM 3773 C C . LEU E 3 27 ? 35.757 35.621 59.699 1.00 67.41 26 LEU C C 1
ATOM 3774 O O . LEU E 3 27 ? 35.141 36.644 60.018 1.00 67.51 26 LEU C O 1
ATOM 3779 N N . LYS E 3 28 ? 35.204 34.410 59.707 1.00 67.56 27 LYS C N 1
ATOM 3780 C CA . LYS E 3 28 ? 33.823 34.201 60.137 1.00 67.87 27 LYS C CA 1
ATOM 3781 C C . LYS E 3 28 ? 33.755 33.311 61.379 1.00 68.22 27 LYS C C 1
ATOM 3782 O O . LYS E 3 28 ? 34.356 32.235 61.401 1.00 68.33 27 LYS C O 1
ATOM 3784 N N . PRO E 3 29 ? 33.030 33.764 62.422 1.00 68.52 28 PRO C N 1
ATOM 3785 C CA . PRO E 3 29 ? 32.902 33.029 63.679 1.00 68.86 28 PRO C CA 1
ATOM 3786 C C . PRO E 3 29 ? 31.951 31.847 63.577 1.00 69.40 28 PRO C C 1
ATOM 3787 O O . PRO E 3 29 ? 31.150 31.781 62.644 1.00 69.56 28 PRO C O 1
ATOM 3791 N N . LEU E 3 30 ? 32.047 30.928 64.537 1.00 69.99 29 LEU C N 1
ATOM 3792 C CA . LEU E 3 30 ? 31.132 29.790 64.641 1.00 70.62 29 LEU C CA 1
ATOM 3793 C C . LEU E 3 30 ? 29.962 30.120 65.559 1.00 71.10 29 LEU C C 1
ATOM 3794 O O . LEU E 3 30 ? 30.160 30.536 66.707 1.00 71.24 29 LEU C O 1
ATOM 3799 N N . GLY E 3 31 ? 28.744 29.936 65.054 1.00 71.63 30 GLY C N 1
ATOM 3800 C CA . GLY E 3 31 ? 27.539 30.263 65.818 1.00 72.29 30 GLY C CA 1
ATOM 3801 C C . GLY E 3 31 ? 27.354 31.763 65.982 1.00 72.75 30 GLY C C 1
ATOM 3802 O O . GLY E 3 31 ? 28.216 32.555 65.582 1.00 72.84 30 GLY C O 1
ATOM 3803 N N . ASP E 3 32 ? 26.228 32.158 66.570 1.00 73.12 31 ASP C N 1
ATOM 3804 C CA . ASP E 3 32 ? 25.897 33.578 66.704 1.00 73.54 31 ASP C CA 1
ATOM 3805 C C . ASP E 3 32 ? 25.883 34.033 68.166 1.00 73.56 31 ASP C C 1
ATOM 3806 O O . ASP E 3 32 ? 25.149 34.957 68.541 1.00 73.67 31 ASP C O 1
ATOM 3811 N N . ARG E 3 33 ? 26.707 33.384 68.985 1.00 73.44 32 ARG C N 1
ATOM 3812 C CA . ARG E 3 33 ? 26.838 33.768 70.388 1.00 73.45 32 ARG C CA 1
ATOM 3813 C C . ARG E 3 33 ? 27.815 34.935 70.585 1.00 73.06 32 ARG C C 1
ATOM 3814 O O . ARG E 3 33 ? 27.782 35.604 71.622 1.00 73.22 32 ARG C O 1
ATOM 3822 N N . LEU E 3 34 ? 28.672 35.186 69.595 1.00 72.58 33 LEU C N 1
ATOM 3823 C CA . LEU E 3 34 ? 29.621 36.303 69.678 1.00 72.08 33 LEU C CA 1
ATOM 3824 C C . LEU E 3 34 ? 28.965 37.641 69.320 1.00 71.86 33 LEU C C 1
ATOM 3825 O O . LEU E 3 34 ? 27.916 37.674 68.665 1.00 71.98 33 LEU C O 1
ATOM 3830 N N . SER E 3 35 ? 29.584 38.735 69.763 1.00 71.40 34 SER C N 1
ATOM 3831 C CA . SER E 3 35 ? 29.011 40.085 69.635 1.00 70.95 34 SER C CA 1
ATOM 3832 C C . SER E 3 35 ? 29.131 40.719 68.242 1.00 70.52 34 SER C C 1
ATOM 3833 O O . SER E 3 35 ? 28.512 41.756 67.974 1.00 70.56 34 SER C O 1
ATOM 3836 N N . TYR E 3 36 ? 29.927 40.100 67.372 1.00 69.88 35 TYR C N 1
ATOM 3837 C CA . TYR E 3 36 ? 30.222 40.636 66.040 1.00 69.27 35 TYR C CA 1
ATOM 3838 C C . TYR E 3 36 ? 29.981 39.576 64.975 1.00 68.96 35 TYR C C 1
ATOM 3839 O O . TYR E 3 36 ? 30.159 38.387 65.229 1.00 68.87 35 TYR C O 1
ATOM 3848 N N . ASP E 3 37 ? 29.579 40.011 63.785 1.00 68.69 36 ASP C N 1
ATOM 3849 C CA . ASP E 3 37 ? 29.245 39.084 62.702 1.00 68.44 36 ASP C CA 1
ATOM 3850 C C . ASP E 3 37 ? 30.476 38.667 61.894 1.00 68.10 36 ASP C C 1
ATOM 3851 O O . ASP E 3 37 ? 30.602 37.507 61.505 1.00 68.04 36 ASP C O 1
ATOM 3856 N N . LEU E 3 38 ? 31.376 39.620 61.655 1.00 67.69 37 LEU C N 1
ATOM 3857 C CA . LEU E 3 38 ? 32.580 39.407 60.855 1.00 67.26 37 LEU C CA 1
ATOM 3858 C C . LEU E 3 38 ? 33.812 40.004 61.530 1.00 67.19 37 LEU C C 1
ATOM 3859 O O . LEU E 3 38 ? 33.701 40.818 62.447 1.00 67.18 37 LEU C O 1
ATOM 3864 N N . VAL E 3 39 ? 34.989 39.598 61.067 1.00 67.07 38 VAL C N 1
ATOM 3865 C CA . VAL E 3 39 ? 36.234 40.278 61.424 1.00 67.01 38 VAL C CA 1
ATOM 3866 C C . VAL E 3 39 ? 37.150 40.403 60.202 1.00 66.99 38 VAL C C 1
ATOM 3867 O O . VAL E 3 39 ? 37.401 39.422 59.496 1.00 66.89 38 VAL C O 1
ATOM 3871 N N . PHE E 3 40 ? 37.621 41.625 59.954 1.00 66.94 39 PHE C N 1
ATOM 3872 C CA . PHE E 3 40 ? 38.486 41.905 58.814 1.00 66.92 39 PHE C CA 1
ATOM 3873 C C . PHE E 3 40 ? 39.953 41.943 59.215 1.00 67.21 39 PHE C C 1
ATOM 3874 O O . PHE E 3 40 ? 40.320 42.566 60.216 1.00 67.24 39 PHE C O 1
ATOM 3882 N N . ASP E 3 41 ? 40.784 41.269 58.427 1.00 67.49 40 ASP C N 1
ATOM 3883 C CA . ASP E 3 41 ? 42.222 41.319 58.611 1.00 67.70 40 ASP C CA 1
ATOM 3884 C C . ASP E 3 41 ? 42.776 42.424 57.727 1.00 68.04 40 ASP C C 1
ATOM 3885 O O . ASP E 3 41 ? 43.114 42.201 56.565 1.00 68.14 40 ASP C O 1
ATOM 3890 N N . VAL E 3 42 ? 42.845 43.625 58.290 1.00 68.42 41 VAL C N 1
ATOM 3891 C CA . VAL E 3 42 ? 43.419 44.772 57.606 1.00 68.58 41 VAL C CA 1
ATOM 3892 C C . VAL E 3 42 ? 44.921 44.769 57.857 1.00 68.96 41 VAL C C 1
ATOM 3893 O O . VAL E 3 42 ? 45.401 45.280 58.871 1.00 69.13 41 VAL C O 1
ATOM 3897 N N . GLU E 3 43 ? 45.645 44.152 56.930 1.00 69.36 42 GLU C N 1
ATOM 3898 C CA . GLU E 3 43 ? 47.108 44.089 56.953 1.00 69.78 42 GLU C CA 1
ATOM 3899 C C . GLU E 3 43 ? 47.684 43.592 58.276 1.00 69.81 42 GLU C C 1
ATOM 3900 O O . GLU E 3 43 ? 48.626 44.181 58.808 1.00 69.98 42 GLU C O 1
ATOM 3906 N N . GLY E 3 44 ? 47.120 42.512 58.801 1.00 69.87 43 GLY C N 1
ATOM 3907 C CA . GLY E 3 44 ? 47.600 41.930 60.052 1.00 69.88 43 GLY C CA 1
ATOM 3908 C C . GLY E 3 44 ? 46.696 42.222 61.231 1.00 69.80 43 GLY C C 1
ATOM 3909 O O . GLY E 3 44 ? 46.449 41.347 62.055 1.00 69.91 43 GLY C O 1
ATOM 3910 N N . ILE E 3 45 ? 46.196 43.451 61.310 1.00 69.69 44 ILE C N 1
ATOM 3911 C CA . ILE E 3 45 ? 45.326 43.856 62.412 1.00 69.64 44 ILE C CA 1
ATOM 3912 C C . ILE E 3 45 ? 43.891 43.347 62.210 1.00 69.63 44 ILE C C 1
ATOM 3913 O O . ILE E 3 45 ? 43.276 43.587 61.167 1.00 69.59 44 ILE C O 1
ATOM 3918 N N . LEU E 3 46 ? 43.375 42.637 63.214 1.00 69.55 45 LEU C N 1
ATOM 3919 C CA . LEU E 3 46 ? 42.023 42.079 63.167 1.00 69.55 45 LEU C CA 1
ATOM 3920 C C . LEU E 3 46 ? 41.009 43.026 63.808 1.00 69.69 45 LEU C C 1
ATOM 3921 O O . LEU E 3 46 ? 41.155 43.414 64.968 1.00 69.84 45 LEU C O 1
ATOM 3926 N N . LEU E 3 47 ? 39.984 43.391 63.045 1.00 69.76 46 LEU C N 1
ATOM 3927 C CA . LEU E 3 47 ? 38.969 44.330 63.502 1.00 69.88 46 LEU C CA 1
ATOM 3928 C C . LEU E 3 47 ? 37.593 43.691 63.490 1.00 70.14 46 LEU C C 1
ATOM 3929 O O . LEU E 3 47 ? 37.156 43.167 62.470 1.00 70.33 46 LEU C O 1
ATOM 3934 N N . LYS E 3 48 ? 36.914 43.739 64.630 1.00 70.47 47 LYS C N 1
ATOM 3935 C CA . LYS E 3 48 ? 35.583 43.159 64.766 1.00 70.85 47 LYS C CA 1
ATOM 3936 C C . LYS E 3 48 ? 34.565 44.047 64.071 1.00 71.20 47 LYS C C 1
ATOM 3937 O O . LYS E 3 48 ? 34.592 45.261 64.235 1.00 71.25 47 LYS C O 1
ATOM 3943 N N . VAL E 3 49 ? 33.672 43.445 63.294 1.00 71.72 48 VAL C N 1
ATOM 3944 C CA . VAL E 3 49 ? 32.654 44.216 62.585 1.00 72.30 48 VAL C CA 1
ATOM 3945 C C . VAL E 3 49 ? 31.282 43.559 62.638 1.00 72.89 48 VAL C C 1
ATOM 3946 O O . VAL E 3 49 ? 31.139 42.370 62.365 1.00 72.93 48 VAL C O 1
ATOM 3950 N N . GLN E 3 50 ? 30.286 44.355 63.017 1.00 73.75 49 GLN C N 1
ATOM 3951 C CA . GLN E 3 50 ? 28.897 43.922 63.090 1.00 74.69 49 GLN C CA 1
ATOM 3952 C C . GLN E 3 50 ? 28.171 44.386 61.830 1.00 75.27 49 GLN C C 1
ATOM 3953 O O . GLN E 3 50 ? 28.274 45.551 61.443 1.00 75.37 49 GLN C O 1
ATOM 3959 N N . VAL E 3 51 ? 27.454 43.471 61.184 1.00 76.09 50 VAL C N 1
ATOM 3960 C CA . VAL E 3 51 ? 2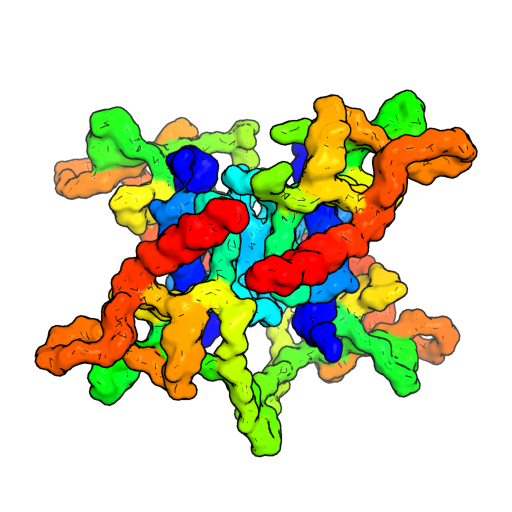6.725 43.799 59.959 1.00 77.02 50 VAL C CA 1
ATOM 3961 C C . VAL E 3 51 ? 25.265 44.128 60.266 1.00 77.85 50 VAL C C 1
ATOM 3962 O O . VAL E 3 51 ? 24.613 43.434 61.047 1.00 77.98 50 VAL C O 1
ATOM 3966 N N . LYS E 3 52 ? 24.776 45.199 59.646 1.00 78.93 51 LYS C N 1
ATOM 3967 C CA . LYS E 3 52 ? 23.394 45.651 59.788 1.00 80.02 51 LYS C CA 1
ATOM 3968 C C . LYS E 3 52 ? 22.799 46.013 58.432 1.00 80.91 51 LYS C C 1
ATOM 3969 O O . LYS E 3 52 ? 23.480 46.575 57.576 1.00 80.97 51 LYS C O 1
ATOM 3975 N N . SER E 3 53 ? 21.525 45.690 58.242 1.00 82.03 52 SER C N 1
ATOM 3976 C CA . SER E 3 53 ? 20.817 46.060 57.024 1.00 83.24 52 SER C CA 1
ATOM 3977 C C . SER E 3 53 ? 19.760 47.125 57.314 1.00 84.21 52 SER C C 1
ATOM 3978 O O . SER E 3 53 ? 19.193 47.167 58.410 1.00 84.31 52 SER C O 1
ATOM 3981 N N . SER E 3 54 ? 19.502 47.982 56.328 1.00 85.41 53 SER C N 1
ATOM 3982 C CA . SER E 3 54 ? 18.523 49.057 56.472 1.00 86.65 53 SER C CA 1
ATOM 3983 C C . SER E 3 54 ? 17.192 48.733 55.790 1.00 87.69 53 SER C C 1
ATOM 3984 O O . SER E 3 54 ? 17.142 47.908 54.871 1.00 87.84 53 SER C O 1
ATOM 3987 N N . TRP E 3 55 ? 16.124 49.385 56.251 1.00 89.01 54 TRP C N 1
ATOM 3988 C CA . TRP E 3 55 ? 14.796 49.291 55.623 1.00 90.42 54 TRP C CA 1
ATOM 3989 C C . TRP E 3 55 ? 14.284 50.649 55.116 1.00 91.18 54 TRP C C 1
ATOM 3990 O O . TRP E 3 55 ? 14.581 51.689 55.711 1.00 91.20 54 TRP C O 1
ATOM 4001 N N . LYS E 3 56 ? 13.504 50.620 54.031 1.00 92.21 55 LYS C N 1
ATOM 4002 C CA . LYS E 3 56 ?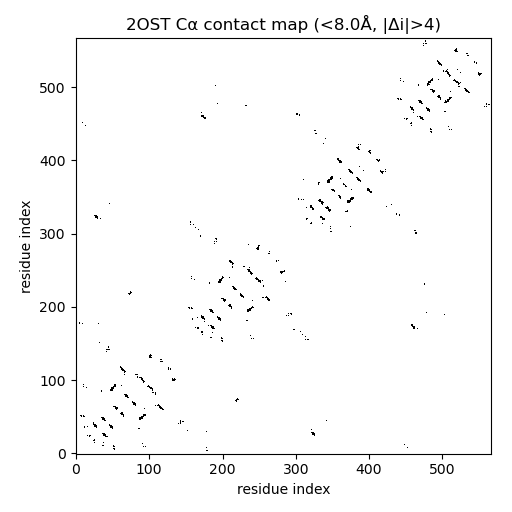 13.152 51.828 53.262 1.00 93.30 55 LYS C CA 1
ATOM 4003 C C . LYS E 3 56 ? 12.287 52.873 53.984 1.00 94.01 55 LYS C C 1
ATOM 4004 O O . LYS E 3 56 ? 12.443 54.068 53.739 1.00 94.16 55 LYS C O 1
ATOM 4010 N N . SER E 3 57 ? 11.371 52.425 54.839 1.00 94.98 56 SER C N 1
ATOM 4011 C CA . SER E 3 57 ? 10.615 53.303 55.763 1.00 96.03 56 SER C CA 1
ATOM 4012 C C . SER E 3 57 ? 9.606 54.308 55.168 1.00 96.71 56 SER C C 1
ATOM 4013 O O . SER E 3 57 ? 9.818 54.883 54.093 1.00 96.65 56 SER C O 1
ATOM 4016 N N . GLU E 3 58 ? 8.513 54.489 55.917 1.00 97.64 57 GLU C N 1
ATOM 4017 C CA . GLU E 3 58 ? 7.475 55.516 55.707 1.00 98.54 57 GLU C CA 1
ATOM 4018 C C . GLU E 3 58 ? 7.167 55.879 54.247 1.00 98.92 57 GLU C C 1
ATOM 4019 O O . GLU E 3 58 ? 6.953 54.986 53.423 1.00 98.97 57 GLU C O 1
ATOM 4025 N N . LYS E 3 59 ? 7.115 57.177 53.940 1.00 99.43 58 LYS C N 1
ATOM 4026 C CA . LYS E 3 59 ? 6.954 57.628 52.556 1.00 99.99 58 LYS C CA 1
ATOM 4027 C C . LYS E 3 59 ? 8.126 57.082 51.719 1.00 100.21 58 LYS C C 1
ATOM 4028 O O . LYS E 3 59 ? 7.904 56.184 50.911 1.00 100.32 58 LYS C O 1
ATOM 4034 N N . THR E 3 60 ? 9.359 57.580 51.871 1.00 100.44 59 THR C N 1
ATOM 4035 C CA . THR E 3 60 ? 9.730 58.833 52.535 1.00 100.66 59 THR C CA 1
ATOM 4036 C C . THR E 3 60 ? 10.972 59.365 51.822 1.00 100.71 59 THR C C 1
ATOM 4037 O O . THR E 3 60 ? 11.339 60.531 51.972 1.00 100.75 59 THR C O 1
ATOM 4041 N N . GLY E 3 61 ? 11.600 58.486 51.039 1.00 100.81 60 GLY C N 1
ATOM 4042 C CA . GLY E 3 61 ? 12.800 58.806 50.269 1.00 100.90 60 GLY C CA 1
ATOM 4043 C C . GLY E 3 61 ? 14.110 58.525 50.989 1.00 101.00 60 GLY C C 1
ATOM 4044 O O . GLY E 3 61 ? 15.180 58.870 50.482 1.00 101.06 60 GLY C O 1
ATOM 4045 N N . ASN E 3 62 ? 14.034 57.892 52.161 1.00 101.01 61 ASN C N 1
ATOM 4046 C CA . ASN E 3 62 ? 15.213 57.680 53.009 1.00 100.99 61 ASN C CA 1
ATOM 4047 C C . ASN E 3 62 ? 15.112 56.476 53.952 1.00 100.98 61 ASN C C 1
ATOM 4048 O O . ASN E 3 62 ? 14.025 56.114 54.397 1.00 100.96 61 ASN C O 1
ATOM 4053 N N . TYR E 3 63 ? 16.268 55.895 54.275 1.00 100.97 62 TYR C N 1
ATOM 4054 C CA . TYR E 3 63 ? 16.366 54.584 54.932 1.00 100.89 62 TYR C CA 1
ATOM 4055 C C . TYR E 3 63 ? 16.703 54.657 56.430 1.00 100.85 62 TYR C C 1
ATOM 4056 O O . TYR E 3 63 ? 17.174 55.685 56.920 1.00 100.85 62 TYR C O 1
ATOM 4065 N N . VAL E 3 64 ? 16.460 53.557 57.144 1.00 100.83 63 VAL C N 1
ATOM 4066 C CA . VAL E 3 64 ? 16.566 53.510 58.610 1.00 100.82 63 VAL C CA 1
ATOM 4067 C C . VAL E 3 64 ? 17.246 52.222 59.096 1.00 100.83 63 VAL C C 1
ATOM 4068 O O . VAL E 3 64 ? 17.032 51.150 58.530 1.00 100.89 63 VAL C O 1
ATOM 4072 N N . VAL E 3 65 ? 18.058 52.336 60.145 1.00 100.84 64 VAL C N 1
ATOM 4073 C CA . VAL E 3 65 ? 18.719 51.179 60.756 1.00 100.96 64 VAL C CA 1
ATOM 4074 C C . VAL E 3 65 ? 18.673 51.256 62.291 1.00 101.11 64 VAL C C 1
ATOM 4075 O O . VAL E 3 65 ? 18.677 52.349 62.860 1.00 101.17 64 VAL C O 1
ATOM 4079 N N . ASP E 3 66 ? 18.617 50.097 62.952 1.00 101.31 65 ASP C N 1
ATOM 4080 C CA . ASP E 3 66 ? 18.480 50.037 64.416 1.00 101.53 65 ASP C CA 1
ATOM 4081 C C . ASP E 3 66 ? 19.627 49.323 65.142 1.00 101.54 65 ASP C C 1
ATOM 4082 O O . ASP E 3 66 ? 20.344 48.510 64.553 1.00 101.40 65 ASP C O 1
ATOM 4087 N N . ASN E 3 67 ? 19.778 49.638 66.428 1.00 101.73 66 ASN C N 1
ATOM 4088 C CA . ASN E 3 67 ? 20.788 49.012 67.289 1.00 102.00 66 ASN C CA 1
ATOM 4089 C C . ASN E 3 67 ? 20.197 48.403 68.565 1.00 102.21 66 ASN C C 1
ATOM 4090 O O . ASN E 3 67 ? 19.772 49.123 69.471 1.00 102.23 66 ASN C O 1
ATOM 4095 N N . ARG E 3 68 ? 20.171 47.073 68.631 1.00 102.56 67 ARG C N 1
ATOM 4096 C CA . ARG E 3 68 ? 19.606 46.381 69.791 1.00 103.08 67 ARG C CA 1
ATOM 4097 C C . ARG E 3 68 ? 20.648 45.544 70.542 1.00 103.52 67 ARG C C 1
ATOM 4098 O O . ARG E 3 68 ? 20.865 44.367 70.230 1.00 103.32 67 ARG C O 1
ATOM 4106 N N . ARG E 3 69 ? 21.278 46.174 71.536 1.00 104.50 68 ARG C N 1
ATOM 4107 C CA . ARG E 3 69 ? 22.285 45.534 72.394 1.00 105.40 68 ARG C CA 1
ATOM 4108 C C . ARG E 3 69 ? 21.662 44.827 73.607 1.00 105.91 68 ARG C C 1
ATOM 4109 O O . ARG E 3 69 ? 22.363 44.158 74.377 1.00 106.00 68 ARG C O 1
ATOM 4117 N N . THR E 3 70 ? 20.347 44.984 73.766 1.00 106.52 69 THR C N 1
ATOM 4118 C CA . THR E 3 70 ? 19.597 44.337 74.847 1.00 107.04 69 THR C CA 1
ATOM 4119 C C . THR E 3 70 ? 19.395 42.841 74.566 1.00 107.35 69 THR C C 1
ATOM 4120 O O . THR E 3 70 ? 19.424 42.018 75.486 1.00 107.39 69 THR C O 1
ATOM 4124 N N . ARG E 3 71 ? 19.193 42.506 73.291 1.00 107.67 70 ARG C N 1
ATOM 4125 C CA . ARG E 3 71 ? 18.896 41.137 72.867 1.00 107.90 70 ARG C CA 1
ATOM 4126 C C . ARG E 3 71 ? 19.913 40.662 71.829 1.00 107.95 70 ARG C C 1
ATOM 4127 O O . ARG E 3 71 ? 19.934 39.490 71.444 1.00 107.98 70 ARG C O 1
ATOM 4135 N N . GLY E 3 84 ? 24.250 42.259 72.777 1.00 86.73 83 GLY C N 1
ATOM 4136 C CA . GLY E 3 84 ? 25.655 42.345 73.173 1.00 86.82 83 GLY C CA 1
ATOM 4137 C C . GLY E 3 84 ? 26.326 43.653 72.778 1.00 86.81 83 GLY C C 1
ATOM 4138 O O . GLY E 3 84 ? 25.742 44.476 72.062 1.00 86.99 83 GLY C O 1
ATOM 4139 N N . ASN E 3 85 ? 27.560 43.844 73.243 1.00 86.49 84 ASN C N 1
ATOM 4140 C CA . ASN E 3 85 ? 28.322 45.056 72.951 1.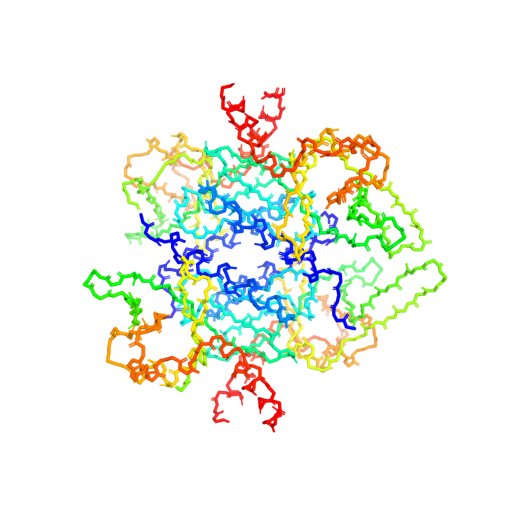00 86.06 84 ASN C CA 1
ATOM 4141 C C . ASN E 3 85 ? 29.778 44.725 72.610 1.00 85.69 84 ASN C C 1
ATOM 4142 O O . ASN E 3 85 ? 30.166 43.555 72.611 1.00 85.77 84 ASN C O 1
ATOM 4147 N N . ASP E 3 86 ? 30.571 45.757 72.324 1.00 85.06 85 ASP C N 1
ATOM 4148 C CA . ASP E 3 86 ? 31.992 45.615 71.968 1.00 84.51 85 ASP C CA 1
ATOM 4149 C C . ASP E 3 86 ? 32.285 44.902 70.647 1.00 83.85 85 ASP C C 1
ATOM 4150 O O . ASP E 3 86 ? 32.409 43.675 70.590 1.00 83.73 85 ASP C O 1
ATOM 4155 N N . PHE E 3 87 ? 32.368 45.707 69.592 1.00 83.07 86 PHE C N 1
ATOM 4156 C CA . PHE E 3 87 ? 33.012 45.335 68.336 1.00 82.17 86 PHE C CA 1
ATOM 4157 C C . PHE E 3 87 ? 34.020 46.439 67.991 1.00 81.68 86 PHE C C 1
ATOM 4158 O O . PHE E 3 87 ? 34.719 46.930 68.879 1.00 81.68 86 PHE C O 1
ATOM 4166 N N . ASP E 3 88 ? 34.104 46.826 66.721 1.00 80.99 87 ASP C N 1
ATOM 4167 C CA . ASP E 3 88 ? 34.928 47.970 66.315 1.00 80.31 87 ASP C CA 1
ATOM 4168 C C . ASP E 3 88 ? 34.177 48.845 65.322 1.00 79.87 87 ASP C C 1
ATOM 4169 O O . ASP E 3 88 ? 34.173 50.074 65.443 1.00 79.82 87 ASP C O 1
ATOM 4174 N N . PHE E 3 89 ? 33.543 48.201 64.343 1.00 79.29 88 PHE C N 1
ATOM 4175 C CA . PHE E 3 89 ? 32.837 48.903 63.276 1.00 78.72 88 PHE C CA 1
ATOM 4176 C C . PHE E 3 89 ? 31.498 48.264 62.944 1.00 78.63 88 PHE C C 1
ATOM 4177 O O . PHE E 3 89 ? 31.381 47.042 62.890 1.00 78.64 88 PHE C O 1
ATOM 4185 N N . ALA E 3 90 ? 30.492 49.106 62.727 1.00 78.48 89 ALA C N 1
ATOM 4186 C CA . ALA E 3 90 ? 29.188 48.650 62.270 1.00 78.41 89 ALA C CA 1
ATOM 4187 C C . ALA E 3 90 ? 28.957 49.079 60.826 1.00 78.43 89 ALA C C 1
ATOM 4188 O O . ALA E 3 90 ? 29.153 50.248 60.475 1.00 78.53 89 ALA C O 1
ATOM 4190 N N . VAL E 3 91 ? 28.549 48.127 59.990 1.00 78.28 90 VAL C N 1
ATOM 4191 C CA . VAL E 3 91 ? 28.291 48.411 58.580 1.00 78.15 90 VAL C CA 1
ATOM 4192 C C . VAL E 3 91 ? 26.810 48.255 58.230 1.00 78.20 90 VAL C C 1
ATOM 4193 O O . VAL E 3 91 ? 26.243 47.169 58.344 1.00 78.20 90 VAL C O 1
ATOM 4197 N N . ALA E 3 92 ? 26.186 49.356 57.828 1.00 78.26 91 ALA C N 1
ATOM 4198 C CA . ALA E 3 92 ? 24.785 49.342 57.428 1.00 78.39 91 ALA C CA 1
ATOM 4199 C C . ALA E 3 92 ? 24.672 49.194 55.917 1.00 78.52 91 ALA C C 1
ATOM 4200 O O . ALA E 3 92 ? 25.398 49.853 55.174 1.00 78.59 91 ALA C O 1
ATOM 4202 N N . TYR E 3 93 ? 23.763 48.333 55.465 1.00 78.67 92 TYR C N 1
ATOM 4203 C CA . TYR E 3 93 ? 23.594 48.083 54.034 1.00 78.74 92 TYR C CA 1
ATOM 4204 C C . TYR E 3 93 ? 22.262 48.575 53.503 1.00 78.83 92 TYR C C 1
ATOM 4205 O O . TYR E 3 93 ? 21.214 48.354 54.115 1.00 78.84 92 TYR C O 1
ATOM 4214 N N . VAL E 3 94 ? 22.323 49.245 52.357 1.00 79.02 93 VAL C N 1
ATOM 4215 C CA . VAL E 3 94 ? 21.134 49.626 51.613 1.00 79.25 93 VAL C CA 1
ATOM 4216 C C . VAL E 3 94 ? 21.101 48.790 50.337 1.00 79.57 93 VAL C C 1
ATOM 4217 O O . VAL E 3 94 ? 21.901 49.009 49.422 1.00 79.62 93 VAL C O 1
ATOM 4221 N N . GLU E 3 95 ? 20.188 47.820 50.293 1.00 80.00 94 GLU C N 1
ATOM 4222 C CA . GLU E 3 95 ? 20.067 46.899 49.155 1.00 80.45 94 GLU C CA 1
ATOM 4223 C C . GLU E 3 95 ? 19.845 47.627 47.834 1.00 80.60 94 GLU C C 1
ATOM 4224 O O . GLU E 3 95 ? 20.429 47.263 46.808 1.00 80.65 94 GLU C O 1
ATOM 4230 N N . GLU E 3 96 ? 19.008 48.661 47.881 1.00 80.75 95 GLU C N 1
ATOM 4231 C CA . GLU E 3 96 ? 18.532 49.355 46.687 1.00 81.00 95 GLU C CA 1
ATOM 4232 C C . GLU E 3 96 ? 19.632 50.139 45.980 1.00 80.91 95 GLU C C 1
ATOM 4233 O O . GLU E 3 96 ? 19.712 50.129 44.750 1.00 80.96 95 GLU C O 1
ATOM 4239 N N . LEU E 3 97 ? 20.476 50.809 46.758 1.00 80.81 96 LEU C N 1
ATOM 4240 C CA . LEU E 3 97 ? 21.562 51.608 46.199 1.00 80.77 96 LEU C CA 1
ATOM 4241 C C . LEU E 3 97 ? 22.913 50.906 46.287 1.00 80.65 96 LEU C C 1
ATOM 4242 O O . LEU E 3 97 ? 23.947 51.508 45.994 1.00 80.70 96 LEU C O 1
ATOM 4247 N N . GLU E 3 98 ? 22.901 49.639 46.695 1.00 80.48 97 GLU C N 1
ATOM 4248 C CA . GLU E 3 98 ? 24.125 48.843 46.825 1.00 80.49 97 GLU C CA 1
ATOM 4249 C C . GLU E 3 98 ? 25.262 49.589 47.545 1.00 80.34 97 GLU C C 1
ATOM 4250 O O . GLU E 3 98 ? 26.434 49.467 47.167 1.00 80.39 97 GLU C O 1
ATOM 4256 N N . LEU E 3 99 ? 24.913 50.353 48.582 1.00 80.06 98 LEU C N 1
ATOM 4257 C CA . LEU E 3 99 ? 25.911 51.126 49.323 1.00 79.76 98 LEU C CA 1
ATOM 4258 C C . LEU E 3 99 ? 25.964 50.824 50.825 1.00 79.58 98 LEU C C 1
ATOM 4259 O O . LEU E 3 99 ? 25.003 50.315 51.410 1.00 79.40 98 LEU C O 1
ATOM 4264 N N . PHE E 3 100 ? 27.108 51.151 51.424 1.00 79.41 99 PHE C N 1
ATOM 4265 C CA . PHE E 3 100 ? 27.385 50.888 52.830 1.00 79.13 99 PHE C CA 1
ATOM 4266 C C . PHE E 3 100 ? 27.666 52.162 53.607 1.00 79.08 99 PHE C C 1
ATOM 4267 O O . PHE E 3 100 ? 28.342 53.061 53.111 1.00 79.12 99 PHE C O 1
ATOM 4275 N N . TYR E 3 101 ? 27.135 52.226 54.825 1.00 79.03 100 TYR C N 1
ATOM 4276 C CA . TYR E 3 101 ? 27.548 53.208 55.821 1.00 79.04 100 TYR C CA 1
ATOM 4277 C C . TYR E 3 101 ? 28.414 52.471 56.827 1.00 79.08 100 TYR C C 1
ATOM 4278 O O . TYR E 3 101 ? 28.018 51.424 57.339 1.00 79.22 100 TYR C O 1
ATOM 4287 N N . VAL E 3 102 ? 29.595 53.006 57.108 1.00 79.08 101 VAL C N 1
ATOM 4288 C CA . VAL E 3 102 ? 30.496 52.374 58.069 1.00 79.15 101 VAL C CA 1
ATOM 4289 C C . VAL E 3 102 ? 30.702 53.249 59.302 1.00 79.28 101 VAL C C 1
ATOM 4290 O O . VAL E 3 102 ? 31.250 54.349 59.209 1.00 79.35 101 VAL C O 1
ATOM 4294 N N . PHE E 3 103 ? 30.222 52.755 60.443 1.00 79.45 102 PHE C N 1
ATOM 4295 C CA . PHE E 3 103 ? 30.236 53.495 61.707 1.00 79.56 102 PHE C CA 1
ATOM 4296 C C . PHE E 3 103 ? 31.227 52.888 62.688 1.00 79.85 102 PHE C C 1
ATOM 4297 O O . PHE E 3 103 ? 31.255 51.670 62.858 1.00 79.87 102 PHE C O 1
ATOM 4305 N N . PRO E 3 104 ? 32.037 53.736 63.347 1.00 80.15 103 PRO C N 1
ATOM 4306 C CA . PRO E 3 104 ? 32.852 53.287 64.479 1.00 80.41 103 PRO C CA 1
ATOM 4307 C C . PRO E 3 104 ? 31.983 52.985 65.702 1.00 80.74 103 PRO C C 1
ATOM 4308 O O . PRO E 3 104 ? 30.896 53.552 65.837 1.00 80.75 103 PRO C O 1
ATOM 4312 N N . VAL E 3 105 ? 32.469 52.104 66.577 1.00 81.11 104 VAL C N 1
ATOM 4313 C CA . VAL E 3 105 ? 31.751 51.703 67.796 1.00 81.42 104 VAL C CA 1
ATOM 4314 C C . VAL E 3 105 ? 31.055 52.851 68.515 1.00 81.88 104 VAL C C 1
ATOM 4315 O O . VAL E 3 105 ? 29.828 52.868 68.621 1.00 81.99 104 VAL C O 1
ATOM 4319 N N . ASP E 3 106 ? 31.848 53.806 68.996 1.00 82.40 105 ASP C N 1
ATOM 4320 C CA . ASP E 3 106 ? 31.343 54.901 69.822 1.00 82.98 105 ASP C CA 1
ATOM 4321 C C . ASP E 3 106 ? 30.266 55.727 69.120 1.00 83.29 105 ASP C C 1
ATOM 4322 O O . ASP E 3 106 ? 29.245 56.051 69.726 1.00 83.38 105 ASP C O 1
ATOM 4327 N N . VAL E 3 107 ? 30.493 56.043 67.846 1.00 83.63 106 VAL C N 1
ATOM 4328 C CA . VAL E 3 107 ? 29.529 56.786 67.030 1.00 83.90 106 VAL C CA 1
ATOM 4329 C C . VAL E 3 107 ? 28.229 55.998 66.860 1.00 84.21 106 VAL C C 1
ATOM 4330 O O . VAL E 3 107 ? 27.139 56.571 66.871 1.00 84.22 106 VAL C O 1
ATOM 4334 N N . PHE E 3 108 ? 28.358 54.683 66.714 1.00 84.66 107 PHE C N 1
ATOM 4335 C CA . PHE E 3 108 ? 27.215 53.797 66.522 1.00 85.10 107 PHE C CA 1
ATOM 4336 C C . PHE E 3 108 ? 26.359 53.680 67.781 1.00 85.57 107 PHE C C 1
ATOM 4337 O O . PHE E 3 108 ? 25.128 53.747 67.704 1.00 85.65 107 PHE C O 1
ATOM 4345 N N . ILE E 3 109 ? 27.011 53.509 68.932 1.00 86.07 108 ILE C N 1
ATOM 4346 C CA . ILE E 3 109 ? 26.302 53.395 70.213 1.00 86.54 108 ILE C CA 1
ATOM 4347 C C . ILE E 3 109 ? 25.745 54.735 70.700 1.00 86.88 108 ILE C C 1
ATOM 4348 O O . ILE E 3 109 ? 24.777 54.765 71.455 1.00 86.89 108 ILE C O 1
ATOM 4353 N N . SER E 3 110 ? 26.355 55.832 70.249 1.00 87.37 109 SER C N 1
ATOM 4354 C CA . SER E 3 110 ? 25.971 57.183 70.664 1.00 87.90 109 SER C CA 1
ATOM 4355 C C . SER E 3 110 ? 24.609 57.609 70.122 1.00 88.27 109 SER C C 1
ATOM 4356 O O . SER E 3 110 ? 24.057 58.628 70.542 1.00 88.42 109 SER C O 1
ATOM 4359 N N . TYR E 3 111 ? 24.080 56.839 69.177 1.00 88.72 110 TYR C N 1
ATOM 4360 C CA . TYR E 3 111 ? 22.711 57.029 68.723 1.00 89.20 110 TYR C CA 1
ATOM 4361 C C . TYR E 3 111 ? 21.745 56.396 69.719 1.00 89.56 110 TYR C C 1
ATOM 4362 O O . TYR E 3 111 ? 22.022 55.325 70.267 1.00 89.46 110 TYR C O 1
ATOM 4371 N N . GLY E 3 112 ? 20.622 57.071 69.956 1.00 90.05 111 GLY C N 1
ATOM 4372 C CA . GLY E 3 112 ? 19.569 56.553 70.826 1.00 90.68 111 GLY C CA 1
ATOM 4373 C C . GLY E 3 112 ? 18.895 55.347 70.198 1.00 91.18 111 GLY C C 1
ATOM 4374 O O . GLY E 3 112 ? 19.412 54.228 70.272 1.00 91.17 111 GLY C O 1
ATOM 4375 N N . SER E 3 113 ? 17.745 55.576 69.569 1.00 91.66 112 SER C N 1
ATOM 4376 C CA . SER E 3 113 ? 17.027 54.511 68.877 1.00 92.13 112 SER C CA 1
ATOM 4377 C C . SER E 3 113 ? 17.531 54.350 67.437 1.00 92.40 112 SER C C 1
ATOM 4378 O O . SER E 3 113 ? 18.633 53.840 67.211 1.00 92.52 112 SER C O 1
ATOM 4381 N N . GLU E 3 114 ? 16.731 54.804 66.476 1.00 92.65 113 GLU C N 1
ATOM 4382 C CA . GLU E 3 114 ? 17.010 54.606 65.060 1.00 93.03 113 GLU C CA 1
ATOM 4383 C C . GLU E 3 114 ? 18.133 55.504 64.549 1.00 93.13 113 GLU C C 1
ATOM 4384 O O . GLU E 3 114 ? 18.412 56.556 65.126 1.00 93.20 113 GLU C O 1
ATOM 4390 N N . ILE E 3 115 ? 18.779 55.067 63.471 1.00 93.38 114 ILE C N 1
ATOM 4391 C CA . ILE E 3 115 ? 19.755 55.881 62.753 1.00 93.58 114 ILE C CA 1
ATOM 4392 C C . ILE E 3 115 ? 19.203 56.167 61.363 1.00 93.91 114 ILE C C 1
ATOM 4393 O O . ILE E 3 115 ? 18.979 55.248 60.575 1.00 93.98 114 ILE C O 1
ATOM 4398 N N . HIS E 3 116 ? 18.979 57.443 61.072 1.00 94.35 115 HIS C N 1
ATOM 4399 C CA . HIS E 3 116 ? 18.451 57.849 59.776 1.00 94.85 115 HIS C CA 1
ATOM 4400 C C . HIS E 3 116 ? 19.553 57.968 58.732 1.00 95.08 115 HIS C C 1
ATOM 4401 O O . HIS E 3 116 ? 20.570 58.628 58.958 1.00 95.10 115 HIS C O 1
ATOM 4408 N N . LEU E 3 117 ? 19.343 57.312 57.597 1.00 95.43 116 LEU C N 1
ATOM 4409 C CA . LEU E 3 117 ? 20.204 57.473 56.437 1.00 95.84 116 LEU C CA 1
ATOM 4410 C C . LEU E 3 117 ? 19.388 58.170 55.365 1.00 96.23 116 LEU C C 1
ATOM 4411 O O . LEU E 3 117 ? 18.262 57.767 55.083 1.00 96.32 116 LEU C O 1
ATOM 4416 N N . VAL E 3 118 ? 19.943 59.229 54.786 1.00 96.73 117 VAL C N 1
ATOM 4417 C CA . VAL E 3 118 ? 19.239 59.993 53.761 1.00 97.28 117 VAL C CA 1
ATOM 4418 C C . VAL E 3 118 ? 20.078 60.050 52.492 1.00 97.67 117 VAL C C 1
ATOM 4419 O O . VAL E 3 118 ? 21.153 60.657 52.476 1.00 97.81 117 VAL C O 1
ATOM 4423 N N . GLU E 3 119 ? 19.594 59.411 51.431 1.00 98.08 118 GLU C N 1
ATOM 4424 C CA . GLU E 3 119 ? 20.305 59.449 50.160 1.00 98.47 118 GLU C CA 1
ATOM 4425 C C . GLU E 3 119 ? 19.963 60.696 49.350 1.00 98.85 118 GLU C C 1
ATOM 4426 O O . GLU E 3 119 ? 20.702 61.676 49.415 1.00 98.99 118 GLU C O 1
ATOM 4432 N N . THR E 3 120 ? 18.854 60.653 48.609 1.00 99.26 119 THR C N 1
ATOM 4433 C CA . THR E 3 120 ? 18.328 61.786 47.816 1.00 99.68 119 THR C CA 1
ATOM 4434 C C . THR E 3 120 ? 19.355 62.664 47.085 1.00 99.97 119 THR C C 1
ATOM 4435 O O . THR E 3 120 ? 20.555 62.587 47.337 1.00 100.02 119 THR C O 1
ATOM 4439 N N . ASP E 3 121 ? 18.873 63.509 46.178 1.00 100.41 120 ASP C N 1
ATOM 4440 C CA . ASP E 3 121 ? 19.762 64.419 45.459 1.00 100.79 120 ASP C CA 1
ATOM 4441 C C . ASP E 3 121 ? 19.896 65.785 46.132 1.00 101.04 120 ASP C C 1
ATOM 4442 O O . ASP E 3 121 ? 19.598 66.828 45.544 1.00 101.06 120 ASP C O 1
ATOM 4447 N N . LYS E 3 122 ? 20.327 65.736 47.393 1.00 101.34 121 LYS C N 1
ATOM 4448 C CA . LYS E 3 122 ? 20.906 66.873 48.118 1.00 101.51 121 LYS C CA 1
ATOM 4449 C C . LYS E 3 122 ? 20.042 68.127 48.256 1.00 101.52 121 LYS C C 1
ATOM 4450 O O . LYS E 3 122 ? 18.807 68.070 48.215 1.00 101.52 121 LYS C O 1
ATOM 4456 N N . ARG E 3 123 ? 20.739 69.250 48.433 1.00 101.52 122 ARG C N 1
ATOM 4457 C CA . ARG E 3 123 ? 20.174 70.596 48.573 1.00 101.59 122 ARG C CA 1
ATOM 4458 C C . ARG E 3 123 ? 19.516 70.848 49.935 1.00 101.36 122 ARG C C 1
ATOM 4459 O O . ARG E 3 123 ? 18.704 71.764 50.078 1.00 101.45 122 ARG C O 1
ATOM 4467 N N . GLN E 3 124 ? 19.881 70.035 50.928 1.00 101.01 123 GLN C N 1
ATOM 4468 C CA . GLN E 3 124 ? 19.505 70.288 52.323 1.00 100.61 123 GLN C CA 1
ATOM 4469 C C . GLN E 3 124 ? 20.601 69.848 53.294 1.00 100.19 123 GLN C C 1
ATOM 4470 O O . GLN E 3 124 ? 21.585 69.226 52.892 1.00 100.09 123 GLN C O 1
ATOM 4476 N N . ARG E 3 125 ? 20.421 70.191 54.567 1.00 99.74 124 ARG C N 1
ATOM 4477 C CA . ARG E 3 125 ? 21.306 69.743 55.637 1.00 99.22 124 ARG C CA 1
ATOM 4478 C C . ARG E 3 125 ? 21.145 68.240 55.844 1.00 98.75 124 ARG C C 1
ATOM 4479 O O . ARG E 3 125 ? 20.036 67.746 56.046 1.00 98.81 124 ARG C O 1
ATOM 4487 N N . LYS E 3 126 ? 22.257 67.519 55.780 1.00 98.06 125 LYS C N 1
ATOM 4488 C CA . LYS E 3 126 ? 22.243 66.073 55.959 1.00 97.37 125 LYS C CA 1
ATOM 4489 C C . LYS E 3 126 ? 22.445 65.678 57.425 1.00 96.86 125 LYS C C 1
ATOM 4490 O O . LYS E 3 126 ? 23.040 66.439 58.189 1.00 96.92 125 LYS C O 1
ATOM 4496 N N . PRO E 3 127 ? 21.934 64.494 57.826 1.00 96.26 126 PRO C N 1
ATOM 4497 C CA . PRO E 3 127 ? 22.132 63.964 59.180 1.00 95.77 126 PRO C CA 1
ATOM 4498 C C . PRO E 3 127 ? 23.598 63.754 59.552 1.00 95.28 126 PRO C C 1
ATOM 4499 O O . PRO E 3 127 ? 24.475 63.827 58.688 1.00 95.27 126 PRO C O 1
ATOM 4503 N N . ARG E 3 128 ? 23.843 63.488 60.836 1.00 94.68 127 ARG C N 1
ATOM 4504 C CA . ARG E 3 128 ? 25.179 63.175 61.356 1.00 94.01 127 ARG C CA 1
ATOM 4505 C C . ARG E 3 128 ? 25.790 61.966 60.649 1.00 93.43 127 ARG C C 1
ATOM 4506 O O . ARG E 3 128 ? 26.999 61.915 60.415 1.00 93.39 127 ARG C O 1
ATOM 4514 N N . SER E 3 129 ? 24.933 61.007 60.308 1.00 92.69 128 SER C N 1
ATOM 4515 C CA . SER E 3 129 ? 25.334 59.747 59.693 1.00 91.95 128 SER C CA 1
ATOM 4516 C C . SER E 3 129 ? 25.968 59.909 58.315 1.00 91.48 128 SER C C 1
ATOM 4517 O O . SER E 3 129 ? 26.825 59.112 57.931 1.00 91.46 128 SER C O 1
ATOM 4520 N N . PHE E 3 130 ? 25.549 60.940 57.584 1.00 90.83 129 PHE C N 1
ATOM 4521 C CA . PHE E 3 130 ? 25.983 61.160 56.199 1.00 90.14 129 PHE C CA 1
ATOM 4522 C C . PHE E 3 130 ? 27.500 61.163 56.012 1.00 89.70 129 PHE C C 1
ATOM 4523 O O . PHE E 3 130 ? 27.995 60.738 54.972 1.00 89.67 129 PHE C O 1
ATOM 4531 N N . GLY E 3 131 ? 28.227 61.641 57.018 1.00 89.21 130 GLY C N 1
ATOM 4532 C CA . GLY E 3 131 ? 29.689 61.673 56.973 1.00 88.53 130 GLY C CA 1
ATOM 4533 C C . GLY E 3 131 ? 30.340 60.307 57.102 1.00 88.03 130 GLY C C 1
ATOM 4534 O O . GLY E 3 131 ? 31.562 60.184 57.021 1.00 87.93 130 GLY C O 1
ATOM 4535 N N . TYR E 3 132 ? 29.520 59.279 57.304 1.00 87.58 131 TYR C N 1
ATOM 4536 C CA . TYR E 3 132 ? 30.009 57.912 57.448 1.00 87.16 131 TYR C CA 1
ATOM 4537 C C . TYR E 3 132 ? 29.598 57.041 56.260 1.00 86.84 131 TYR C C 1
ATOM 4538 O O . TYR E 3 132 ? 29.736 55.816 56.298 1.00 86.93 131 TYR C O 1
ATOM 4547 N N . ARG E 3 133 ? 29.100 57.686 55.208 1.00 86.34 132 ARG C N 1
ATOM 4548 C CA . ARG E 3 133 ? 28.703 57.007 53.978 1.00 85.91 132 ARG C CA 1
ATOM 4549 C C . ARG E 3 133 ? 29.926 56.524 53.196 1.00 85.57 132 ARG C C 1
ATOM 4550 O O . ARG E 3 133 ? 30.753 57.330 52.759 1.00 85.60 132 ARG C O 1
ATOM 4558 N N . GLU E 3 134 ? 30.028 55.203 53.042 1.00 85.10 133 GLU C N 1
ATOM 4559 C CA . GLU E 3 134 ? 31.133 54.545 52.333 1.00 84.67 133 GLU C CA 1
ATOM 4560 C C . GLU E 3 134 ? 32.495 54.881 52.957 1.00 84.30 133 GLU C C 1
ATOM 4561 O O . GLU E 3 134 ? 33.531 54.845 52.286 1.00 84.29 133 GLU C O 1
ATOM 4567 N N . ALA E 3 135 ? 32.474 55.185 54.254 1.00 83.82 134 ALA C N 1
ATOM 4568 C CA . ALA E 3 135 ? 33.648 55.656 54.988 1.00 83.46 134 ALA C CA 1
ATOM 4569 C C . ALA E 3 135 ? 34.584 54.525 55.404 1.00 83.19 134 ALA C C 1
ATOM 4570 O O . ALA E 3 135 ? 34.947 54.401 56.576 1.00 83.16 134 ALA C O 1
ATOM 4572 N N . TRP E 3 136 ? 34.980 53.711 54.431 1.00 82.86 135 TRP C N 1
ATOM 4573 C CA . TRP E 3 136 ? 35.821 52.544 54.678 1.00 82.52 135 TRP C CA 1
ATOM 4574 C C . TRP E 3 136 ? 37.248 52.920 55.065 1.00 82.59 135 TRP C C 1
ATOM 4575 O O . TRP E 3 136 ? 38.006 52.081 55.554 1.00 82.59 135 TRP C O 1
ATOM 4586 N N . HIS E 3 137 ? 37.601 54.184 54.847 1.00 82.71 136 HIS C N 1
ATOM 4587 C CA . HIS E 3 137 ? 38.904 54.715 55.237 1.00 82.73 136 HIS C CA 1
ATOM 4588 C C . HIS E 3 137 ? 39.067 54.735 56.752 1.00 82.84 136 HIS C C 1
ATOM 4589 O O . HIS E 3 137 ? 40.176 54.591 57.257 1.00 82.92 136 HIS C O 1
ATOM 4596 N N . LEU E 3 138 ? 37.956 54.905 57.466 1.00 82.94 137 LEU C N 1
ATOM 4597 C CA . LEU E 3 138 ? 37.965 54.933 58.925 1.00 83.07 137 LEU C CA 1
ATOM 4598 C C . LEU E 3 138 ? 38.496 53.634 59.509 1.00 83.39 137 LEU C C 1
ATOM 4599 O O . LEU E 3 138 ? 39.282 53.647 60.455 1.00 83.59 137 LEU C O 1
ATOM 4604 N N . ILE E 3 139 ? 38.064 52.515 58.941 1.00 83.72 138 ILE C N 1
ATOM 4605 C CA . ILE E 3 139 ? 38.561 51.209 59.358 1.00 84.10 138 ILE C CA 1
ATOM 4606 C C . ILE E 3 139 ? 39.993 50.970 58.863 1.00 84.40 138 ILE C C 1
ATOM 4607 O O . ILE E 3 139 ? 40.799 50.345 59.552 1.00 84.39 138 ILE C O 1
ATOM 4612 N N . LEU E 3 140 ? 40.301 51.509 57.687 1.00 84.91 139 LEU C N 1
ATOM 4613 C CA . LEU E 3 140 ? 41.648 51.475 57.119 1.00 85.34 139 LEU C CA 1
ATOM 4614 C C . LEU E 3 140 ? 42.628 52.259 57.996 1.00 85.77 139 LEU C C 1
ATOM 4615 O O . LEU E 3 140 ? 43.812 51.926 58.071 1.00 85.75 139 LEU C O 1
ATOM 4620 N N . GLN E 3 141 ? 42.117 53.290 58.665 1.00 86.38 140 GLN C N 1
ATOM 4621 C CA . GLN E 3 141 ? 42.919 54.145 59.542 1.00 86.97 140 GLN C CA 1
ATOM 4622 C C . GLN E 3 141 ? 43.119 53.552 60.933 1.00 87.40 140 GLN C C 1
ATOM 4623 O O . GLN E 3 141 ? 44.205 53.663 61.503 1.00 87.51 140 GLN C O 1
ATOM 4629 N N . LYS E 3 142 ? 42.071 52.930 61.472 1.00 87.98 141 LYS C N 1
ATOM 4630 C CA . LYS E 3 142 ? 42.130 52.281 62.782 1.00 88.54 141 LYS C CA 1
ATOM 4631 C C . LYS E 3 142 ? 43.190 51.183 62.801 1.00 89.01 141 LYS C C 1
ATOM 4632 O O . LYS E 3 142 ? 43.869 50.991 63.806 1.00 89.02 141 LYS C O 1
ATOM 4638 N N . GLY E 3 143 ? 43.325 50.476 61.682 1.00 89.63 142 GLY C N 1
ATOM 4639 C CA . GLY E 3 143 ? 44.336 49.434 61.529 1.00 90.47 142 GLY C CA 1
ATOM 4640 C C . GLY E 3 143 ? 45.748 49.980 61.581 1.00 91.11 142 GLY C C 1
ATOM 4641 O O . GLY E 3 143 ? 46.608 49.415 62.255 1.00 91.18 142 GLY C O 1
ATOM 4642 N N . ALA E 3 144 ? 45.982 51.085 60.875 1.00 91.81 143 ALA C N 1
ATOM 4643 C CA . ALA E 3 144 ? 47.294 51.733 60.841 1.00 92.55 143 ALA C CA 1
ATOM 4644 C C . ALA E 3 144 ? 47.664 52.355 62.187 1.00 93.18 143 ALA C C 1
ATOM 4645 O O . ALA E 3 144 ? 48.826 52.310 62.601 1.00 93.29 143 ALA C O 1
ATOM 4647 N N . ALA E 3 145 ? 46.667 52.928 62.860 1.00 93.93 144 ALA C N 1
ATOM 4648 C CA . ALA E 3 145 ? 46.846 53.548 64.171 1.00 94.60 144 ALA C CA 1
ATOM 4649 C C . ALA E 3 145 ? 47.150 52.514 65.249 1.00 95.15 144 ALA C C 1
ATOM 4650 O O . ALA E 3 145 ? 47.995 52.743 66.113 1.00 95.24 144 ALA C O 1
ATOM 4652 N N . GLN E 3 146 ? 46.463 51.377 65.180 1.00 95.91 145 GLN C N 1
ATOM 4653 C CA . GLN E 3 146 ? 46.612 50.301 66.160 1.00 96.72 145 GLN C CA 1
ATOM 4654 C C . GLN E 3 146 ? 47.920 49.527 65.977 1.00 97.24 145 GLN C C 1
ATOM 4655 O O . GLN E 3 146 ? 48.391 48.870 66.911 1.00 97.32 145 GLN C O 1
ATOM 4661 N N . LYS E 3 147 ? 48.498 49.606 64.776 1.00 97.89 146 LYS C N 1
ATOM 4662 C CA . LYS E 3 147 ? 49.795 48.988 64.496 1.00 98.57 146 LYS C CA 1
ATOM 4663 C C . LYS E 3 147 ? 50.907 49.723 65.244 1.00 99.01 146 LYS C C 1
ATOM 4664 O O . LYS E 3 147 ? 51.861 49.102 65.724 1.00 99.10 146 LYS C O 1
ATOM 4670 N N . GLU E 3 148 ? 50.764 51.044 65.346 1.00 99.54 147 GLU C N 1
ATOM 4671 C CA . GLU E 3 148 ? 51.757 51.900 66.000 1.00 100.02 147 GLU C CA 1
ATOM 4672 C C . GLU E 3 148 ? 51.648 51.931 67.527 1.00 100.14 147 GLU C C 1
ATOM 4673 O O . GLU E 3 148 ? 52.621 52.263 68.210 1.00 100.19 147 GLU C O 1
ATOM 4679 N N . THR E 3 149 ? 50.471 51.595 68.056 1.00 100.35 148 THR C N 1
ATOM 4680 C CA . THR E 3 149 ? 50.299 51.409 69.498 1.00 100.59 148 THR C CA 1
ATOM 4681 C C . THR E 3 149 ? 50.526 49.929 69.826 1.00 100.71 148 THR C C 1
ATOM 4682 O O . THR E 3 149 ? 49.627 49.241 70.322 1.00 100.78 148 THR C O 1
ATOM 4686 N N . SER E 3 150 ? 51.735 49.453 69.524 1.00 100.87 149 SER C N 1
ATOM 4687 C CA . SER E 3 150 ? 52.135 48.059 69.738 1.00 100.97 149 SER C CA 1
ATOM 4688 C C . SER E 3 150 ? 53.642 47.905 69.567 1.00 101.01 149 SER C C 1
ATOM 4689 O O . SER E 3 150 ? 54.402 48.025 70.529 1.00 101.17 149 SER C O 1
ATOM 4692 N N . SER F 3 3 ? 22.961 30.771 76.717 1.00 88.56 2 SER D N 1
ATOM 4693 C CA . SER F 3 3 ? 22.388 30.196 75.464 1.00 88.49 2 SER D CA 1
ATOM 4694 C C . SER F 3 3 ? 23.053 28.860 75.109 1.00 88.30 2 SER D C 1
ATOM 4695 O O . SER F 3 3 ? 24.282 28.775 74.989 1.00 88.28 2 SER D O 1
ATOM 4698 N N . THR F 3 4 ? 22.227 27.826 74.943 1.00 87.97 3 THR D N 1
ATOM 4699 C CA . THR F 3 4 ? 22.701 26.473 74.618 1.00 87.50 3 THR D CA 1
ATOM 4700 C C . THR F 3 4 ? 23.160 26.330 73.162 1.00 87.02 3 THR D C 1
ATOM 4701 O O . THR F 3 4 ? 23.497 25.228 72.718 1.00 86.99 3 THR D O 1
ATOM 4705 N N . LYS F 3 5 ? 23.178 27.443 72.427 1.00 86.38 4 LYS D N 1
ATOM 4706 C CA . LYS F 3 5 ? 23.694 27.468 71.057 1.00 85.76 4 LYS D CA 1
ATOM 4707 C C . LYS F 3 5 ? 25.078 26.817 70.972 1.00 85.28 4 LYS D C 1
ATOM 4708 O O . LYS F 3 5 ? 25.415 26.212 69.950 1.00 85.24 4 LYS D O 1
ATOM 4710 N N . LEU F 3 6 ? 25.861 26.935 72.049 1.00 84.59 5 LEU D N 1
ATOM 4711 C CA . LEU F 3 6 ? 27.171 26.282 72.141 1.00 84.00 5 LEU D CA 1
ATOM 4712 C C . LEU F 3 6 ? 27.056 24.760 72.027 1.00 83.48 5 LEU D C 1
ATOM 4713 O O . LEU F 3 6 ? 27.820 24.133 71.287 1.00 83.36 5 LEU D O 1
ATOM 4718 N N . LYS F 3 7 ? 26.104 24.175 72.756 1.00 82.84 6 LYS D N 1
ATOM 4719 C CA . LYS F 3 7 ? 25.876 22.727 72.714 1.00 82.17 6 LYS D CA 1
ATOM 4720 C C . LYS F 3 7 ? 25.694 22.263 71.274 1.00 81.62 6 LYS D C 1
ATOM 4721 O O . LYS F 3 7 ? 26.353 21.318 70.838 1.00 81.65 6 LYS D O 1
ATOM 4723 N N . GLY F 3 8 ? 24.817 22.952 70.542 1.00 80.96 7 GLY D N 1
ATOM 4724 C CA . GLY F 3 8 ? 24.617 22.711 69.113 1.00 80.21 7 GLY D CA 1
ATOM 4725 C C . GLY F 3 8 ? 25.901 22.857 68.311 1.00 79.67 7 GLY D C 1
ATOM 4726 O O . GLY F 3 8 ? 26.221 21.997 67.485 1.00 79.74 7 GLY D O 1
ATOM 4727 N N . ASP F 3 9 ? 26.638 23.941 68.566 1.00 78.93 8 ASP D N 1
ATOM 4728 C CA . ASP F 3 9 ? 27.921 24.188 67.910 1.00 78.21 8 ASP D CA 1
ATOM 4729 C C . ASP F 3 9 ? 28.874 23.011 68.072 1.00 77.68 8 ASP D C 1
ATOM 4730 O O . ASP F 3 9 ? 29.527 22.603 67.114 1.00 77.69 8 ASP D O 1
ATOM 4735 N N . ILE F 3 10 ? 28.943 22.462 69.282 1.00 76.94 9 ILE D N 1
ATOM 4736 C CA . ILE F 3 10 ? 29.834 21.338 69.557 1.00 76.31 9 ILE D CA 1
ATOM 4737 C C . ILE F 3 10 ? 29.379 20.089 68.804 1.00 75.80 9 ILE D C 1
ATOM 4738 O O . ILE F 3 10 ? 30.208 19.345 68.276 1.00 75.89 9 ILE D O 1
ATOM 4743 N N . ALA F 3 11 ? 28.065 19.873 68.746 1.00 75.05 10 ALA D N 1
ATOM 4744 C CA . ALA F 3 11 ? 27.494 18.733 68.024 1.00 74.26 10 ALA D CA 1
ATOM 4745 C C . ALA F 3 11 ? 27.859 18.786 66.545 1.00 73.71 10 ALA D C 1
ATOM 4746 O O . ALA F 3 11 ? 28.252 17.776 65.954 1.00 73.60 10 ALA D O 1
ATOM 4748 N N . GLN F 3 12 ? 27.741 19.977 65.964 1.00 72.99 11 GLN D N 1
ATOM 4749 C CA . GLN F 3 12 ? 28.036 20.180 64.556 1.00 72.36 11 GLN D CA 1
ATOM 4750 C C . GLN F 3 12 ? 29.507 19.920 64.245 1.00 71.72 11 GLN D C 1
ATOM 4751 O O . GLN F 3 12 ? 29.818 19.184 63.309 1.00 71.67 11 GLN D O 1
ATOM 4757 N N . GLN F 3 13 ? 30.403 20.509 65.037 1.00 70.93 12 GLN D N 1
ATOM 4758 C CA . GLN F 3 13 ? 31.846 20.365 64.809 1.00 70.22 12 GLN D CA 1
ATOM 4759 C C . GLN F 3 13 ? 32.324 18.929 64.999 1.00 69.86 12 GLN D C 1
ATOM 4760 O O . GLN F 3 13 ? 33.299 18.501 64.370 1.00 69.76 12 GLN D O 1
ATOM 4766 N N . ALA F 3 14 ? 31.634 18.195 65.869 1.00 69.32 13 ALA D N 1
ATOM 4767 C CA . ALA F 3 14 ? 31.892 16.775 66.046 1.00 68.85 13 ALA D CA 1
ATOM 4768 C C . ALA F 3 14 ? 31.498 16.038 64.770 1.00 68.52 13 ALA D C 1
ATOM 4769 O O . ALA F 3 14 ? 32.256 15.207 64.266 1.00 68.47 13 ALA D O 1
ATOM 4771 N N . ALA F 3 15 ? 30.321 16.373 64.242 1.00 68.04 14 ALA D N 1
ATOM 4772 C CA . ALA F 3 15 ? 29.829 15.774 63.009 1.00 67.65 14 ALA D CA 1
ATOM 4773 C C . ALA F 3 15 ? 30.805 16.032 61.870 1.00 67.32 14 ALA D C 1
ATOM 4774 O O . ALA F 3 15 ? 31.258 15.090 61.217 1.00 67.44 14 ALA D O 1
ATOM 4776 N N . ILE F 3 16 ? 31.143 17.305 61.661 1.00 66.80 15 ILE D N 1
ATOM 4777 C CA . ILE F 3 16 ? 32.111 17.707 60.641 1.00 66.33 15 ILE D CA 1
ATOM 4778 C C . ILE F 3 16 ? 33.378 16.855 60.723 1.00 66.29 15 ILE D C 1
ATOM 4779 O O . ILE F 3 16 ? 33.843 16.333 59.712 1.00 66.16 15 ILE D O 1
ATOM 4784 N N . MET F 3 17 ? 33.905 16.695 61.935 1.00 66.21 16 MET D N 1
ATOM 4785 C CA . MET F 3 17 ? 35.084 15.864 62.170 1.00 66.11 16 MET D CA 1
ATOM 4786 C C . MET F 3 17 ? 34.877 14.406 61.757 1.00 66.22 16 MET D C 1
ATOM 4787 O O . MET F 3 17 ? 35.778 13.796 61.181 1.00 66.30 16 MET D O 1
ATOM 4792 N N . ARG F 3 18 ? 33.700 13.853 62.043 1.00 66.28 17 ARG D N 1
ATOM 4793 C CA . ARG F 3 18 ? 33.422 12.452 61.711 1.00 66.47 17 ARG D CA 1
ATOM 4794 C C . ARG F 3 18 ? 33.446 12.224 60.205 1.00 66.37 17 ARG D C 1
ATOM 4795 O O . ARG F 3 18 ? 33.988 11.223 59.729 1.00 66.35 17 ARG D O 1
ATOM 4803 N N . ALA F 3 19 ? 32.868 13.170 59.468 1.00 66.27 18 ALA D N 1
ATOM 4804 C CA . ALA F 3 19 ? 32.848 13.129 58.011 1.00 66.22 18 ALA D CA 1
ATOM 4805 C C . ALA F 3 19 ? 34.258 13.150 57.426 1.00 66.18 18 ALA D C 1
ATOM 4806 O O . ALA F 3 19 ? 34.574 12.378 56.522 1.00 66.21 18 ALA D O 1
ATOM 4808 N N . LEU F 3 20 ? 35.101 14.026 57.957 1.00 66.23 19 LEU D N 1
ATOM 4809 C CA . LEU F 3 20 ? 36.479 14.144 57.502 1.00 66.42 19 LEU D CA 1
ATOM 4810 C C . LEU F 3 20 ? 37.287 12.918 57.903 1.00 66.69 19 LEU D C 1
ATOM 4811 O O . LEU F 3 20 ? 38.204 12.507 57.186 1.00 66.79 19 LEU D O 1
ATOM 4816 N N . LYS F 3 21 ? 36.938 12.332 59.046 1.00 66.95 20 LYS D N 1
ATOM 4817 C CA . LYS F 3 21 ? 37.578 11.105 59.515 1.00 67.26 20 LYS D CA 1
ATOM 4818 C C . LYS F 3 21 ? 37.330 9.938 58.561 1.00 67.27 20 LYS D C 1
ATOM 4819 O O . LYS F 3 21 ? 38.081 8.963 58.557 1.00 67.28 20 LYS D O 1
ATOM 4825 N N . MET F 3 22 ? 36.273 10.047 57.759 1.00 67.35 21 MET D N 1
ATOM 4826 C CA . MET F 3 22 ? 35.955 9.044 56.744 1.00 67.49 21 MET D CA 1
ATOM 4827 C C . MET F 3 22 ? 36.167 9.568 55.322 1.00 67.30 21 MET D C 1
ATOM 4828 O O . MET F 3 22 ? 35.623 9.021 54.358 1.00 67.35 21 MET D O 1
ATOM 4833 N N . GLY F 3 23 ? 36.953 10.637 55.208 1.00 67.15 22 GLY D N 1
ATOM 4834 C CA . GLY F 3 23 ? 37.414 11.153 53.919 1.00 66.80 22 GLY D CA 1
ATOM 4835 C C . GLY F 3 23 ? 36.388 11.837 53.041 1.00 66.59 22 GLY D C 1
ATOM 4836 O O . GLY F 3 23 ? 36.650 12.079 51.867 1.00 66.57 22 GLY D O 1
ATOM 4837 N N . TRP F 3 24 ? 35.223 12.155 53.597 1.00 66.56 23 TRP D N 1
ATOM 4838 C CA . TRP F 3 24 ? 34.185 12.852 52.837 1.00 66.60 23 TRP D CA 1
ATOM 4839 C C . TRP F 3 24 ? 34.461 14.352 52.743 1.00 66.51 23 TRP D C 1
ATOM 4840 O O . TRP F 3 24 ? 35.330 14.883 53.436 1.00 66.49 23 TRP D O 1
ATOM 4851 N N . GLY F 3 25 ? 33.726 15.026 51.867 1.00 66.47 24 GLY D N 1
ATOM 4852 C CA . GLY F 3 25 ? 33.739 16.481 51.813 1.00 66.44 24 GLY D CA 1
ATOM 4853 C C . GLY F 3 25 ? 32.609 17.009 52.673 1.00 66.47 24 GLY D C 1
ATOM 4854 O O . GLY F 3 25 ? 31.596 16.333 52.856 1.00 66.48 24 GLY D O 1
ATOM 4855 N N . VAL F 3 26 ? 32.784 18.210 53.217 1.00 66.40 25 VAL D N 1
ATOM 4856 C CA . VAL F 3 26 ? 31.752 18.823 54.045 1.00 66.36 25 VAL D CA 1
ATOM 4857 C C . VAL F 3 26 ? 31.402 20.200 53.496 1.00 66.51 25 VAL D C 1
ATOM 4858 O O . VAL F 3 26 ? 32.285 20.989 53.164 1.00 66.57 25 VAL D O 1
ATOM 4862 N N . LEU F 3 27 ? 30.107 20.476 53.396 1.00 66.72 26 LEU D N 1
ATOM 4863 C CA . LEU F 3 27 ? 29.618 21.741 52.860 1.00 67.11 26 LEU D CA 1
ATOM 4864 C C . LEU F 3 27 ? 28.764 22.446 53.902 1.00 67.37 26 LEU D C 1
ATOM 4865 O O . LEU F 3 27 ? 28.019 21.794 54.634 1.00 67.57 26 LEU D O 1
ATOM 4870 N N . LYS F 3 28 ? 28.862 23.772 53.963 1.00 67.65 27 LYS D N 1
ATOM 4871 C CA . LYS F 3 28 ? 28.183 24.535 55.015 1.00 68.06 27 LYS D CA 1
ATOM 4872 C C . LYS F 3 28 ? 27.390 25.732 54.477 1.00 68.29 27 LYS D C 1
ATOM 4873 O O . LYS F 3 28 ? 27.977 26.671 53.936 1.00 68.35 27 LYS D O 1
ATOM 4875 N N . PRO F 3 29 ? 26.054 25.701 54.641 1.00 68.53 28 PRO D N 1
ATOM 4876 C CA . PRO F 3 29 ? 25.132 26.725 54.143 1.00 68.90 28 PRO D CA 1
ATOM 4877 C C . PRO F 3 29 ? 25.274 28.058 54.848 1.00 69.35 28 PRO D C 1
ATOM 4878 O O . PRO F 3 29 ? 25.409 28.094 56.070 1.00 69.61 28 PRO D O 1
ATOM 4882 N N . LEU F 3 30 ? 25.224 29.145 54.084 1.00 69.87 29 LEU D N 1
ATOM 4883 C CA . LEU F 3 30 ? 25.288 30.488 54.658 1.00 70.57 29 LEU D CA 1
ATOM 4884 C C . LEU F 3 30 ? 23.938 30.884 55.245 1.00 71.01 29 LEU D C 1
ATOM 4885 O O . LEU F 3 30 ? 22.915 30.819 54.558 1.00 71.06 29 LEU D O 1
ATOM 4890 N N . GLY F 3 31 ? 23.940 31.298 56.511 1.00 71.45 30 GLY D N 1
ATOM 4891 C CA . GLY F 3 31 ? 22.701 31.641 57.214 1.00 72.04 30 GLY D CA 1
ATOM 4892 C C . GLY F 3 31 ? 21.893 30.404 57.560 1.00 72.48 30 GLY D C 1
ATOM 4893 O O . GLY F 3 31 ? 22.265 29.286 57.191 1.00 72.55 30 GLY D O 1
ATOM 4894 N N . ASP F 3 32 ? 20.782 30.596 58.267 1.00 72.88 31 ASP D N 1
ATOM 4895 C CA . ASP F 3 32 ? 19.976 29.461 58.720 1.00 73.33 31 ASP D CA 1
ATOM 4896 C C . ASP F 3 32 ? 18.565 29.435 58.128 1.00 73.26 31 ASP D C 1
ATOM 4897 O O . ASP F 3 32 ? 17.571 29.251 58.842 1.00 73.34 31 ASP D O 1
ATOM 4902 N N . ARG F 3 33 ? 18.496 29.606 56.810 1.00 73.07 32 ARG D N 1
ATOM 4903 C CA . ARG F 3 33 ? 17.231 29.546 56.089 1.00 72.86 32 ARG D CA 1
ATOM 4904 C C . ARG F 3 33 ? 16.868 28.110 55.712 1.00 72.71 32 ARG D C 1
ATOM 4905 O O . ARG F 3 33 ? 15.689 27.775 55.595 1.00 72.79 32 ARG D O 1
ATOM 4907 N N . LEU F 3 34 ? 17.884 27.267 55.540 1.00 72.47 33 LEU D N 1
ATOM 4908 C CA . LEU F 3 34 ? 17.691 25.922 54.991 1.00 72.28 33 LEU D CA 1
ATOM 4909 C C . LEU F 3 34 ? 17.219 24.877 56.008 1.00 72.02 33 LEU D C 1
ATOM 4910 O O . LEU F 3 34 ? 17.326 25.075 57.218 1.00 72.08 33 LEU D O 1
ATOM 4915 N N . SER F 3 35 ? 16.704 23.763 55.491 1.00 71.72 34 SER D N 1
ATOM 4916 C CA . SER F 3 35 ? 16.154 22.679 56.310 1.00 71.29 34 SER D CA 1
ATOM 4917 C C . SER F 3 35 ? 17.201 21.652 56.754 1.00 70.95 34 SER D C 1
ATOM 4918 O O . SER F 3 35 ? 16.856 20.652 57.389 1.00 70.97 34 SER D O 1
ATOM 4921 N N . TYR F 3 36 ? 18.466 21.891 56.410 1.00 70.48 35 TYR D N 1
ATOM 4922 C CA . TYR F 3 36 ? 19.569 21.033 56.858 1.00 70.17 35 TYR D CA 1
ATOM 4923 C C . TYR F 3 36 ? 20.738 21.857 57.397 1.00 69.91 35 TYR D C 1
ATOM 4924 O O . TYR F 3 36 ? 20.880 23.046 57.078 1.00 69.84 35 TYR D O 1
ATOM 4933 N N . ASP F 3 37 ? 21.562 21.225 58.229 1.00 69.44 36 ASP D N 1
ATOM 4934 C CA . ASP F 3 37 ? 22.674 21.916 58.872 1.00 69.10 36 ASP D CA 1
ATOM 4935 C C . ASP F 3 37 ? 23.974 21.710 58.107 1.00 68.75 36 ASP D C 1
ATOM 4936 O O . ASP F 3 37 ? 24.812 22.607 58.041 1.00 68.83 36 ASP D O 1
ATOM 4941 N N . LEU F 3 38 ? 24.125 20.528 57.522 1.00 68.32 37 LEU D N 1
ATOM 4942 C CA . LEU F 3 38 ? 25.340 20.152 56.810 1.00 67.96 37 LEU D CA 1
ATOM 4943 C C . LEU F 3 38 ? 25.014 19.290 55.595 1.00 67.86 37 LEU D C 1
ATOM 4944 O O . LEU F 3 38 ? 23.912 18.749 55.486 1.00 67.84 37 LEU D O 1
ATOM 4949 N N . VAL F 3 39 ? 25.979 19.159 54.690 1.00 67.66 38 VAL D N 1
ATOM 4950 C CA . VAL F 3 39 ? 25.857 18.230 53.573 1.00 67.69 38 VAL D CA 1
ATOM 4951 C C . VAL F 3 39 ? 27.206 17.601 53.235 1.00 67.64 38 VAL D C 1
ATOM 4952 O O . VAL F 3 39 ? 28.184 18.309 53.011 1.00 67.72 38 VAL D O 1
ATOM 4956 N N . PHE F 3 40 ? 27.248 16.271 53.218 1.00 67.70 39 PHE D N 1
ATOM 4957 C CA . PHE F 3 40 ? 28.491 15.541 52.983 1.00 67.84 39 PHE D CA 1
ATOM 4958 C C . PHE F 3 40 ? 28.654 15.140 51.527 1.00 67.97 39 PHE D C 1
ATOM 4959 O O . PHE F 3 40 ? 27.702 14.703 50.884 1.00 67.97 39 PHE D O 1
ATOM 4967 N N . ASP F 3 41 ? 29.873 15.291 51.022 1.00 68.24 40 ASP D N 1
ATOM 4968 C CA . ASP F 3 41 ? 30.240 14.799 49.705 1.00 68.51 40 ASP D CA 1
ATOM 4969 C C . ASP F 3 41 ? 30.812 13.404 49.895 1.00 68.75 40 ASP D C 1
ATOM 4970 O O . ASP F 3 41 ? 31.992 13.243 50.221 1.00 68.78 40 ASP D O 1
ATOM 4975 N N . VAL F 3 42 ? 29.964 12.398 49.709 1.00 69.04 41 VAL D N 1
ATOM 4976 C CA . VAL F 3 42 ? 30.396 11.011 49.809 1.00 69.37 41 VAL D CA 1
ATOM 4977 C C . VAL F 3 42 ? 30.752 10.483 48.421 1.00 69.70 41 VAL D C 1
ATOM 4978 O O . VAL F 3 42 ? 29.877 10.264 47.577 1.00 69.76 41 VAL D O 1
ATOM 4982 N N . GLU F 3 43 ? 32.052 10.313 48.191 1.00 70.08 42 GLU D N 1
ATOM 4983 C CA . GLU F 3 43 ? 32.585 9.788 46.929 1.00 70.50 42 GLU D CA 1
ATOM 4984 C C . GLU F 3 43 ? 31.929 10.424 45.690 1.00 70.49 42 GLU D C 1
ATOM 4985 O O . GLU F 3 43 ? 31.848 9.803 44.630 1.00 70.67 42 GLU D O 1
ATOM 4991 N N . GLY F 3 44 ? 31.470 11.667 45.841 1.00 70.45 43 GLY D N 1
ATOM 4992 C CA . GLY F 3 44 ? 30.824 12.407 44.762 1.00 70.33 43 GLY D CA 1
ATOM 4993 C C . GLY F 3 44 ? 29.387 12.782 45.078 1.00 70.37 43 GLY D C 1
ATOM 4994 O O . GLY F 3 44 ? 28.913 13.849 44.676 1.00 70.34 43 GLY D O 1
ATOM 4995 N N . ILE F 3 45 ? 28.696 11.904 45.802 1.00 70.33 44 ILE D N 1
ATOM 4996 C CA . ILE F 3 45 ? 27.268 12.074 46.089 1.00 70.37 44 ILE D CA 1
ATOM 4997 C C . ILE F 3 45 ? 27.025 12.994 47.288 1.00 70.25 44 ILE D C 1
ATOM 4998 O O . ILE F 3 45 ? 27.600 12.790 48.360 1.00 70.29 44 ILE D O 1
ATOM 5003 N N . LEU F 3 46 ? 26.170 13.998 47.094 1.00 70.11 45 LEU D N 1
ATOM 5004 C CA . LEU F 3 46 ? 25.875 14.988 48.131 1.00 69.99 45 LEU D CA 1
ATOM 5005 C C . LEU F 3 46 ? 24.659 14.605 48.964 1.00 70.17 45 LEU D C 1
ATOM 5006 O O . LEU F 3 46 ? 23.537 14.565 48.458 1.00 70.24 45 LEU D O 1
ATOM 5011 N N . LEU F 3 47 ? 24.890 14.325 50.243 1.00 70.42 46 LEU D N 1
ATOM 5012 C CA . LEU F 3 47 ? 23.812 13.999 51.169 1.00 70.69 46 LEU D CA 1
ATOM 5013 C C . LEU F 3 47 ? 23.666 15.057 52.253 1.00 70.87 46 LEU D C 1
ATOM 5014 O O . LEU F 3 47 ? 24.619 15.340 52.980 1.00 70.86 46 LEU D O 1
ATOM 5019 N N . LYS F 3 48 ? 22.470 15.633 52.352 1.00 71.17 47 LYS D N 1
ATOM 5020 C CA . LYS F 3 48 ? 22.129 16.565 53.426 1.00 71.71 47 LYS D CA 1
ATOM 5021 C C . LYS F 3 48 ? 22.185 15.852 54.773 1.00 72.11 47 LYS D C 1
ATOM 5022 O O . LYS F 3 48 ? 22.074 14.625 54.839 1.00 72.27 47 LYS D O 1
ATOM 5028 N N . VAL F 3 49 ? 22.375 16.619 55.842 1.00 72.62 48 VAL D N 1
ATOM 5029 C CA . VAL F 3 49 ? 22.350 16.073 57.200 1.00 73.16 48 VAL D CA 1
ATOM 5030 C C . VAL F 3 49 ? 21.991 17.135 58.229 1.00 73.61 48 VAL D C 1
ATOM 5031 O O . VAL F 3 49 ? 22.527 18.245 58.207 1.00 73.60 48 VAL D O 1
ATOM 5035 N N . GLN F 3 50 ? 21.054 16.788 59.105 1.00 74.33 49 GLN D N 1
ATOM 5036 C CA . GLN F 3 50 ? 20.683 17.629 60.230 1.00 75.21 49 GLN D CA 1
ATOM 5037 C C . GLN F 3 50 ? 21.475 17.181 61.443 1.00 75.70 49 GLN D C 1
ATOM 5038 O O . GLN F 3 50 ? 21.605 15.983 61.707 1.00 75.71 49 GLN D O 1
ATOM 5044 N N . VAL F 3 51 ? 22.009 18.149 62.178 1.00 76.51 50 VAL D N 1
ATOM 5045 C CA . VAL F 3 51 ? 22.763 17.848 63.382 1.00 77.37 50 VAL D CA 1
ATOM 5046 C C . VAL F 3 51 ? 21.986 18.319 64.601 1.00 78.16 50 VAL D C 1
ATOM 5047 O O . VAL F 3 51 ? 21.672 19.507 64.733 1.00 78.20 50 VAL D O 1
ATOM 5051 N N . LYS F 3 52 ? 21.662 17.374 65.479 1.00 79.20 51 LYS D N 1
ATOM 5052 C CA . LYS F 3 52 ? 20.976 17.688 66.725 1.00 80.36 51 LYS D CA 1
ATOM 5053 C C . LYS F 3 52 ? 21.719 17.085 67.914 1.00 81.13 51 LYS D C 1
ATOM 5054 O O . LYS F 3 52 ? 22.259 15.977 67.829 1.00 81.05 51 LYS D O 1
ATOM 5060 N N . SER F 3 53 ? 21.751 17.836 69.013 1.00 82.29 52 SER D N 1
ATOM 5061 C CA . SER F 3 53 ? 22.374 17.385 70.259 1.00 83.47 52 SER D CA 1
ATOM 5062 C C . SER F 3 53 ? 21.321 16.860 71.233 1.00 84.38 52 SER D C 1
ATOM 5063 O O . SER F 3 53 ? 20.135 17.181 71.108 1.00 84.50 52 SER D O 1
ATOM 5066 N N . SER F 3 54 ? 21.761 16.054 72.198 1.00 85.58 53 SER D N 1
ATOM 5067 C CA . SER F 3 54 ? 20.863 15.473 73.196 1.00 86.84 53 SER D CA 1
ATOM 5068 C C . SER F 3 54 ? 21.216 15.908 74.617 1.00 87.84 53 SER D C 1
ATOM 5069 O O . SER F 3 54 ? 22.367 16.244 74.909 1.00 87.90 53 SER D O 1
ATOM 5072 N N . TRP F 3 55 ? 20.215 15.899 75.494 1.00 89.23 54 TRP D N 1
ATOM 5073 C CA . TRP F 3 55 ? 20.430 16.146 76.923 1.00 90.66 54 TRP D CA 1
ATOM 5074 C C . TRP F 3 55 ? 20.076 14.919 77.763 1.00 91.41 54 TRP D C 1
ATOM 5075 O O . TRP F 3 55 ? 19.220 14.116 77.373 1.00 91.49 54 TRP D O 1
ATOM 5086 N N . LYS F 3 56 ? 20.747 14.778 78.908 1.00 92.40 55 LYS D N 1
ATOM 5087 C CA . LYS F 3 56 ? 20.550 13.634 79.806 1.00 93.40 55 LYS D CA 1
ATOM 5088 C C . LYS F 3 56 ? 19.201 13.696 80.519 1.00 94.15 55 LYS D C 1
ATOM 5089 O O . LYS F 3 56 ? 18.763 14.772 80.938 1.00 94.29 55 LYS D O 1
ATOM 5091 N N . SER F 3 57 ? 18.551 12.539 80.643 1.00 95.11 56 SER D N 1
ATOM 5092 C CA . SER F 3 57 ? 17.275 12.418 81.356 1.00 96.05 56 SER D CA 1
ATOM 5093 C C . SER F 3 57 ? 17.460 12.602 82.863 1.00 96.69 56 SER D C 1
ATOM 5094 O O . SER F 3 57 ? 18.435 12.110 83.443 1.00 96.69 56 SER D O 1
ATOM 5097 N N . GLU F 3 58 ? 16.520 13.313 83.484 1.00 97.54 57 GLU D N 1
ATOM 5098 C CA . GLU F 3 58 ? 16.551 13.561 84.929 1.00 98.45 57 GLU D CA 1
ATOM 5099 C C . GLU F 3 58 ? 16.401 12.274 85.744 1.00 98.81 57 GLU D C 1
ATOM 5100 O O . GLU F 3 58 ? 17.279 11.938 86.546 1.00 98.89 57 GLU D O 1
ATOM 5106 N N . LYS F 3 59 ? 15.295 11.562 85.528 1.00 99.30 58 LYS D N 1
ATOM 5107 C CA . LYS F 3 59 ? 14.997 10.340 86.275 1.00 99.73 58 LYS D CA 1
ATOM 5108 C C . LYS F 3 59 ? 15.906 9.190 85.846 1.00 100.01 58 LYS D C 1
ATOM 5109 O O . LYS F 3 59 ? 16.848 8.837 86.559 1.00 100.08 58 LYS D O 1
ATOM 5111 N N . THR F 3 60 ? 15.625 8.625 84.675 1.00 100.35 59 THR D N 1
ATOM 5112 C CA . THR F 3 60 ? 16.368 7.473 84.164 1.00 100.62 59 THR D CA 1
ATOM 5113 C C . THR F 3 60 ? 17.754 7.871 83.632 1.00 100.80 59 THR D C 1
ATOM 5114 O O . THR F 3 60 ? 17.985 9.036 83.294 1.00 100.83 59 THR D O 1
ATOM 5118 N N . GLY F 3 61 ? 18.671 6.905 83.577 1.00 100.97 60 GLY D N 1
ATOM 5119 C CA . GLY F 3 61 ? 20.024 7.135 83.059 1.00 101.15 60 GLY D CA 1
ATOM 5120 C C . GLY F 3 61 ? 20.101 7.085 81.539 1.00 101.31 60 GLY D C 1
ATOM 5121 O O . GLY F 3 61 ? 20.899 6.328 80.974 1.00 101.40 60 GLY D O 1
ATOM 5122 N N . ASN F 3 62 ? 19.279 7.906 80.882 1.00 101.34 61 ASN D N 1
ATOM 5123 C CA . ASN F 3 62 ? 19.155 7.911 79.423 1.00 101.41 61 ASN D CA 1
ATOM 5124 C C . ASN F 3 62 ? 19.362 9.296 78.804 1.00 101.34 61 ASN D C 1
ATOM 5125 O O . ASN F 3 62 ? 19.481 10.293 79.520 1.00 101.36 61 ASN D O 1
ATOM 5130 N N . TYR F 3 63 ? 19.405 9.347 77.473 1.00 101.25 62 TYR D N 1
ATOM 5131 C CA . TYR F 3 63 ? 19.538 10.606 76.736 1.00 101.13 62 TYR D CA 1
ATOM 5132 C C . TYR F 3 63 ? 18.379 10.788 75.761 1.00 101.08 62 TYR D C 1
ATOM 5133 O O . TYR F 3 63 ? 17.930 9.826 75.134 1.00 101.06 62 TYR D O 1
ATOM 5142 N N . VAL F 3 64 ? 17.904 12.023 75.631 1.00 101.03 63 VAL D N 1
ATOM 5143 C CA . VAL F 3 64 ? 16.747 12.313 74.780 1.00 101.11 63 VAL D CA 1
ATOM 5144 C C . VAL F 3 64 ? 17.000 13.466 73.794 1.00 101.17 63 VAL D C 1
ATOM 5145 O O . VAL F 3 64 ? 17.673 14.447 74.127 1.00 101.20 63 VAL D O 1
ATOM 5149 N N . VAL F 3 65 ? 16.458 13.325 72.584 1.00 101.22 64 VAL D N 1
ATOM 5150 C CA . VAL F 3 65 ? 16.622 14.310 71.511 1.00 101.31 64 VAL D CA 1
ATOM 5151 C C . VAL F 3 65 ? 15.272 14.673 70.871 1.00 101.38 64 VAL D C 1
ATOM 5152 O O . VAL F 3 65 ? 14.494 13.788 70.507 1.00 101.39 64 VAL D O 1
ATOM 5156 N N . ASP F 3 66 ? 15.005 15.974 70.748 1.00 101.48 65 ASP D N 1
ATOM 5157 C CA . ASP F 3 66 ? 13.752 16.481 70.173 1.00 101.67 65 ASP D CA 1
ATOM 5158 C C . ASP F 3 66 ? 13.945 16.969 68.737 1.00 101.60 65 ASP D C 1
ATOM 5159 O O . ASP F 3 66 ? 15.011 17.482 68.390 1.00 101.61 65 ASP D O 1
ATOM 5164 N N . ASN F 3 67 ? 12.908 16.814 67.913 1.00 101.57 66 ASN D N 1
ATOM 5165 C CA . ASN F 3 67 ? 12.940 17.294 66.527 1.00 101.61 66 ASN D CA 1
ATOM 5166 C C . ASN F 3 67 ? 11.711 18.107 66.104 1.00 101.68 66 ASN D C 1
ATOM 5167 O O . ASN F 3 67 ? 10.568 17.698 66.332 1.00 101.72 66 ASN D O 1
ATOM 5172 N N . ARG F 3 68 ? 11.968 19.257 65.485 1.00 101.72 67 ARG D N 1
ATOM 5173 C CA . ARG F 3 68 ? 10.916 20.139 64.989 1.00 101.76 67 ARG D CA 1
ATOM 5174 C C . ARG F 3 68 ? 11.321 20.688 63.627 1.00 101.78 67 ARG D C 1
ATOM 5175 O O . ARG F 3 68 ? 10.484 21.170 62.865 1.00 101.82 67 ARG D O 1
ATOM 5183 N N . GLY F 3 84 ? 10.917 11.721 53.091 1.00 90.46 83 GLY D N 1
ATOM 5184 C CA . GLY F 3 84 ? 10.997 11.871 51.641 1.00 90.29 83 GLY D CA 1
ATOM 5185 C C . GLY F 3 84 ? 11.955 12.975 51.227 1.00 90.15 83 GLY D C 1
ATOM 5186 O O . GLY F 3 84 ? 13.165 12.879 51.464 1.00 90.14 83 GLY D O 1
ATOM 5187 N N . ASN F 3 85 ? 11.403 14.024 50.615 1.00 89.90 84 ASN D N 1
ATOM 5188 C CA . ASN F 3 85 ? 12.181 15.171 50.131 1.00 89.53 84 ASN D CA 1
ATOM 5189 C C . ASN F 3 85 ? 13.070 15.791 51.213 1.00 89.10 84 ASN D C 1
ATOM 5190 O O . ASN F 3 85 ? 12.692 15.816 52.392 1.00 89.09 84 ASN D O 1
ATOM 5195 N N . ASP F 3 86 ? 14.247 16.266 50.791 1.00 88.47 85 ASP D N 1
ATOM 5196 C CA . ASP F 3 86 ? 15.261 16.907 51.656 1.00 87.82 85 ASP D CA 1
ATOM 5197 C C . ASP F 3 86 ? 15.739 16.043 52.842 1.00 87.14 85 ASP D C 1
ATOM 5198 O O . ASP F 3 86 ? 15.298 14.900 53.001 1.00 87.23 85 ASP D O 1
ATOM 5203 N N . PHE F 3 87 ? 16.666 16.581 53.639 1.00 86.14 86 PHE D N 1
ATOM 5204 C CA . PHE F 3 87 ? 17.097 15.963 54.898 1.00 85.06 86 PHE D CA 1
ATOM 5205 C C . PHE F 3 87 ? 17.944 14.698 54.700 1.00 84.14 86 PHE D C 1
ATOM 5206 O O . PHE F 3 87 ? 19.135 14.690 55.004 1.00 84.03 86 PHE D O 1
ATOM 5214 N N . ASP F 3 88 ? 17.308 13.649 54.180 1.00 82.80 87 ASP D N 1
ATOM 5215 C CA . ASP F 3 88 ? 17.881 12.301 53.978 1.00 81.96 87 ASP D CA 1
ATOM 5216 C C . ASP F 3 88 ? 18.742 11.663 55.084 1.00 81.28 87 ASP D C 1
ATOM 5217 O O . ASP F 3 88 ? 18.866 10.436 55.119 1.00 81.15 87 ASP D O 1
ATOM 5222 N N . PHE F 3 89 ? 19.317 12.471 55.975 1.00 80.60 88 PHE D N 1
ATOM 5223 C CA . PHE F 3 89 ? 20.004 11.958 57.174 1.00 80.02 88 PHE D CA 1
ATOM 5224 C C . PHE F 3 89 ? 20.002 12.933 58.344 1.00 79.58 88 PHE D C 1
ATOM 5225 O O . PHE F 3 89 ? 19.879 14.143 58.154 1.00 79.50 88 PHE D O 1
ATOM 5233 N N . ALA F 3 90 ? 20.133 12.389 59.552 1.00 79.15 89 ALA D N 1
ATOM 5234 C CA . ALA F 3 90 ? 20.178 13.185 60.776 1.00 78.93 89 ALA D CA 1
ATOM 5235 C C . ALA F 3 90 ? 21.090 12.523 61.797 1.00 78.82 89 ALA D C 1
ATOM 5236 O O . ALA F 3 90 ? 20.950 11.330 62.076 1.00 78.87 89 ALA D O 1
ATOM 5238 N N . VAL F 3 91 ? 22.019 13.297 62.352 1.00 78.64 90 VAL D N 1
ATOM 5239 C CA . VAL F 3 91 ? 22.955 12.763 63.341 1.00 78.62 90 VAL D CA 1
ATOM 5240 C C . VAL F 3 91 ? 22.725 13.344 64.736 1.00 78.65 90 VAL D C 1
ATOM 5241 O O . VAL F 3 91 ? 22.571 14.559 64.898 1.00 78.72 90 VAL D O 1
ATOM 5245 N N . ALA F 3 92 ? 22.691 12.463 65.733 1.00 78.67 91 ALA D N 1
ATOM 5246 C CA . ALA F 3 92 ? 22.403 12.851 67.110 1.00 78.68 91 ALA D CA 1
ATOM 5247 C C . ALA F 3 92 ? 23.637 12.707 67.981 1.00 78.76 91 ALA D C 1
ATOM 5248 O O . ALA F 3 92 ? 24.299 11.666 67.967 1.00 78.74 91 ALA D O 1
ATOM 5250 N N . TYR F 3 93 ? 23.938 13.753 68.746 1.00 78.88 92 TYR D N 1
ATOM 5251 C CA . TYR F 3 93 ? 25.147 13.767 69.562 1.00 78.97 92 TYR D CA 1
ATOM 5252 C C . TYR F 3 93 ? 24.885 13.659 71.061 1.00 79.12 92 TYR D C 1
ATOM 5253 O O . TYR F 3 93 ? 23.940 14.247 71.594 1.00 79.10 92 TYR D O 1
ATOM 5262 N N . VAL F 3 94 ? 25.738 12.883 71.718 1.00 79.35 93 VAL D N 1
ATOM 5263 C CA . VAL F 3 94 ? 25.802 12.816 73.169 1.00 79.62 93 VAL D CA 1
ATOM 5264 C C . VAL F 3 94 ? 27.229 13.220 73.541 1.00 79.83 93 VAL D C 1
ATOM 5265 O O . VAL F 3 94 ? 28.179 12.510 73.197 1.00 79.73 93 VAL D O 1
ATOM 5269 N N . GLU F 3 95 ? 27.383 14.357 74.219 1.00 80.13 94 GLU D N 1
ATOM 5270 C CA . GLU F 3 95 ? 28.715 14.872 74.563 1.00 80.50 94 GLU D CA 1
ATOM 5271 C C . GLU F 3 95 ? 29.533 13.892 75.414 1.00 80.72 94 GLU D C 1
ATOM 5272 O O . GLU F 3 95 ? 30.433 13.221 74.897 1.00 80.74 94 GLU D O 1
ATOM 5278 N N . GLU F 3 96 ? 29.200 13.812 76.705 1.00 8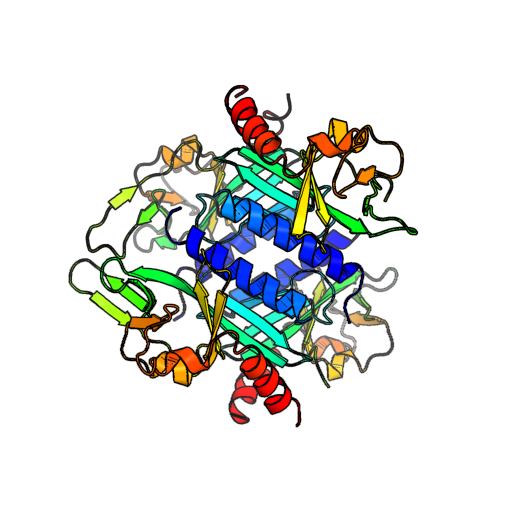0.95 95 GLU D N 1
ATOM 5279 C CA . GLU F 3 96 ? 29.893 12.961 77.690 1.00 81.21 95 GLU D CA 1
ATOM 5280 C C . GLU F 3 96 ? 30.322 11.591 77.152 1.00 81.23 95 GLU D C 1
ATOM 5281 O O . GLU F 3 96 ? 31.493 11.209 77.265 1.00 81.28 95 GLU D O 1
ATOM 5287 N N . LEU F 3 97 ? 29.376 10.861 76.571 1.00 81.19 96 LEU D N 1
ATOM 5288 C CA . LEU F 3 97 ? 29.691 9.626 75.867 1.00 81.20 96 LEU D CA 1
ATOM 5289 C C . LEU F 3 97 ? 29.827 9.975 74.393 1.00 81.06 96 LEU D C 1
ATOM 5290 O O . LEU F 3 97 ? 28.828 10.063 73.676 1.00 81.13 96 LEU D O 1
ATOM 5295 N N . GLU F 3 98 ? 31.064 10.193 73.954 1.00 80.81 97 GLU D N 1
ATOM 5296 C CA . GLU F 3 98 ? 31.340 10.682 72.602 1.00 80.66 97 GLU D CA 1
ATOM 5297 C C . GLU F 3 98 ? 30.869 9.724 71.507 1.00 80.51 97 GLU D C 1
ATOM 5298 O O . GLU F 3 98 ? 31.669 8.972 70.946 1.00 80.59 97 GLU D O 1
ATOM 5304 N N . LEU F 3 99 ? 29.569 9.745 71.217 1.00 80.31 98 LEU D N 1
ATOM 5305 C CA . LEU F 3 99 ? 29.021 8.964 70.106 1.00 80.18 98 LEU D CA 1
ATOM 5306 C C . LEU F 3 99 ? 27.841 9.621 69.393 1.00 80.08 98 LEU D C 1
ATOM 5307 O O . LEU F 3 99 ? 27.166 10.508 69.935 1.00 80.01 98 LEU D O 1
ATOM 5312 N N . PHE F 3 100 ? 27.615 9.159 68.167 1.00 79.91 99 PHE D N 1
ATOM 5313 C CA . PHE F 3 100 ? 26.552 9.659 67.316 1.00 79.83 99 PHE D CA 1
ATOM 5314 C C . PHE F 3 100 ? 25.493 8.602 67.044 1.00 79.87 99 PHE D C 1
ATOM 5315 O O . PHE F 3 100 ? 25.799 7.415 66.896 1.00 79.84 99 PHE D O 1
ATOM 5323 N N . TYR F 3 101 ? 24.245 9.049 66.982 1.00 79.98 100 TYR D N 1
ATOM 5324 C CA . TYR F 3 101 ? 23.165 8.246 66.437 1.00 80.12 100 TYR D CA 1
ATOM 5325 C C . TYR F 3 101 ? 22.798 8.835 65.087 1.00 79.98 100 TYR D C 1
ATOM 5326 O O . TYR F 3 101 ? 22.351 9.976 65.003 1.00 79.91 100 TYR D O 1
ATOM 5335 N N . VAL F 3 102 ? 23.013 8.060 64.030 1.00 79.93 101 VAL D N 1
ATOM 5336 C CA . VAL F 3 102 ? 22.690 8.505 62.680 1.00 80.03 101 VAL D CA 1
ATOM 5337 C C . VAL F 3 102 ? 21.401 7.847 62.163 1.00 80.13 101 VAL D C 1
ATOM 5338 O O . VAL F 3 102 ? 21.355 6.637 61.911 1.00 80.12 101 VAL D O 1
ATOM 5342 N N . PHE F 3 103 ? 20.356 8.658 62.029 1.00 80.25 102 PHE D N 1
ATOM 5343 C CA . PHE F 3 103 ? 19.055 8.188 61.570 1.00 80.53 102 PHE D CA 1
ATOM 5344 C C . PHE F 3 103 ? 18.787 8.631 60.139 1.00 80.69 102 PHE D C 1
ATOM 5345 O O . PHE F 3 103 ? 18.996 9.801 59.811 1.00 80.80 102 PHE D O 1
ATOM 5353 N N . PRO F 3 104 ? 18.326 7.701 59.277 1.00 80.88 103 PRO D N 1
ATOM 5354 C CA . PRO F 3 104 ? 17.771 8.106 57.982 1.00 81.09 103 PRO D CA 1
ATOM 5355 C C . PRO F 3 104 ? 16.483 8.893 58.200 1.00 81.37 103 PRO D C 1
ATOM 5356 O O . PRO F 3 104 ? 15.746 8.612 59.151 1.00 81.36 103 PRO D O 1
ATOM 5360 N N . VAL F 3 105 ? 16.227 9.871 57.333 1.00 81.71 104 VAL D N 1
ATOM 5361 C CA . VAL F 3 105 ? 15.113 10.812 57.513 1.00 82.15 104 VAL D CA 1
ATOM 5362 C C . VAL F 3 105 ? 13.783 10.128 57.870 1.00 82.55 104 VAL D C 1
ATOM 5363 O O . VAL F 3 105 ? 13.107 10.535 58.822 1.00 82.44 104 VAL D O 1
ATOM 5367 N N . ASP F 3 106 ? 13.440 9.081 57.117 1.00 83.12 105 ASP D N 1
ATOM 5368 C CA . ASP F 3 106 ? 12.184 8.342 57.284 1.00 83.68 105 ASP D CA 1
ATOM 5369 C C . ASP F 3 106 ? 12.035 7.736 58.683 1.00 83.90 105 ASP D C 1
ATOM 5370 O O . ASP F 3 106 ? 11.021 7.959 59.348 1.00 83.99 105 ASP D O 1
ATOM 5375 N N . VAL F 3 107 ? 13.050 6.991 59.126 1.00 84.17 106 VAL D N 1
ATOM 5376 C CA . VAL F 3 107 ? 13.108 6.455 60.491 1.00 84.49 106 VAL D CA 1
ATOM 5377 C C . VAL F 3 107 ? 12.946 7.596 61.501 1.00 84.75 106 VAL D C 1
ATOM 5378 O O . VAL F 3 107 ? 12.207 7.475 62.478 1.00 84.69 106 VAL D O 1
ATOM 5382 N N . PHE F 3 108 ? 13.628 8.706 61.234 1.00 85.25 107 PHE D N 1
ATOM 5383 C CA . PHE F 3 108 ? 13.671 9.851 62.140 1.00 85.81 107 PHE D CA 1
ATOM 5384 C C . PHE F 3 108 ? 12.308 10.527 62.358 1.00 86.19 107 PHE D C 1
ATOM 5385 O O . PHE F 3 108 ? 11.907 10.756 63.506 1.00 86.13 107 PHE D O 1
ATOM 5393 N N . ILE F 3 109 ? 11.610 10.844 61.263 1.00 86.64 108 ILE D N 1
ATOM 5394 C CA . ILE F 3 109 ? 10.272 11.449 61.347 1.00 87.13 108 ILE D CA 1
ATOM 5395 C C . ILE F 3 109 ? 9.213 10.463 61.860 1.00 87.48 108 ILE D C 1
ATOM 5396 O O . ILE F 3 109 ? 8.163 10.880 62.360 1.00 87.49 108 ILE D O 1
ATOM 5401 N N . SER F 3 110 ? 9.498 9.165 61.745 1.00 87.90 109 SER D N 1
ATOM 5402 C CA . SER F 3 110 ? 8.605 8.123 62.260 1.00 88.43 109 SER D CA 1
ATOM 5403 C C . SER F 3 110 ? 8.678 8.005 63.790 1.00 88.76 109 SER D C 1
ATOM 5404 O O . SER F 3 110 ? 8.666 6.902 64.346 1.00 88.83 109 SER D O 1
ATOM 5407 N N . TYR F 3 111 ? 8.757 9.154 64.456 1.00 89.21 110 TYR D N 1
ATOM 5408 C CA . TYR F 3 111 ? 8.742 9.233 65.913 1.00 89.71 110 TYR D CA 1
ATOM 5409 C C . TYR F 3 111 ? 7.735 10.286 66.364 1.00 89.98 110 TYR D C 1
ATOM 5410 O O . TYR F 3 111 ? 7.413 11.210 65.608 1.00 89.96 110 TYR D O 1
ATOM 5419 N N . GLY F 3 112 ? 7.243 10.138 67.593 1.00 90.39 111 GLY D N 1
ATOM 5420 C CA . GLY F 3 112 ? 6.260 11.056 68.170 1.00 90.95 111 GLY D CA 1
ATOM 5421 C C . GLY F 3 112 ? 6.797 12.468 68.311 1.00 91.42 111 GLY D C 1
ATOM 5422 O O . GLY F 3 112 ? 6.461 13.349 67.514 1.00 91.49 111 GLY D O 1
ATOM 5423 N N . SER F 3 113 ? 7.632 12.680 69.328 1.00 91.85 112 SER D N 1
ATOM 5424 C CA . SER F 3 113 ? 8.289 13.969 69.553 1.00 92.27 112 SER D CA 1
ATOM 5425 C C . SER F 3 113 ? 9.717 13.765 70.054 1.00 92.55 112 SER D C 1
ATOM 5426 O O . SER F 3 113 ? 10.685 14.079 69.352 1.00 92.51 112 SER D O 1
ATOM 5429 N N . GLU F 3 114 ? 9.833 13.221 71.264 1.00 92.92 113 GLU D N 1
ATOM 5430 C CA . GLU F 3 114 ? 11.111 13.095 71.952 1.00 93.40 113 GLU D CA 1
ATOM 5431 C C . GLU F 3 114 ? 11.636 11.659 71.896 1.00 93.57 113 GLU D C 1
ATOM 5432 O O . GLU F 3 114 ? 11.220 10.804 72.687 1.00 93.60 113 GLU D O 1
ATOM 5438 N N . ILE F 3 115 ? 12.543 11.405 70.951 1.00 93.86 114 ILE D N 1
ATOM 5439 C CA . ILE F 3 115 ? 13.178 10.089 70.795 1.00 94.22 114 ILE D CA 1
ATOM 5440 C C . ILE F 3 115 ? 14.222 9.834 71.893 1.00 94.55 114 ILE D C 1
ATOM 5441 O O . ILE F 3 115 ? 15.070 10.691 72.169 1.00 94.64 114 ILE D O 1
ATOM 5446 N N . HIS F 3 116 ? 14.136 8.657 72.516 1.00 94.94 115 HIS D N 1
ATOM 5447 C CA . HIS F 3 116 ? 14.991 8.292 73.652 1.00 95.41 115 HIS D CA 1
ATOM 5448 C C . HIS F 3 116 ? 16.151 7.375 73.264 1.00 95.62 115 HIS D C 1
ATOM 5449 O O . HIS F 3 116 ? 16.011 6.494 72.410 1.00 95.60 115 HIS D O 1
ATOM 5456 N N . LEU F 3 117 ? 17.293 7.593 73.911 1.00 95.99 116 LEU D N 1
ATOM 5457 C CA . LEU F 3 117 ? 18.491 6.794 73.673 1.00 96.49 116 LEU D CA 1
ATOM 5458 C C . LEU F 3 117 ? 18.974 6.147 74.967 1.00 96.82 116 LEU D C 1
ATOM 5459 O O . LEU F 3 117 ? 19.119 6.819 75.995 1.00 96.79 116 LEU D O 1
ATOM 5464 N N . VAL F 3 118 ? 19.218 4.841 74.909 1.00 97.26 117 VAL D N 1
ATOM 5465 C CA . VAL F 3 118 ? 19.721 4.097 76.060 1.00 97.79 117 VAL D CA 1
ATOM 5466 C C . VAL F 3 118 ? 21.140 3.612 75.762 1.00 98.17 117 VAL D C 1
ATOM 5467 O O . VAL F 3 118 ? 21.359 2.845 74.819 1.00 98.21 117 VAL D O 1
ATOM 5471 N N . GLU F 3 119 ? 22.096 4.072 76.567 1.00 98.68 118 GLU D N 1
ATOM 5472 C CA . GLU F 3 119 ? 23.507 3.723 76.376 1.00 99.20 118 GLU D CA 1
ATOM 5473 C C . GLU F 3 119 ? 24.065 2.850 77.509 1.00 99.52 118 GLU D C 1
ATOM 5474 O O . GLU F 3 119 ? 25.136 2.249 77.372 1.00 99.54 118 GLU D O 1
ATOM 5480 N N . THR F 3 120 ? 23.331 2.780 78.617 1.00 99.98 119 THR D N 1
ATOM 5481 C CA . THR F 3 120 ? 23.706 1.934 79.753 1.00 100.44 119 THR D CA 1
ATOM 5482 C C . THR F 3 120 ? 23.579 0.440 79.417 1.00 100.68 119 THR D C 1
ATOM 5483 O O . THR F 3 120 ? 22.838 0.059 78.501 1.00 100.75 119 THR D O 1
ATOM 5487 N N . ASP F 3 121 ? 24.315 -0.394 80.150 1.00 100.97 120 ASP D N 1
ATOM 5488 C CA . ASP F 3 121 ? 24.266 -1.843 79.954 1.00 101.28 120 ASP D CA 1
ATOM 5489 C C . ASP F 3 121 ? 23.309 -2.487 80.963 1.00 101.43 120 ASP D C 1
ATOM 5490 O O . ASP F 3 121 ? 23.700 -3.345 81.762 1.00 101.52 120 ASP D O 1
ATOM 5495 N N . LYS F 3 122 ? 22.046 -2.070 80.909 1.00 101.61 121 LYS D N 1
ATOM 5496 C CA . LYS F 3 122 ? 21.042 -2.517 81.876 1.00 101.78 121 LYS D CA 1
ATOM 5497 C C . LYS F 3 122 ? 20.249 -3.753 81.418 1.00 101.85 121 LYS D C 1
ATOM 5498 O O . LYS F 3 122 ? 19.077 -3.916 81.780 1.00 101.85 121 LYS D O 1
ATOM 5500 N N . ARG F 3 123 ? 20.907 -4.609 80.628 1.00 101.91 122 ARG D N 1
ATOM 5501 C CA . ARG F 3 123 ? 20.417 -5.952 80.237 1.00 101.96 122 ARG D CA 1
ATOM 5502 C C . ARG F 3 123 ? 19.095 -5.998 79.457 1.00 101.77 122 ARG D C 1
ATOM 5503 O O . ARG F 3 123 ? 18.964 -6.786 78.516 1.00 101.78 122 ARG D O 1
ATOM 5511 N N . GLN F 3 124 ? 18.130 -5.170 79.862 1.00 101.49 123 GLN D N 1
ATOM 5512 C CA . GLN F 3 124 ? 16.790 -5.118 79.261 1.00 101.19 123 GLN D CA 1
ATOM 5513 C C . GLN F 3 124 ? 16.828 -4.886 77.745 1.00 100.76 123 GLN D C 1
ATOM 5514 O O . GLN F 3 124 ? 17.818 -4.370 77.214 1.00 100.71 123 GLN D O 1
ATOM 5520 N N . ARG F 3 125 ? 15.751 -5.271 77.060 1.00 100.22 124 ARG D N 1
ATOM 5521 C CA . ARG F 3 125 ? 15.650 -5.097 75.611 1.00 99.69 124 ARG D CA 1
ATOM 5522 C C . ARG F 3 125 ? 15.815 -3.624 75.231 1.00 99.32 124 ARG D C 1
ATOM 5523 O O . ARG F 3 125 ? 14.926 -2.797 75.468 1.00 99.35 124 ARG D O 1
ATOM 5525 N N . LYS F 3 126 ? 16.980 -3.310 74.669 1.00 98.75 125 LYS D N 1
ATOM 5526 C CA . LYS F 3 126 ? 17.325 -1.947 74.257 1.00 98.14 125 LYS D CA 1
ATOM 5527 C C . LYS F 3 126 ? 16.490 -1.502 73.051 1.00 97.51 125 LYS D C 1
ATOM 5528 O O . LYS F 3 126 ? 16.323 -2.277 72.105 1.00 97.54 125 LYS D O 1
ATOM 5534 N N . PRO F 3 127 ? 15.964 -0.257 73.087 1.00 96.90 126 PRO D N 1
ATOM 5535 C CA . PRO F 3 127 ? 14.949 0.245 72.142 1.00 96.44 126 PRO D CA 1
ATOM 5536 C C . PRO F 3 127 ? 15.344 0.188 70.663 1.00 95.94 126 PRO D C 1
ATOM 5537 O O . PRO F 3 127 ? 16.490 -0.132 70.330 1.00 95.95 126 PRO D O 1
ATOM 5541 N N . ARG F 3 128 ? 14.382 0.498 69.793 1.00 95.32 127 ARG D N 1
ATOM 5542 C CA . ARG F 3 128 ? 14.593 0.537 68.343 1.00 94.76 127 ARG D CA 1
ATOM 5543 C C . ARG F 3 128 ? 15.768 1.455 67.975 1.00 94.20 127 ARG D C 1
ATOM 5544 O O . ARG F 3 128 ? 16.553 1.139 67.074 1.00 94.11 127 ARG D O 1
ATOM 5552 N N . SER F 3 129 ? 15.880 2.570 68.701 1.00 93.47 128 SER D N 1
ATOM 5553 C CA . SER F 3 129 ? 16.948 3.561 68.532 1.00 92.73 128 SER D CA 1
ATOM 5554 C C . SER F 3 129 ? 18.354 2.962 68.477 1.00 92.19 128 SER D C 1
ATOM 5555 O O . SER F 3 129 ? 19.135 3.290 67.580 1.00 92.08 128 SER D O 1
ATOM 5558 N N . PHE F 3 130 ? 18.655 2.084 69.433 1.00 91.56 129 PHE D N 1
ATOM 5559 C CA . PHE F 3 130 ? 19.978 1.465 69.578 1.00 91.10 129 PHE D CA 1
ATOM 5560 C C . PHE F 3 130 ? 20.600 0.942 68.272 1.00 90.61 129 PHE D C 1
ATOM 5561 O O . PHE F 3 130 ? 21.824 0.957 68.116 1.00 90.55 129 PHE D O 1
ATOM 5569 N N . GLY F 3 131 ? 19.761 0.483 67.345 1.00 90.02 130 GLY D N 1
ATOM 5570 C CA . GLY F 3 131 ? 20.235 -0.039 66.060 1.00 89.34 130 GLY D CA 1
ATOM 5571 C C . GLY F 3 131 ? 20.952 0.977 65.183 1.00 88.87 130 GLY D C 1
ATOM 5572 O O . GLY F 3 131 ? 21.590 0.611 64.191 1.00 88.85 130 GLY D O 1
ATOM 5573 N N . TYR F 3 132 ? 20.856 2.253 65.553 1.00 88.37 131 TYR D N 1
ATOM 5574 C CA . TYR F 3 132 ? 21.458 3.333 64.772 1.00 87.88 131 TYR D CA 1
ATOM 5575 C C . TYR F 3 132 ? 22.707 3.928 65.432 1.00 87.39 131 TYR D C 1
ATOM 5576 O O . TYR F 3 132 ? 23.117 5.054 65.133 1.00 87.28 131 TYR D O 1
ATOM 5585 N N . ARG F 3 133 ? 23.314 3.145 66.320 1.00 86.83 132 ARG D N 1
ATOM 5586 C CA . ARG F 3 133 ? 24.589 3.492 66.927 1.00 86.43 132 ARG D CA 1
ATOM 5587 C C . ARG F 3 133 ? 25.685 3.514 65.870 1.00 86.13 132 ARG D C 1
ATOM 5588 O O . ARG F 3 133 ? 25.926 2.502 65.203 1.00 86.10 132 ARG D O 1
ATOM 5596 N N . GLU F 3 134 ? 26.331 4.671 65.714 1.00 85.72 133 GLU D N 1
ATOM 5597 C CA . GLU F 3 134 ? 27.482 4.834 64.810 1.00 85.42 133 GLU D CA 1
ATOM 5598 C C . GLU F 3 134 ? 27.312 4.192 63.425 1.00 85.12 133 GLU D C 1
ATOM 5599 O O . GLU F 3 134 ? 28.293 3.796 62.785 1.00 85.06 133 GLU D O 1
ATOM 5605 N N . ALA F 3 135 ? 26.065 4.103 62.966 1.00 84.76 134 ALA D N 1
ATOM 5606 C CA . ALA F 3 135 ? 25.748 3.446 61.701 1.00 84.51 134 ALA D CA 1
ATOM 5607 C C . ALA F 3 135 ? 26.098 4.327 60.499 1.00 84.29 134 ALA D C 1
ATOM 5608 O O . ALA F 3 135 ? 25.257 4.584 59.631 1.00 84.26 134 ALA D O 1
ATOM 5610 N N . TRP F 3 136 ? 27.348 4.783 60.457 1.00 84.01 135 TRP D N 1
ATOM 5611 C CA . TRP F 3 136 ? 27.827 5.670 59.398 1.00 83.83 135 TRP D CA 1
ATOM 5612 C C . TRP F 3 136 ? 27.878 4.965 58.045 1.00 83.77 135 TRP D C 1
ATOM 5613 O O . TRP F 3 136 ? 28.005 5.613 57.002 1.00 83.78 135 TRP D O 1
ATOM 5624 N N . HIS F 3 137 ? 27.769 3.637 58.077 1.00 83.71 136 HIS D N 1
ATOM 5625 C CA . HIS F 3 137 ? 27.675 2.822 56.870 1.00 83.77 136 HIS D CA 1
ATOM 5626 C C . HIS F 3 137 ? 26.377 3.084 56.103 1.00 83.68 136 HIS D C 1
ATOM 5627 O O . HIS F 3 137 ? 26.342 2.947 54.885 1.00 83.59 136 HIS D O 1
ATOM 5634 N N . LEU F 3 138 ? 25.320 3.464 56.818 1.00 83.74 137 LEU D N 1
ATOM 5635 C CA . LEU F 3 138 ? 24.044 3.813 56.187 1.00 84.01 137 LEU D CA 1
ATOM 5636 C C . LEU F 3 138 ? 24.181 5.013 55.246 1.00 84.19 137 LEU D C 1
ATOM 5637 O O . LEU F 3 138 ? 23.539 5.062 54.192 1.00 84.22 137 LEU D O 1
ATOM 5642 N N . ILE F 3 139 ? 25.015 5.974 55.641 1.00 84.44 138 ILE D N 1
ATOM 5643 C CA . ILE F 3 139 ? 25.368 7.114 54.796 1.00 84.68 138 ILE D CA 1
ATOM 5644 C C . ILE F 3 139 ? 26.113 6.615 53.563 1.00 84.89 138 ILE D C 1
ATOM 5645 O O . ILE F 3 139 ? 25.784 6.982 52.436 1.00 84.85 138 ILE D O 1
ATOM 5650 N N . LEU F 3 140 ? 27.117 5.773 53.798 1.00 85.29 139 LEU D N 1
ATOM 5651 C CA . LEU F 3 140 ? 27.942 5.211 52.738 1.00 85.79 139 LEU D CA 1
ATOM 5652 C C . LEU F 3 140 ? 27.091 4.378 51.778 1.00 86.25 139 LEU D C 1
ATOM 5653 O O . LEU F 3 140 ? 27.288 4.427 50.561 1.00 86.26 139 LEU D O 1
ATOM 5658 N N . GLN F 3 141 ? 26.137 3.630 52.335 1.00 86.87 140 GLN D N 1
ATOM 5659 C CA . GLN F 3 141 ? 25.233 2.791 51.546 1.00 87.47 140 GLN D CA 1
ATOM 5660 C C . GLN F 3 141 ? 24.364 3.623 50.609 1.00 87.78 140 GLN D C 1
ATOM 5661 O O . GLN F 3 141 ? 24.399 3.422 49.395 1.00 87.85 140 GLN D O 1
ATOM 5667 N N . LYS F 3 142 ? 23.612 4.565 51.174 1.00 88.24 141 LYS D N 1
ATOM 5668 C CA . LYS F 3 142 ? 22.762 5.460 50.391 1.00 88.80 141 LYS D CA 1
ATOM 5669 C C . LYS F 3 142 ? 23.585 6.211 49.344 1.00 89.29 141 LYS D C 1
ATOM 5670 O O . LYS F 3 142 ? 23.073 6.579 48.286 1.00 89.28 141 LYS D O 1
ATOM 5676 N N . GLY F 3 143 ? 24.863 6.422 49.647 1.00 89.97 142 GLY D N 1
ATOM 5677 C CA . GLY F 3 143 ? 25.785 7.094 48.735 1.00 90.93 142 GLY D CA 1
ATOM 5678 C C . GLY F 3 143 ? 26.172 6.226 47.554 1.00 91.61 142 GLY D C 1
ATOM 5679 O O . GLY F 3 143 ? 26.153 6.684 46.408 1.00 91.67 142 GLY D O 1
ATOM 5680 N N . ALA F 3 144 ? 26.524 4.972 47.840 1.00 92.28 143 ALA D N 1
ATOM 5681 C CA . ALA F 3 144 ? 26.869 3.998 46.805 1.00 93.00 143 ALA D CA 1
ATOM 5682 C C . ALA F 3 144 ? 25.647 3.619 45.969 1.00 93.56 143 ALA D C 1
ATOM 5683 O O . ALA F 3 144 ? 25.754 3.421 44.756 1.00 93.65 143 ALA D O 1
ATOM 5685 N N . ALA F 3 145 ? 24.490 3.534 46.628 1.00 94.29 144 ALA D N 1
ATOM 5686 C CA . ALA F 3 145 ? 23.219 3.226 45.968 1.00 95.04 144 ALA D CA 1
ATOM 5687 C C . ALA F 3 145 ? 22.758 4.349 45.040 1.00 95.58 144 ALA D C 1
ATOM 5688 O O . ALA F 3 145 ? 22.073 4.093 44.048 1.00 95.69 144 ALA D O 1
ATOM 5690 N N . GLN F 3 146 ? 23.143 5.584 45.363 1.00 96.29 145 GLN D N 1
ATOM 5691 C CA . GLN F 3 146 ? 22.775 6.753 44.561 1.00 97.06 145 GLN D CA 1
ATOM 5692 C C . GLN F 3 146 ? 23.450 6.750 43.185 1.00 97.58 145 GLN D C 1
ATOM 5693 O O . GLN F 3 146 ? 22.958 7.385 42.247 1.00 97.56 145 GLN D O 1
ATOM 5699 N N . LYS F 3 147 ? 24.571 6.036 43.077 1.00 98.31 146 LYS D N 1
ATOM 5700 C CA . LYS F 3 147 ? 25.282 5.884 41.804 1.00 99.15 146 LYS D CA 1
ATOM 5701 C C . LYS F 3 147 ? 24.591 4.910 40.843 1.00 99.76 146 LYS D C 1
ATOM 5702 O O . LYS F 3 147 ? 24.845 4.941 39.634 1.00 99.78 146 LYS D O 1
ATOM 5708 N N . GLU F 3 148 ? 23.724 4.052 41.383 1.00 100.57 147 GLU D N 1
ATOM 5709 C CA . GLU F 3 148 ? 22.948 3.103 40.572 1.00 101.38 147 GLU D CA 1
ATOM 5710 C C . GLU F 3 148 ? 21.836 3.764 39.750 1.00 101.70 147 GLU D C 1
ATOM 5711 O O . GLU F 3 148 ? 21.466 3.257 38.688 1.00 101.86 147 GLU D O 1
ATOM 5717 N N . THR F 3 149 ? 21.312 4.887 40.242 1.00 102.10 148 THR D N 1
ATOM 5718 C CA . THR F 3 149 ? 20.295 5.663 39.519 1.00 102.42 148 THR D CA 1
ATOM 5719 C C . THR F 3 149 ? 20.908 6.419 38.325 1.00 102.63 148 THR D C 1
ATOM 5720 O O . THR F 3 149 ? 20.185 6.836 37.413 1.00 102.77 148 THR D O 1
ATOM 5724 N N . SER F 3 150 ? 22.236 6.573 38.339 1.00 102.77 149 SER D N 1
ATOM 5725 C CA . SER F 3 150 ? 22.995 7.258 37.276 1.00 102.95 149 SER D CA 1
ATOM 5726 C C . SER F 3 150 ? 22.645 8.748 37.158 1.00 103.02 149 SER D C 1
ATOM 5727 O O . SER F 3 150 ? 22.213 9.378 38.126 1.00 103.02 149 SER D O 1
#

B-factor: mean 83.99, std 14.25, range [50.85, 159.38]